Protein AF-0000000086132834 (afdb_homodimer)

Nearest PDB structures (foldseek):
  3b70-assembly1_A  TM=8.481E-01  e=1.405E-26  Aspergillus terreus
  3gqv-assembly1_A  TM=8.558E-01  e=3.536E-26  Aspergillus terreus
  3b6z-assembly1_A  TM=8.450E-01  e=5.786E-26  Aspergillus terreus
  5vm2-assembly1_A  TM=7.286E-01  e=1.416E-19  Escherichia coli
  3i4c-assembly1_A  TM=7.094E-01  e=1.346E-17  Saccharolobus solfataricus

Solvent-accessible surface area (backbone atoms only — not comparable to full-atom values): 36646 Å² total; per-residue (Å²): 135,86,75,82,28,41,27,29,26,33,60,42,69,58,42,70,60,43,71,43,79,38,82,58,57,59,72,91,70,50,47,43,56,24,32,30,28,40,41,37,11,33,27,66,53,71,68,50,50,52,56,37,60,32,56,83,86,61,61,77,58,52,74,54,72,65,29,44,48,40,34,13,26,8,26,32,31,65,44,68,16,84,69,45,77,92,62,53,68,67,41,44,32,29,25,37,26,70,13,77,56,64,66,39,58,45,20,11,30,39,29,42,47,29,36,32,55,49,55,44,29,29,61,52,47,90,90,51,53,45,61,41,48,11,42,32,29,49,21,44,38,37,27,45,23,28,42,44,36,76,85,47,50,46,47,79,69,58,54,77,80,64,86,76,62,60,70,79,70,65,61,72,73,89,76,68,79,49,40,24,38,42,31,43,35,25,47,36,50,36,16,35,32,37,37,36,43,41,31,45,43,66,34,44,30,37,28,22,30,57,73,94,41,43,66,61,36,42,74,45,42,29,72,44,66,41,44,67,84,44,93,54,38,47,60,46,51,34,18,39,48,60,61,67,66,34,47,73,69,32,32,38,31,45,75,42,43,59,67,57,47,47,48,54,31,45,27,36,27,73,69,75,25,44,45,33,23,23,63,22,77,72,63,83,78,88,50,46,66,70,41,46,73,36,63,48,52,40,67,40,25,60,76,72,39,44,67,55,24,41,49,42,27,62,47,44,47,35,55,29,45,64,71,58,77,44,72,60,36,30,48,55,43,73,75,38,80,33,64,81,39,49,53,61,48,39,52,49,53,73,73,58,70,77,55,49,29,47,26,35,35,81,134,86,76,82,28,42,26,29,26,33,60,43,70,58,41,70,61,44,73,42,80,39,82,57,57,57,72,91,68,50,46,43,54,23,32,31,29,40,39,35,12,32,27,66,53,69,68,50,50,51,56,37,61,34,58,84,86,62,60,76,58,52,74,53,72,65,28,43,47,39,33,13,25,8,27,32,31,64,43,69,16,85,69,44,76,92,64,51,70,68,41,46,33,29,25,36,26,71,14,77,55,63,69,40,57,45,20,11,31,41,31,42,48,30,36,32,55,50,56,44,28,28,62,50,47,89,90,50,54,45,60,41,48,12,41,32,29,50,22,44,39,38,27,45,22,27,41,44,35,78,86,47,51,45,48,79,69,58,54,76,82,64,86,74,64,59,72,79,68,65,62,70,72,89,75,68,77,51,40,25,38,41,31,44,33,26,47,37,49,35,16,35,33,39,36,36,45,42,32,46,44,66,33,46,29,37,28,23,30,57,73,94,40,42,66,60,36,41,73,44,41,29,73,42,66,41,43,67,82,43,92,54,38,49,64,46,50,36,18,40,48,61,62,66,66,34,46,71,68,30,35,38,32,46,74,41,45,61,66,57,49,46,46,53,32,44,26,37,27,73,66,73,26,41,46,33,24,25,63,22,78,71,66,83,75,88,50,44,67,69,41,45,73,34,64,48,51,39,66,39,24,61,76,74,39,44,66,53,26,40,48,43,29,63,47,43,48,35,53,28,45,63,71,59,78,45,72,60,36,31,48,54,42,74,77,38,80,34,64,82,39,48,52,61,47,39,51,48,54,72,74,57,69,77,54,48,29,45,26,35,35,83

Foldseek 3Di:
DDDWKKFFWLADALDFTDIDTDDAPDQVPAAQQKFKFFFFKFFDDLVVVVRSNDDPPDCVQNADGRAGAGFFTWGFTCGHHNNDDVDDGGFTKIFTQPCGSVNDRQSHHRMRMHMHGNLGMATFDPVADGLLQRLARLLLLQLLQQACDPVHLNHDWFDDDPPCPPPPPPDPPPDDAAEAEEEEPCLDSNNLNNQQGCQRNVHAYEYEDAPVCQVVSVVSRHPHYHHPPPPCRLVVLLVVVVVVRHHYSEYEYEPADQVSQLSRLSSQQSNPEDEYEYCYDHDDDDSHPNYHYDYGDSCCCVVPPSVSSCCVRVPPVRVCSVVVSDGSWDAEDEDEEDSVCVSVQSVVVVVPDTRYIYMYGD/DDDWKKFFWLADALDFTDIDTDDAPDQVPAAQQKFKFFFFKFFDDLVVVVRSNDDPPDCVQNADGRAGAGFFTWGFTCGHHNNDDVDDGGFTKIFTQPCGSVVDRQSHHRMRMHMHGNLGMATADPVDDGLLQRLARLLLLQLLQQCCDPVHLNHDWFDDDPPCPPPPPPDPPPDDAAEAEEEEPCLDSNNLNNQQGCQRNPHAYEYEDAPVCQVVSVVSRHPHYHHPPPPCRLVVLLVVVVVVRHHYSEYEYEPADQVSQLSRLSSQQSNPEDEYEYCYDHDDDDSHPNYHYDYGDSCCCVVPPSVSSCCVRVPPVRVCSVVVSDGSWDAEDEDEEDSVCVSVLSVVVVVPDTRYIYMYGD

Radius of gyration: 32.83 Å; Cα contacts (8 Å, |Δi|>4): 1799; chains: 2; bounding box: 55×104×73 Å

InterPro domains:
  IPR011032 GroES-like superfamily [SSF50129] (8-149)
  IPR013149 Alcohol dehydrogenase-like, C-terminal [PF00107] (190-293)
  IPR013154 Alcohol dehydrogenase-like, N-terminal [PF08240] (32-107)
  IPR020843 Enoylreductase domain [SM00829] (15-360)
  IPR036291 NAD(P)-binding domain superfamily [SSF51735] (128-304)
  IPR047122 Trans-enoyl reductase-like [PTHR45348] (30-361)
  IPR047122 Trans-enoyl reductase-like [cd08249] (5-362)

Organism: Cryphonectria parasitica (strain ATCC 38755 / EP155) (NCBI:txid660469)

Structure (mmCIF, N/CA/C/O backbone):
data_AF-0000000086132834-model_v1
#
loop_
_entity.id
_entity.type
_entity.pdbx_description
1 polymer 'GroES-like protein'
#
loop_
_atom_site.group_PDB
_atom_site.id
_atom_site.type_symbol
_atom_site.label_atom_id
_atom_site.label_alt_id
_atom_site.label_comp_id
_atom_site.label_asym_id
_atom_site.label_entity_id
_atom_site.label_seq_id
_atom_site.pdbx_PDB_ins_code
_atom_site.Cartn_x
_atom_site.Cartn_y
_atom_site.Cartn_z
_atom_site.occupancy
_atom_site.B_iso_or_equiv
_atom_site.auth_seq_id
_atom_site.auth_comp_id
_atom_site.auth_asym_id
_atom_site.auth_atom_id
_atom_site.pdbx_PDB_model_num
ATOM 1 N N . MET A 1 1 ? -23 48.125 21.875 1 50.84 1 MET A N 1
ATOM 2 C CA . MET A 1 1 ? -23.703 46.844 21.906 1 50.84 1 MET A CA 1
ATOM 3 C C . MET A 1 1 ? -22.875 45.781 22.656 1 50.84 1 MET A C 1
ATOM 5 O O . MET A 1 1 ? -21.656 45.719 22.5 1 50.84 1 MET A O 1
ATOM 9 N N . LYS A 1 2 ? -23.406 45.281 23.766 1 72.94 2 LYS A N 1
ATOM 10 C CA . LYS A 1 2 ? -22.641 44.375 24.656 1 72.94 2 LYS A CA 1
ATOM 11 C C . LYS A 1 2 ? -22.688 42.938 24.156 1 72.94 2 LYS A C 1
ATOM 13 O O . LYS A 1 2 ? -23.766 42.375 24 1 72.94 2 LYS A O 1
ATOM 18 N N . TYR A 1 3 ? -21.625 42.438 23.531 1 86.56 3 TYR A N 1
ATOM 19 C CA . TYR A 1 3 ? -21.562 41.062 23.062 1 86.56 3 TYR A CA 1
ATOM 20 C C . TYR A 1 3 ? -21.531 40.094 24.25 1 86.56 3 TYR A C 1
ATOM 22 O O . TYR A 1 3 ? -20.906 40.375 25.266 1 86.56 3 TYR A O 1
ATOM 30 N N . VAL A 1 4 ? -22.375 39.094 24.078 1 93.06 4 VAL A N 1
ATOM 31 C CA . VAL A 1 4 ? -22.312 38 25.031 1 93.06 4 VAL A CA 1
ATOM 32 C C . VAL A 1 4 ? -21.484 36.875 24.438 1 93.06 4 VAL A C 1
ATOM 34 O O . VAL A 1 4 ? -21.719 36.406 23.328 1 93.06 4 VAL A O 1
ATOM 37 N N . ASN A 1 5 ? -20.516 36.469 25.203 1 97.5 5 ASN A N 1
ATOM 38 C CA . ASN A 1 5 ? -19.641 35.375 24.75 1 97.5 5 ASN A CA 1
ATOM 39 C C . ASN A 1 5 ? -20.047 34.062 25.359 1 97.5 5 ASN A C 1
ATOM 41 O O . ASN A 1 5 ? -20.562 34 26.484 1 97.5 5 ASN A O 1
ATOM 45 N N . TYR A 1 6 ? -19.922 33 24.578 1 98.25 6 TYR A N 1
ATOM 46 C CA . TYR A 1 6 ? -20.016 31.609 25.047 1 98.25 6 TYR A CA 1
ATOM 47 C C . TYR A 1 6 ? -18.766 30.812 24.703 1 98.25 6 TYR A C 1
ATOM 49 O O . TYR A 1 6 ? -18.094 31.109 23.703 1 98.25 6 TYR A O 1
ATOM 57 N N . ALA A 1 7 ? -18.453 29.875 25.531 1 98.5 7 ALA A N 1
ATOM 58 C CA . ALA A 1 7 ? -17.312 29 25.312 1 98.5 7 ALA A CA 1
ATOM 59 C C . ALA A 1 7 ? -17.672 27.547 25.625 1 98.5 7 ALA A C 1
ATOM 61 O O . ALA A 1 7 ? -18.672 27.281 26.297 1 98.5 7 ALA A O 1
ATOM 62 N N . SER A 1 8 ? -17 26.656 25.016 1 98.62 8 SER A N 1
ATOM 63 C CA . SER A 1 8 ? -16.984 25.266 25.422 1 98.62 8 SER A CA 1
ATOM 64 C C . SER A 1 8 ? -15.867 25 26.438 1 98.62 8 SER A C 1
ATOM 66 O O . SER A 1 8 ? -14.695 24.922 26.078 1 98.62 8 SER A O 1
ATOM 68 N N . TYR A 1 9 ? -16.234 24.812 27.672 1 98 9 TYR A N 1
ATOM 69 C CA . TYR A 1 9 ? -15.281 24.672 28.766 1 98 9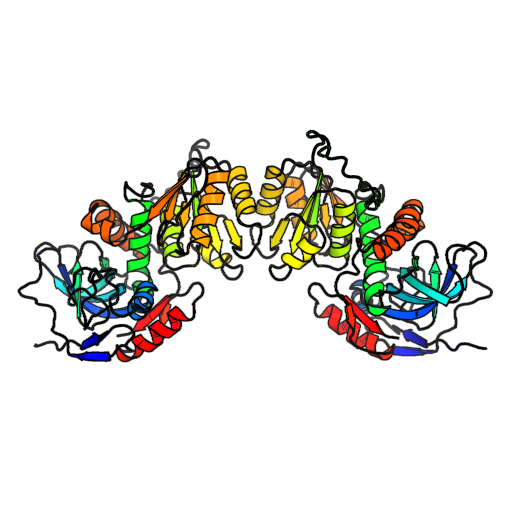 TYR A CA 1
ATOM 70 C C . TYR A 1 9 ? -14.93 23.203 29 1 98 9 TYR A C 1
ATOM 72 O O . TYR A 1 9 ? -15.797 22.344 28.906 1 98 9 TYR A O 1
ATOM 80 N N . LEU A 1 10 ? -13.664 22.922 29.25 1 97.56 10 LEU A N 1
ATOM 81 C CA . LEU A 1 10 ? -13.234 21.719 29.953 1 97.56 10 LEU A CA 1
ATOM 82 C C . LEU A 1 10 ? -13.219 21.969 31.469 1 97.56 10 LEU A C 1
ATOM 84 O O . LEU A 1 10 ? -12.281 22.578 31.984 1 97.56 10 LEU A O 1
ATOM 88 N N . PRO A 1 11 ? -14.203 21.5 32.156 1 97.5 11 PRO A N 1
ATOM 89 C CA . PRO A 1 11 ? -14.375 21.938 33.562 1 97.5 11 PRO A CA 1
ATOM 90 C C . PRO A 1 11 ? -13.398 21.266 34.5 1 97.5 11 PRO A C 1
ATOM 92 O O . PRO A 1 11 ? -13.086 21.828 35.562 1 97.5 11 PRO A O 1
ATOM 95 N N . ALA A 1 12 ? -12.984 20.094 34.188 1 96.5 12 ALA A N 1
ATOM 96 C CA . ALA A 1 12 ? -12.078 19.297 35 1 96.5 12 ALA A CA 1
ATOM 97 C C . ALA A 1 12 ? -11.367 18.234 34.188 1 96.5 12 ALA A C 1
ATOM 99 O O . ALA A 1 12 ? -11.734 18 33.031 1 96.5 12 ALA A O 1
ATOM 100 N N . PRO A 1 13 ? -10.258 17.719 34.812 1 96 13 PRO A N 1
ATOM 101 C CA . PRO A 1 13 ? -9.594 16.641 34.062 1 96 13 PRO A CA 1
ATOM 102 C C . PRO A 1 13 ? -10.562 15.516 33.688 1 96 13 PRO A C 1
ATOM 104 O O . PRO A 1 13 ? -11.383 15.094 34.5 1 96 13 PRO A O 1
ATOM 107 N N . GLN A 1 14 ? -10.539 15.141 32.375 1 97.25 14 GLN A N 1
ATOM 108 C CA . GLN A 1 14 ? -11.242 13.977 31.844 1 97.25 14 GLN A CA 1
ATOM 109 C C . GLN A 1 14 ? -12.75 14.219 31.797 1 97.25 14 GLN A C 1
ATOM 111 O O . GLN A 1 14 ? -13.523 13.305 31.5 1 97.25 14 GLN A O 1
ATOM 116 N N . ALA A 1 15 ? -13.141 15.461 32.031 1 97.81 15 ALA A N 1
ATOM 117 C CA . ALA A 1 15 ? -14.562 15.781 31.953 1 97.81 15 ALA A CA 1
ATOM 118 C C . ALA A 1 15 ? -14.977 16.047 30.5 1 97.81 15 ALA A C 1
ATOM 120 O O . ALA A 1 15 ? -14.133 16.344 29.656 1 97.81 15 ALA A O 1
ATOM 121 N N . ALA A 1 16 ? -16.266 15.828 30.297 1 98.06 16 ALA A N 1
ATOM 122 C CA . ALA A 1 16 ? -16.812 16.266 29.016 1 98.06 16 ALA A CA 1
ATOM 123 C C . ALA A 1 16 ? -16.844 17.797 28.922 1 98.06 16 ALA A C 1
ATOM 125 O O . ALA A 1 16 ? -16.906 18.484 29.953 1 98.06 16 ALA A O 1
ATOM 126 N N . LEU A 1 17 ? -16.797 18.312 27.734 1 98.69 17 LEU A N 1
ATOM 127 C CA . LEU A 1 17 ? -16.906 19.75 27.547 1 98.69 17 LEU A CA 1
ATOM 128 C C . LEU A 1 17 ? -18.312 20.25 27.906 1 98.69 17 LEU A C 1
ATOM 130 O O . LEU A 1 17 ? -19.297 19.531 27.688 1 98.69 17 LEU A O 1
ATOM 134 N N . GLU A 1 18 ? -18.359 21.453 28.391 1 98.44 18 GLU A N 1
ATOM 135 C CA . GLU A 1 18 ? -19.609 22.094 28.734 1 98.44 18 GLU A CA 1
ATOM 136 C C . GLU A 1 18 ? -19.672 23.531 28.203 1 98.44 18 GLU A C 1
ATOM 138 O O . GLU A 1 18 ? -18.703 24.281 28.344 1 98.44 18 GLU A O 1
ATOM 143 N N . VAL A 1 19 ? -20.781 23.875 27.609 1 98.62 19 VAL A N 1
ATOM 144 C CA . VAL A 1 19 ? -20.938 25.219 27.062 1 98.62 19 VAL A CA 1
ATOM 145 C C . VAL A 1 19 ? -21.516 26.141 28.141 1 98.62 19 VAL A C 1
ATOM 147 O O . VAL A 1 19 ? -22.469 25.781 28.828 1 98.62 19 VAL A O 1
ATOM 150 N N . ALA A 1 20 ? -20.906 27.266 28.266 1 98.19 20 ALA A N 1
ATOM 151 C CA . ALA A 1 20 ? -21.359 28.266 29.219 1 98.19 20 ALA A CA 1
ATOM 152 C C . ALA A 1 20 ? -20.969 29.672 28.766 1 98.19 20 ALA A C 1
ATOM 154 O O . ALA A 1 20 ? -20.234 29.828 27.797 1 98.19 20 ALA A O 1
ATOM 155 N N . THR A 1 21 ? -21.484 30.625 29.469 1 97.31 21 THR A N 1
ATOM 156 C CA . THR A 1 21 ? -21.078 32 29.203 1 97.31 21 THR A CA 1
ATOM 157 C C . THR A 1 21 ? -19.609 32.219 29.562 1 97.31 21 THR A C 1
ATOM 159 O O . THR A 1 21 ? -19.094 31.578 30.5 1 97.31 21 THR A O 1
ATOM 162 N N . ALA A 1 22 ? -18.984 32.969 28.812 1 96.56 22 ALA A N 1
ATOM 163 C CA . ALA A 1 22 ? -17.578 33.344 29.016 1 96.56 22 ALA A CA 1
ATOM 164 C C . ALA A 1 22 ? -17.406 34.875 28.938 1 96.56 22 ALA A C 1
ATOM 166 O O . ALA A 1 22 ? -18.234 35.562 28.344 1 96.56 22 ALA A O 1
ATOM 167 N N . PRO A 1 23 ? -16.375 35.344 29.578 1 93.38 23 PRO A N 1
ATOM 168 C CA . PRO A 1 23 ? -16.109 36.781 29.406 1 93.38 23 PRO A CA 1
ATOM 169 C C . PRO A 1 23 ? -15.797 37.156 27.969 1 93.38 23 PRO A C 1
ATOM 171 O O . PRO A 1 23 ? -15.094 36.406 27.266 1 93.38 23 PRO A O 1
ATOM 174 N N . PHE A 1 24 ? -16.406 38.188 27.531 1 95.69 24 PHE A N 1
ATOM 175 C CA . PHE A 1 24 ? -15.977 38.781 26.25 1 95.69 24 PHE A CA 1
ATOM 176 C C . PHE A 1 24 ? -14.539 39.281 26.344 1 95.69 24 PHE A C 1
ATOM 178 O O . PHE A 1 24 ? -14.148 39.875 27.359 1 95.69 24 PHE A O 1
ATOM 185 N N . PRO A 1 25 ? -13.742 39.031 25.344 1 94.56 25 PRO A N 1
ATOM 186 C CA . PRO A 1 25 ? -12.352 39.5 25.406 1 94.56 25 PRO A CA 1
ATOM 187 C C . PRO A 1 25 ? -12.25 41 25.672 1 94.56 25 PRO A C 1
ATOM 189 O O . PRO A 1 25 ? -13.047 41.781 25.141 1 94.56 25 PRO A O 1
ATOM 192 N N . SER A 1 26 ? -11.383 41.344 26.469 1 90.31 26 SER A N 1
ATOM 193 C CA . SER A 1 26 ? -11.234 42.719 26.875 1 90.31 26 SER A CA 1
ATOM 194 C C . SER A 1 26 ? -10.773 43.594 25.703 1 90.31 26 SER A C 1
ATOM 196 O O . SER A 1 26 ? -9.648 43.438 25.234 1 90.31 26 SER A O 1
ATOM 198 N N . VAL A 1 27 ? -11.602 44.562 25.328 1 92.12 27 VAL A N 1
ATOM 199 C CA . VAL A 1 27 ? -11.258 45.469 24.25 1 92.12 27 VAL A CA 1
ATOM 200 C C . VAL A 1 27 ? -10.25 46.5 24.75 1 92.12 27 VAL A C 1
ATOM 202 O O . VAL A 1 27 ? -9.281 46.812 24.047 1 92.12 27 VAL A O 1
ATOM 205 N N . ASP A 1 28 ? -10.492 46.938 26 1 90.5 28 ASP A N 1
ATOM 206 C CA . ASP A 1 28 ? -9.609 47.938 26.609 1 90.5 28 ASP A CA 1
ATOM 207 C C . ASP A 1 28 ? -8.219 47.344 26.844 1 90.5 28 ASP A C 1
ATOM 209 O O . ASP A 1 28 ? -7.227 48.094 26.828 1 90.5 28 ASP A O 1
ATOM 213 N N . GLY A 1 29 ? -8.188 46.094 27 1 90.81 29 GLY A N 1
ATOM 214 C CA . GLY A 1 29 ? -6.93 45.406 27.25 1 90.81 29 GLY A CA 1
ATOM 215 C C . GLY A 1 29 ? -6.328 44.781 26 1 90.81 29 GLY A C 1
ATOM 216 O O . GLY A 1 29 ? -5.422 43.938 26.094 1 90.81 29 GLY A O 1
ATOM 217 N N . LEU A 1 30 ? -6.883 45.188 24.922 1 95.81 30 LEU A N 1
ATOM 218 C CA . LEU A 1 30 ? -6.352 44.656 23.672 1 95.81 30 LEU A CA 1
ATOM 219 C C . LEU A 1 30 ? -4.949 45.188 23.406 1 95.81 30 LEU A C 1
ATOM 221 O O . LEU A 1 30 ? -4.746 46.406 23.344 1 95.81 30 LEU A O 1
ATOM 225 N N . ALA A 1 31 ? -3.992 44.25 23.297 1 96.5 31 ALA A N 1
ATOM 226 C CA . ALA A 1 31 ? -2.619 44.656 23.016 1 96.5 31 ALA A CA 1
ATOM 227 C C . ALA A 1 31 ? -2.5 45.25 21.609 1 96.5 31 ALA A C 1
ATOM 229 O O . ALA A 1 31 ? -3.355 45 20.766 1 96.5 31 ALA A O 1
ATOM 230 N N . ASP A 1 32 ? -1.438 46.031 21.328 1 97.88 32 ASP A N 1
ATOM 231 C CA . ASP A 1 32 ? -1.245 46.75 20.062 1 97.88 32 ASP A CA 1
ATOM 232 C C . ASP A 1 32 ? -1.123 45.781 18.891 1 97.88 32 ASP A C 1
ATOM 234 O O . ASP A 1 32 ? -1.397 46.125 17.75 1 97.88 32 ASP A O 1
ATOM 238 N N . ASP A 1 33 ? -0.711 44.531 19.156 1 97.88 33 ASP A N 1
ATOM 239 C CA . ASP A 1 33 ? -0.462 43.562 18.078 1 97.88 33 ASP A CA 1
ATOM 240 C C . ASP A 1 33 ? -1.516 42.469 18.078 1 97.88 33 ASP A C 1
ATOM 242 O O . ASP A 1 33 ? -1.291 41.406 17.516 1 97.88 33 ASP A O 1
ATOM 246 N N . GLU A 1 34 ? -2.668 42.688 18.688 1 98.38 34 GLU A N 1
ATOM 247 C CA . GLU A 1 34 ? -3.713 41.688 18.812 1 98.38 34 GLU A CA 1
ATOM 248 C C . GLU A 1 34 ? -4.973 42.094 18.047 1 98.38 34 GLU A C 1
ATOM 250 O O . GLU A 1 34 ? -5.133 43.25 17.688 1 98.38 34 GLU A O 1
ATOM 255 N N . ILE A 1 35 ? -5.82 41.125 17.781 1 98.69 35 ILE A N 1
ATOM 256 C CA . ILE A 1 35 ? -7.152 41.344 17.234 1 98.69 35 ILE A CA 1
ATOM 257 C C . ILE A 1 35 ? -8.172 40.5 17.984 1 98.69 35 ILE A C 1
ATOM 259 O O . ILE A 1 35 ? -7.801 39.5 18.641 1 98.69 35 ILE A O 1
ATOM 263 N N . ILE A 1 36 ? -9.359 40.875 17.969 1 98.56 36 ILE A N 1
ATOM 264 C CA . ILE A 1 36 ? -10.484 40.094 18.422 1 98.56 36 ILE A CA 1
ATOM 265 C C . ILE A 1 36 ? -11.375 39.719 17.25 1 98.56 36 ILE A C 1
ATOM 267 O O . ILE A 1 36 ? -11.727 40.562 16.438 1 98.56 36 ILE A O 1
ATOM 271 N N . ILE A 1 37 ? -11.664 38.469 17.141 1 98.81 37 ILE A N 1
ATOM 272 C CA . ILE A 1 37 ? -12.523 38.062 16.031 1 98.81 37 ILE A CA 1
ATOM 273 C C . ILE A 1 37 ? -13.766 37.375 16.578 1 98.81 37 ILE A C 1
ATOM 275 O O . ILE A 1 37 ? -13.773 36.906 17.734 1 98.81 37 ILE A O 1
ATOM 279 N N . LYS A 1 38 ? -14.805 37.375 15.773 1 98.75 38 LYS A N 1
ATOM 280 C CA . LYS A 1 38 ? -15.953 36.5 15.945 1 98.75 38 LYS A CA 1
ATOM 281 C C . LYS A 1 38 ? -15.766 35.188 15.172 1 98.75 38 LYS A C 1
ATOM 283 O O . LYS A 1 38 ? -15.789 35.188 13.938 1 98.75 38 LYS A O 1
ATOM 288 N N . ASN A 1 39 ? -15.625 34.125 15.914 1 98.88 39 ASN A N 1
ATOM 289 C CA . ASN A 1 39 ? -15.398 32.844 15.273 1 98.88 39 ASN A CA 1
ATOM 290 C C . ASN A 1 39 ? -16.609 32.375 14.453 1 98.88 39 ASN A C 1
ATOM 292 O O . ASN A 1 39 ? -17.75 32.562 14.891 1 98.88 39 ASN A O 1
ATOM 296 N N . LYS A 1 40 ? -16.328 31.906 13.297 1 98.94 40 LYS A N 1
ATOM 297 C CA . LYS A 1 40 ? -17.344 31.312 12.43 1 98.94 40 LYS A CA 1
ATOM 298 C C . LYS A 1 40 ? -17.125 29.812 12.266 1 98.94 40 LYS A C 1
ATOM 300 O O . LYS A 1 40 ? -18.062 29.078 11.969 1 98.94 40 LYS A O 1
ATOM 305 N N . ALA A 1 41 ? -15.93 29.344 12.453 1 98.94 41 ALA A N 1
ATOM 306 C CA . ALA A 1 41 ? -15.562 27.922 12.422 1 98.94 41 ALA A CA 1
ATOM 307 C C . ALA A 1 41 ? -14.344 27.656 13.297 1 98.94 41 ALA A C 1
ATOM 309 O O . ALA A 1 41 ? -13.477 28.516 13.461 1 98.94 41 ALA A O 1
ATOM 310 N N . VAL A 1 42 ? -14.281 26.5 13.914 1 98.94 42 VAL A N 1
ATOM 311 C CA . VAL A 1 42 ? -13.133 26 14.656 1 98.94 42 VAL A CA 1
ATOM 312 C C . VAL A 1 42 ? -12.805 24.578 14.203 1 98.94 42 VAL A C 1
ATOM 314 O O . VAL A 1 42 ? -13.68 23.859 13.734 1 98.94 42 VAL A O 1
ATOM 317 N N . ALA A 1 43 ? -11.562 24.188 14.25 1 98.94 43 ALA A N 1
ATOM 318 C CA . ALA A 1 43 ? -11.156 22.844 13.898 1 98.94 43 ALA A CA 1
ATOM 319 C C . ALA A 1 43 ? -10.594 22.109 15.117 1 98.94 43 ALA A C 1
ATOM 321 O O . ALA A 1 43 ? -10.172 22.734 16.094 1 98.94 43 ALA A O 1
ATOM 322 N N . ILE A 1 44 ? -10.688 20.812 15.086 1 98.81 44 ILE A N 1
ATOM 323 C CA . ILE A 1 44 ? -10.258 19.953 16.172 1 98.81 44 ILE A CA 1
ATOM 324 C C . ILE A 1 44 ? -8.844 19.438 15.898 1 98.81 44 ILE A C 1
ATOM 326 O O . ILE A 1 44 ? -8.523 19.078 14.766 1 98.81 44 ILE A O 1
ATOM 330 N N . ASN A 1 45 ? -8.016 19.469 16.875 1 97.88 45 ASN A N 1
ATOM 331 C CA . ASN A 1 45 ? -6.672 18.906 16.812 1 97.88 45 ASN A CA 1
ATOM 332 C C . ASN A 1 45 ? -6.477 17.812 17.859 1 97.88 45 ASN A C 1
ATOM 334 O O . ASN A 1 45 ? -7.125 17.812 18.906 1 97.88 45 ASN A O 1
ATOM 338 N N . PRO A 1 46 ? -5.586 16.859 17.594 1 96.31 46 PRO A N 1
ATOM 339 C CA . PRO A 1 46 ? -5.332 15.789 18.562 1 96.31 46 PRO A CA 1
ATOM 340 C C . PRO A 1 46 ? -4.965 16.312 19.953 1 96.31 46 PRO A C 1
ATOM 342 O O . PRO A 1 46 ? -5.32 15.711 20.953 1 96.31 46 PRO A O 1
ATOM 345 N N . VAL A 1 47 ? -4.289 17.422 20.016 1 95.12 47 VAL A N 1
ATOM 346 C CA . VAL A 1 47 ? -3.859 17.984 21.297 1 95.12 47 VAL A CA 1
ATOM 347 C C . VAL A 1 47 ? -5.078 18.281 22.172 1 95.12 47 VAL A C 1
ATOM 349 O O . VAL A 1 47 ? -5.012 18.203 23.391 1 95.12 47 VAL A O 1
ATOM 352 N N . ASP A 1 48 ? -6.223 18.578 21.562 1 97.06 48 ASP A N 1
ATOM 353 C CA . ASP A 1 48 ? -7.438 18.906 22.297 1 97.06 48 ASP A CA 1
ATOM 354 C C . ASP A 1 48 ? -7.934 17.703 23.109 1 97.06 48 ASP A C 1
ATOM 356 O O . ASP A 1 48 ? -8.086 17.797 24.328 1 97.06 48 ASP A O 1
ATOM 360 N N . TRP A 1 49 ? -8.164 16.562 22.422 1 97.38 49 TRP A N 1
ATOM 361 C CA . TRP A 1 49 ? -8.688 15.398 23.141 1 97.38 49 TRP A CA 1
ATOM 362 C C . TRP A 1 49 ? -7.594 14.75 23.984 1 97.38 49 TRP A C 1
ATOM 364 O O . TRP A 1 49 ? -7.891 14.07 24.984 1 97.38 49 TRP A O 1
ATOM 374 N N . LYS A 1 50 ? -6.273 14.938 23.609 1 94.56 50 LYS A N 1
ATOM 375 C CA . LYS A 1 50 ? -5.207 14.469 24.5 1 94.56 50 LYS A CA 1
ATOM 376 C C . LYS A 1 50 ? -5.242 15.188 25.844 1 94.56 50 LYS A C 1
ATOM 378 O O . LYS A 1 50 ? -5.145 14.547 26.891 1 94.56 50 LYS A O 1
ATOM 383 N N . ILE A 1 51 ? -5.359 16.469 25.812 1 95.38 51 ILE A N 1
ATOM 384 C CA . ILE A 1 51 ? -5.441 17.25 27.031 1 95.38 51 ILE A CA 1
ATOM 385 C C . ILE A 1 51 ? -6.672 16.844 27.828 1 95.38 51 ILE A C 1
ATOM 387 O O . ILE A 1 51 ? -6.602 16.672 29.047 1 95.38 51 ILE A O 1
ATOM 391 N N . GLN A 1 52 ? -7.781 16.688 27.141 1 96.56 52 GLN A N 1
ATOM 392 C CA . GLN A 1 52 ? -8.992 16.25 27.828 1 96.56 52 GLN A CA 1
ATOM 393 C C . GLN A 1 52 ? -8.773 14.938 28.562 1 96.56 52 GLN A C 1
ATOM 395 O O . GLN A 1 52 ? -9.344 14.711 29.641 1 96.56 52 GLN A O 1
ATOM 400 N N . SER A 1 53 ? -7.934 14.117 28.047 1 96.38 53 SER A N 1
ATOM 401 C CA . SER A 1 53 ? -7.73 12.773 28.578 1 96.38 53 SER A CA 1
ATOM 402 C C . SER A 1 53 ? -6.723 12.781 29.734 1 96.38 53 SER A C 1
ATOM 404 O O . SER A 1 53 ? -6.48 11.75 30.359 1 96.38 53 SER A O 1
ATOM 406 N N . PHE A 1 54 ? -6.066 13.93 29.984 1 94.25 54 PHE A N 1
ATOM 407 C CA . PHE A 1 54 ? -5.082 14 31.047 1 94.25 54 PHE A CA 1
ATOM 408 C C . PHE A 1 54 ? -5.707 13.609 32.375 1 94.25 54 PHE A C 1
ATOM 410 O O . PHE A 1 54 ? -6.816 14.047 32.719 1 94.25 54 PHE A O 1
ATOM 417 N N . PRO A 1 55 ? -4.945 12.758 33.094 1 94.5 55 PRO A N 1
ATOM 418 C CA . PRO A 1 55 ? -5.406 12.484 34.469 1 94.5 55 PRO A CA 1
ATOM 419 C C . PRO A 1 55 ? -5.199 13.664 35.406 1 94.5 55 PRO A C 1
ATOM 421 O O . PRO A 1 55 ? -4.414 14.57 35.125 1 94.5 55 PRO A O 1
ATOM 424 N N . PRO A 1 56 ? -5.965 13.609 36.531 1 92.75 56 PRO A N 1
ATOM 425 C CA . PRO A 1 56 ? -5.719 14.648 37.531 1 92.75 56 PRO A CA 1
ATOM 426 C C . PRO A 1 56 ? -4.25 14.727 37.969 1 92.75 56 PRO A C 1
ATOM 428 O O . PRO A 1 56 ? -3.59 13.695 38.125 1 92.75 56 PRO A O 1
ATOM 431 N N . GLY A 1 57 ? -3.707 15.906 38 1 89.56 57 GLY A N 1
ATOM 432 C CA . GLY A 1 57 ? -2.33 16.094 38.438 1 89.56 57 GLY A CA 1
ATOM 433 C C . GLY A 1 57 ? -1.354 16.219 37.281 1 89.56 57 GLY A C 1
ATOM 434 O O . GLY A 1 57 ? -0.194 16.578 37.5 1 89.56 57 GLY A O 1
ATOM 435 N N . ASN A 1 58 ? -1.872 15.922 36.094 1 86.75 58 ASN A N 1
ATOM 436 C CA . ASN A 1 58 ? -1.024 16.156 34.938 1 86.75 58 ASN A CA 1
ATOM 437 C C . ASN A 1 58 ? -0.784 17.656 34.688 1 86.75 58 ASN A C 1
ATOM 439 O O . ASN A 1 58 ? -1.733 18.438 34.625 1 86.75 58 ASN A O 1
ATOM 443 N N . ASN A 1 59 ? 0.446 18.094 34.594 1 81.62 59 ASN A N 1
ATOM 444 C CA . ASN A 1 59 ? 0.761 19.516 34.5 1 81.62 59 ASN A CA 1
ATOM 445 C C . ASN A 1 59 ? 1.294 19.875 33.094 1 81.62 59 ASN A C 1
ATOM 447 O O . ASN A 1 59 ? 1.754 20.984 32.875 1 81.62 59 ASN A O 1
ATOM 451 N N . ARG A 1 60 ? 1.168 18.875 32.281 1 81.69 60 ARG A N 1
ATOM 452 C CA . ARG A 1 60 ? 1.594 19.188 30.906 1 81.69 60 ARG A CA 1
ATOM 453 C C . ARG A 1 60 ? 0.783 20.344 30.328 1 81.69 60 ARG A C 1
ATOM 455 O O . ARG A 1 60 ? -0.437 20.391 30.5 1 81.69 60 ARG A O 1
ATOM 462 N N . PHE A 1 61 ? 1.359 21.391 29.781 1 83.75 61 PHE A N 1
ATOM 463 C CA . PHE A 1 61 ? 0.812 22.578 29.125 1 83.75 61 PHE A CA 1
ATOM 464 C C . PHE A 1 61 ? 0.268 23.562 30.172 1 83.75 61 PHE A C 1
ATOM 466 O O . PHE A 1 61 ? -0.417 24.516 29.812 1 83.75 61 PHE A O 1
ATOM 473 N N . ASN A 1 62 ? 0.411 23.281 31.453 1 85.56 62 ASN A N 1
ATOM 474 C CA . ASN A 1 62 ? -0.009 24.188 32.531 1 85.56 62 ASN A CA 1
ATOM 475 C C . ASN A 1 62 ? -1.487 24.547 32.406 1 85.56 62 ASN A C 1
ATOM 477 O O . ASN A 1 62 ? -1.85 25.719 32.438 1 85.56 62 ASN A O 1
ATOM 481 N N . ILE A 1 63 ? -2.279 23.578 32.281 1 89.75 63 ILE A N 1
ATOM 482 C CA . ILE A 1 63 ? -3.713 23.766 32.094 1 89.75 63 ILE A CA 1
ATOM 483 C C . ILE A 1 63 ? -4.355 24.156 33.438 1 89.75 63 ILE A C 1
ATOM 485 O O . ILE A 1 63 ? -4.152 23.484 34.438 1 89.75 63 ILE A O 1
ATOM 489 N N . LYS A 1 64 ? -5.074 25.203 33.375 1 90.19 64 LYS A N 1
ATOM 490 C CA . LYS A 1 64 ? -5.895 25.641 34.5 1 90.19 64 LYS A CA 1
ATOM 491 C C . LYS A 1 64 ? -7.379 25.438 34.219 1 90.19 64 LYS A C 1
ATOM 493 O O . LYS A 1 64 ? -7.891 25.922 33.219 1 90.19 64 LYS A O 1
ATOM 498 N N . TYR A 1 65 ? -8.031 24.781 35.156 1 93 65 TYR A N 1
ATOM 499 C CA . TYR A 1 65 ? -9.445 24.484 34.969 1 93 65 TYR A CA 1
ATOM 500 C C . TYR A 1 65 ? -10.32 25.516 35.656 1 93 65 TYR A C 1
ATOM 502 O O . TYR A 1 65 ? -9.953 26.047 36.688 1 93 65 TYR A O 1
ATOM 510 N N . PRO A 1 66 ? -11.609 25.828 35.125 1 95.06 66 PRO A N 1
ATOM 511 C CA . PRO A 1 66 ? -12.078 25.375 33.812 1 95.06 66 PRO A CA 1
ATOM 512 C C . PRO A 1 66 ? -11.273 25.969 32.656 1 95.06 66 PRO A C 1
ATOM 514 O O . PRO A 1 66 ? -10.938 27.156 32.688 1 95.06 66 PRO A O 1
ATOM 517 N N . ALA A 1 67 ? -10.945 25.141 31.766 1 95.38 67 ALA A N 1
ATOM 518 C CA . ALA A 1 67 ? -10.109 25.562 30.641 1 95.38 67 ALA A CA 1
ATOM 519 C C . ALA A 1 67 ? -10.938 25.703 29.359 1 95.38 67 ALA A C 1
ATOM 521 O O . ALA A 1 67 ? -12.031 25.141 29.266 1 95.38 67 ALA A O 1
ATOM 522 N N . ILE A 1 68 ? -10.523 26.531 28.422 1 97.38 68 ILE A N 1
ATOM 523 C CA . ILE A 1 68 ? -10.992 26.562 27.047 1 97.38 68 ILE A CA 1
ATOM 524 C C . ILE A 1 68 ? -9.867 26.125 26.109 1 97.38 68 ILE A C 1
ATOM 526 O O . ILE A 1 68 ? -8.734 26.594 26.219 1 97.38 68 ILE A O 1
ATOM 530 N N . LEU A 1 69 ? -10.156 25.156 25.25 1 97.25 69 LEU A N 1
ATOM 531 C CA . LEU A 1 69 ? -9.156 24.625 24.328 1 97.25 69 LEU A CA 1
ATOM 532 C C . LEU A 1 69 ? -9.344 25.203 22.922 1 97.25 69 LEU A C 1
ATOM 534 O O . LEU A 1 69 ? -9.883 26.297 22.781 1 97.25 69 LEU A O 1
ATOM 538 N N . GLY A 1 70 ? -8.75 24.578 22 1 98.19 70 GLY A N 1
ATOM 539 C CA . GLY A 1 70 ? -8.875 24.969 20.609 1 98.19 70 GLY A CA 1
ATOM 540 C C . GLY A 1 70 ? -7.77 25.906 20.141 1 98.19 70 GLY A C 1
ATOM 541 O O . GLY A 1 70 ? -7.504 26.922 20.797 1 98.19 70 GLY A O 1
ATOM 542 N N . GLU A 1 71 ? -7.188 25.562 18.938 1 98.38 71 GLU A N 1
ATOM 543 C CA . GLU A 1 71 ? -6.078 26.359 18.438 1 98.38 71 GLU A CA 1
ATOM 544 C C . GLU A 1 71 ? -6.297 26.766 16.984 1 98.38 71 GLU A C 1
ATOM 546 O O . GLU A 1 71 ? -5.512 27.531 16.422 1 98.38 71 GLU A O 1
ATOM 551 N N . ASP A 1 72 ? -7.348 26.281 16.375 1 98.88 72 ASP A N 1
ATOM 552 C CA . ASP A 1 72 ? -7.695 26.625 14.992 1 98.88 72 ASP A CA 1
ATOM 553 C C . ASP A 1 72 ? -9 27.422 14.938 1 98.88 72 ASP A C 1
ATOM 555 O O . ASP A 1 72 ? -10.062 26.906 15.289 1 98.88 72 ASP A O 1
ATOM 559 N N . VAL A 1 73 ? -8.883 28.672 14.398 1 98.94 73 VAL A N 1
ATOM 560 C CA . VAL A 1 73 ? -10.086 29.5 14.336 1 98.94 73 VAL A CA 1
ATOM 561 C C . VAL A 1 73 ? -10.148 30.203 12.984 1 98.94 73 VAL A C 1
ATOM 563 O O . VAL A 1 73 ? -9.117 30.438 12.352 1 98.94 73 VAL A O 1
ATOM 566 N N . ALA A 1 74 ? -11.305 30.484 12.5 1 98.94 74 ALA A N 1
ATOM 567 C CA . ALA A 1 74 ? -11.609 31.328 11.352 1 98.94 74 ALA A CA 1
ATOM 568 C C . ALA A 1 74 ? -12.875 32.156 11.586 1 98.94 74 ALA A C 1
ATOM 570 O O . ALA A 1 74 ? -13.859 31.625 12.133 1 98.94 74 ALA A O 1
ATOM 571 N N . GLY A 1 75 ? -12.805 33.375 11.258 1 98.94 75 GLY A N 1
ATOM 572 C CA . GLY A 1 75 ? -13.953 34.219 11.508 1 98.94 75 GLY A CA 1
ATOM 573 C C . GLY A 1 75 ? -13.758 35.656 11.016 1 98.94 75 GLY A C 1
ATOM 574 O O . GLY A 1 75 ? -13.008 35.906 10.062 1 98.94 75 GLY A O 1
ATOM 575 N N . GLU A 1 76 ? -14.523 36.5 11.656 1 98.81 76 GLU A N 1
ATOM 576 C CA . GLU A 1 76 ? -14.562 37.906 11.242 1 98.81 76 GLU A CA 1
ATOM 577 C C . GLU A 1 76 ? -13.906 38.812 12.281 1 98.81 76 GLU A C 1
ATOM 579 O O . GLU A 1 76 ? -14.195 38.719 13.477 1 98.81 76 GLU A O 1
ATOM 584 N N . VAL A 1 77 ? -13.078 39.75 11.797 1 98.88 77 VAL A N 1
ATOM 585 C CA . VAL A 1 77 ? -12.398 40.688 12.688 1 98.88 77 VAL A CA 1
ATOM 586 C C . VAL A 1 77 ? -13.406 41.688 13.258 1 98.88 77 VAL A C 1
ATOM 588 O O . VAL A 1 77 ? -14.195 42.281 12.516 1 98.88 77 VAL A O 1
ATOM 591 N N . LEU A 1 78 ? -13.375 41.906 14.562 1 98.31 78 LEU A N 1
ATOM 592 C CA . LEU A 1 78 ? -14.25 42.844 15.25 1 98.31 78 LEU A CA 1
ATOM 593 C C . LEU A 1 78 ? -13.461 44.031 15.758 1 98.31 78 LEU A C 1
ATOM 595 O O . LEU A 1 78 ? -13.914 45.188 15.648 1 98.31 78 LEU A O 1
ATOM 599 N N . TYR A 1 79 ? -12.312 43.75 16.375 1 98 79 TYR A N 1
ATOM 600 C CA . TYR A 1 79 ? -11.438 44.781 16.922 1 98 79 TYR A CA 1
ATOM 601 C C . TYR A 1 79 ? -9.984 44.562 16.516 1 98 79 TYR A C 1
ATOM 603 O O . TYR A 1 79 ? -9.578 43.406 16.312 1 98 79 TYR A O 1
ATOM 611 N N . VAL A 1 80 ? -9.242 45.656 16.375 1 98.25 80 VAL A N 1
ATOM 612 C CA . VAL A 1 80 ? -7.844 45.594 15.961 1 98.25 80 VAL A CA 1
ATOM 613 C C . VAL A 1 80 ? -6.992 46.469 16.875 1 98.25 80 VAL A C 1
ATOM 615 O O . VAL A 1 80 ? -7.395 47.594 17.234 1 98.25 80 VAL A O 1
ATOM 618 N N . GLY A 1 81 ? -5.895 45.906 17.266 1 98.12 81 GLY A N 1
ATOM 619 C CA . GLY A 1 81 ? -4.945 46.719 18.047 1 98.12 81 GLY A CA 1
ATOM 620 C C . GLY A 1 81 ? -4.312 47.844 17.25 1 98.12 81 GLY A C 1
ATOM 621 O O . GLY A 1 81 ? -4.332 47.812 16.016 1 98.12 81 GLY A O 1
AT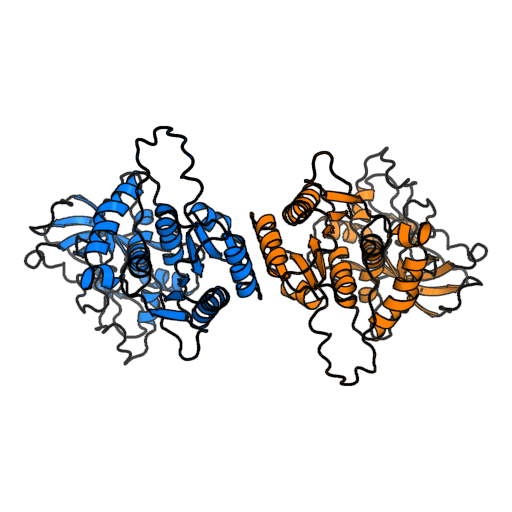OM 622 N N . SER A 1 82 ? -3.641 48.719 17.969 1 97.38 82 SER A N 1
ATOM 623 C CA . SER A 1 82 ? -3.207 49.969 17.375 1 97.38 82 SER A CA 1
ATOM 624 C C . SER A 1 82 ? -2.062 49.781 16.391 1 97.38 82 SER A C 1
ATOM 626 O O . SER A 1 82 ? -1.848 50.594 15.5 1 97.38 82 SER A O 1
ATOM 628 N N . SER A 1 83 ? -1.313 48.688 16.5 1 97.56 83 SER A N 1
ATOM 629 C CA . SER A 1 83 ? -0.16 48.469 15.633 1 97.56 83 SER A CA 1
ATOM 630 C C . SER A 1 83 ? -0.501 47.531 14.492 1 97.56 83 SER A C 1
ATOM 632 O O . SER A 1 83 ? 0.366 47.156 13.688 1 97.56 83 SER A O 1
ATOM 634 N N . VAL A 1 84 ? -1.726 47 14.508 1 97.88 84 VAL A N 1
ATOM 635 C CA . VAL A 1 84 ? -2.15 46.094 13.469 1 97.88 84 VAL A CA 1
ATOM 636 C C . VAL A 1 84 ? -2.627 46.844 12.242 1 97.88 84 VAL A C 1
ATOM 638 O O . VAL A 1 84 ? -3.605 47.594 12.312 1 97.88 84 VAL A O 1
ATOM 641 N N . SER A 1 85 ? -1.981 46.75 11.094 1 96.25 85 SER A N 1
ATOM 642 C CA . SER A 1 85 ? -2.355 47.469 9.883 1 96.25 85 SER A CA 1
ATOM 643 C C . SER A 1 85 ? -2.871 46.531 8.805 1 96.25 85 SER A C 1
ATOM 645 O O . SER A 1 85 ? -3.516 46.969 7.848 1 96.25 85 SER A O 1
ATOM 647 N N . GLN A 1 86 ? -2.617 45.312 8.938 1 95.44 86 GLN A N 1
ATOM 648 C CA . GLN A 1 86 ? -2.93 44.375 7.863 1 95.44 86 GLN A CA 1
ATOM 649 C C . GLN A 1 86 ? -4.383 43.906 7.938 1 95.44 86 GLN A C 1
ATOM 651 O O . GLN A 1 86 ? -4.883 43.281 7.012 1 95.44 86 GLN A O 1
ATOM 656 N N . PHE A 1 87 ? -5.082 44.219 9.062 1 98.31 87 PHE A N 1
ATOM 657 C CA . PHE A 1 87 ? -6.477 43.812 9.227 1 98.31 87 PHE A CA 1
ATOM 658 C C . PHE A 1 87 ? -7.336 45.031 9.617 1 98.31 87 PHE A C 1
ATOM 660 O O . PHE A 1 87 ? -6.836 46 10.195 1 98.31 87 PHE A O 1
ATOM 667 N N . LYS A 1 88 ? -8.594 44.969 9.297 1 98.31 88 LYS A N 1
ATOM 668 C CA . LYS A 1 88 ? -9.617 45.906 9.75 1 98.31 88 LYS A CA 1
ATOM 669 C C . LYS A 1 88 ? -10.906 45.156 10.102 1 98.31 88 LYS A C 1
ATOM 671 O O . LYS A 1 88 ? -11.086 44 9.742 1 98.31 88 LYS A O 1
ATOM 676 N N . LYS A 1 89 ? -11.711 45.906 10.828 1 98.06 89 LYS A N 1
ATOM 677 C CA . LYS A 1 89 ? -13.016 45.344 11.172 1 98.06 89 LYS A CA 1
ATOM 678 C C . LYS A 1 89 ? -13.742 44.844 9.93 1 98.06 89 LYS A C 1
ATOM 680 O O . LYS A 1 89 ? -13.766 45.5 8.898 1 98.06 89 LYS A O 1
ATOM 685 N N . GLY A 1 90 ? -14.227 43.594 10 1 98.44 90 GLY A N 1
ATOM 686 C CA . GLY A 1 90 ? -14.977 43.031 8.891 1 98.44 90 GLY A CA 1
ATOM 687 C C . GLY A 1 90 ? -14.172 42.062 8.047 1 98.44 90 GLY A C 1
ATOM 688 O O . GLY A 1 90 ? -14.727 41.281 7.285 1 98.44 90 GLY A O 1
ATOM 689 N N . ASP A 1 91 ? -12.867 42.125 8.141 1 98.69 91 ASP A N 1
ATOM 690 C CA . ASP A 1 91 ? -12.023 41.188 7.391 1 98.69 91 ASP A CA 1
ATOM 691 C C . ASP A 1 91 ? -12.281 39.75 7.812 1 98.69 91 ASP A C 1
ATOM 693 O O . ASP A 1 91 ? -12.469 39.469 9 1 98.69 91 ASP A O 1
ATOM 697 N N . ARG A 1 92 ? -12.305 38.781 6.832 1 98.88 92 ARG A N 1
ATOM 698 C CA . ARG A 1 92 ? -12.336 37.344 7.102 1 98.88 92 ARG A CA 1
ATOM 699 C C . ARG A 1 92 ? -10.93 36.812 7.316 1 98.88 92 ARG A C 1
ATOM 701 O O . ARG A 1 92 ? -10.055 36.969 6.457 1 98.88 92 ARG A O 1
ATOM 708 N N . VAL A 1 93 ? -10.68 36.156 8.477 1 98.94 93 VAL A N 1
ATOM 709 C CA . VAL A 1 93 ? -9.32 35.719 8.773 1 98.94 93 VAL A CA 1
ATOM 710 C C . VAL A 1 93 ? -9.344 34.281 9.32 1 98.94 93 VAL A C 1
ATOM 712 O O . VAL A 1 93 ? -10.367 33.844 9.82 1 98.94 93 VAL A O 1
ATOM 715 N N . LEU A 1 94 ? -8.359 33.531 9.094 1 98.94 94 LEU A N 1
ATOM 716 C CA . LEU A 1 94 ? -7.973 32.344 9.836 1 98.94 94 LEU A CA 1
ATOM 717 C C . LEU A 1 94 ? -6.762 32.625 10.719 1 98.94 94 LEU A C 1
ATOM 719 O O . LEU A 1 94 ? -5.93 33.469 10.391 1 98.94 94 LEU A O 1
ATOM 723 N N . ALA A 1 95 ? -6.672 31.891 11.859 1 98.88 95 ALA A N 1
ATOM 724 C CA . ALA A 1 95 ? -5.582 32.219 12.766 1 98.88 95 ALA A CA 1
ATOM 725 C C . ALA A 1 95 ? -5.293 31.094 13.734 1 98.88 95 ALA A C 1
ATOM 727 O O . ALA A 1 95 ? -6.168 30.266 14.008 1 98.88 95 ALA A O 1
ATOM 728 N N . TYR A 1 96 ? -4.059 31.062 14.188 1 98.69 96 TYR A N 1
ATOM 729 C CA . TYR A 1 96 ? -3.564 30.188 15.25 1 98.69 96 TYR A CA 1
ATOM 730 C C . TYR A 1 96 ? -3.822 30.812 16.625 1 98.69 96 TYR A C 1
ATOM 732 O O . TYR A 1 96 ? -3.244 31.844 16.969 1 98.69 96 TYR A O 1
ATOM 740 N N . ALA A 1 97 ? -4.742 30.203 17.422 1 98.25 97 ALA A N 1
ATOM 741 C CA . ALA A 1 97 ? -5.043 30.656 18.766 1 98.25 97 ALA A CA 1
ATOM 742 C C . ALA A 1 97 ? -3.996 30.172 19.766 1 98.25 97 ALA A C 1
ATOM 744 O O . ALA A 1 97 ? -3.861 28.969 20 1 98.25 97 ALA A O 1
ATOM 745 N N . LEU A 1 98 ? -3.338 31.062 20.406 1 96.44 98 LEU A N 1
ATOM 746 C CA . LEU A 1 98 ? -2.168 30.766 21.234 1 96.44 98 LEU A CA 1
ATOM 747 C C . LEU A 1 98 ? -2.553 30.641 22.703 1 96.44 98 LEU A C 1
ATOM 749 O O . LEU A 1 98 ? -1.767 31 23.578 1 96.44 98 LEU A O 1
ATOM 753 N N . GLY A 1 99 ? -3.684 30.25 22.984 1 92.75 99 GLY A N 1
ATOM 754 C CA . GLY A 1 99 ? -4.16 30.188 24.359 1 92.75 99 GLY A CA 1
ATOM 755 C C . GLY A 1 99 ? -3.574 29.016 25.141 1 92.75 99 GLY A C 1
ATOM 756 O O . GLY A 1 99 ? -3.484 29.078 26.359 1 92.75 99 GLY A O 1
ATOM 757 N N . LEU A 1 100 ? -3.209 27.969 24.406 1 88.88 100 LEU A N 1
ATOM 758 C CA . LEU A 1 100 ? -2.73 26.766 25.078 1 88.88 100 LEU A CA 1
ATOM 759 C C . LEU A 1 100 ? -1.446 27.062 25.859 1 88.88 100 LEU A C 1
ATOM 761 O O . LEU A 1 100 ? -0.486 27.594 25.297 1 88.88 100 LEU A O 1
ATOM 765 N N . GLY A 1 101 ? -1.396 26.781 27.062 1 76.88 101 GLY A N 1
ATOM 766 C CA . GLY A 1 101 ? -0.214 26.922 27.906 1 76.88 101 GLY A CA 1
ATOM 767 C C . GLY A 1 101 ? -0.052 28.312 28.469 1 76.88 101 GLY A C 1
ATOM 768 O O . GLY A 1 101 ? 0.835 28.562 29.297 1 76.88 101 GLY A O 1
ATOM 769 N N . SER A 1 102 ? -0.86 29.25 28 1 80.69 102 SER A N 1
ATOM 770 C CA . SER A 1 102 ? -0.71 30.641 28.438 1 80.69 102 SER A CA 1
ATOM 771 C C . SER A 1 102 ? -1.531 30.906 29.703 1 80.69 102 SER A C 1
ATOM 773 O O . SER A 1 102 ? -1.269 31.875 30.422 1 80.69 102 SER A O 1
ATOM 775 N N . GLY A 1 103 ? -2.504 30.062 29.953 1 79.12 103 GLY A N 1
ATOM 776 C CA . GLY A 1 103 ? -3.439 30.312 31.031 1 79.12 103 GLY A CA 1
ATOM 777 C C . GLY A 1 103 ? -4.449 31.406 30.703 1 79.12 103 GLY A C 1
ATOM 778 O O . GLY A 1 103 ? -5.305 31.734 31.531 1 79.12 103 GLY A O 1
ATOM 779 N N . ASP A 1 104 ? -4.371 31.938 29.578 1 88 104 ASP A N 1
ATOM 780 C CA . ASP A 1 104 ? -5.273 33 29.141 1 88 104 ASP A CA 1
ATOM 781 C C . ASP A 1 104 ? -6.41 32.469 28.297 1 88 104 ASP A C 1
ATOM 783 O O . ASP A 1 104 ? -6.258 32.312 27.078 1 88 104 ASP A O 1
ATOM 787 N N . THR A 1 105 ? -7.57 32.312 28.875 1 91.38 105 THR A N 1
ATOM 788 C CA . THR A 1 105 ? -8.711 31.688 28.219 1 91.38 105 THR A CA 1
ATOM 789 C C . THR A 1 105 ? -9.227 32.562 27.078 1 91.38 105 THR A C 1
ATOM 791 O O . THR A 1 105 ? -9.898 32.094 26.172 1 91.38 105 THR A O 1
ATOM 794 N N . GLU A 1 106 ? -8.914 33.844 27.078 1 95.06 106 GLU A N 1
ATOM 795 C CA . GLU A 1 106 ? -9.383 34.75 26.031 1 95.06 106 GLU A CA 1
ATOM 796 C C . GLU A 1 106 ? -8.734 34.438 24.688 1 95.06 106 GLU A C 1
ATOM 798 O O . GLU A 1 106 ? -9.211 34.844 23.641 1 95.06 106 GLU A O 1
ATOM 803 N N . LYS A 1 107 ? -7.648 33.656 24.766 1 96.44 107 LYS A N 1
ATOM 804 C CA . LYS A 1 107 ? -6.855 33.406 23.562 1 96.44 107 LYS A CA 1
ATOM 805 C C . LYS A 1 107 ? -7.059 31.969 23.062 1 96.44 107 LYS A C 1
ATOM 807 O O . LYS A 1 107 ? -6.32 31.484 22.203 1 96.44 107 LYS A O 1
ATOM 812 N N . SER A 1 108 ? -8.086 31.266 23.609 1 97.38 108 SER A N 1
ATOM 813 C CA . SER A 1 108 ? -8.391 29.891 23.203 1 97.38 108 SER A CA 1
ATOM 814 C C . SER A 1 108 ? -9.547 29.859 22.203 1 97.38 108 SER A C 1
ATOM 816 O O . SER A 1 108 ? -10.477 30.656 22.281 1 97.38 108 SER A O 1
ATOM 818 N N . GLY A 1 109 ? -9.547 28.922 21.359 1 98.62 109 GLY A N 1
ATOM 819 C CA . GLY A 1 109 ? -10.359 28.969 20.156 1 98.62 109 GLY A CA 1
ATOM 820 C C . GLY A 1 109 ? -11.781 28.484 20.375 1 98.62 109 GLY A C 1
ATOM 821 O O . GLY A 1 109 ? -12.703 28.906 19.672 1 98.62 109 GLY A O 1
ATOM 822 N N . PHE A 1 110 ? -12.023 27.594 21.344 1 98.69 110 PHE A N 1
ATOM 823 C CA . PHE A 1 110 ? -13.344 26.984 21.5 1 98.69 110 PHE A CA 1
ATOM 824 C C . PHE A 1 110 ? -14.289 27.953 22.219 1 98.69 110 PHE A C 1
ATOM 826 O O . PHE A 1 110 ? -14.852 27.609 23.266 1 98.69 110 PHE A O 1
ATOM 833 N N . GLN A 1 111 ? -14.477 29.125 21.656 1 98.69 111 GLN A N 1
ATOM 834 C CA . GLN A 1 111 ? -15.398 30.156 22.109 1 98.69 111 GLN A CA 1
ATOM 835 C C . GLN A 1 111 ? -15.859 31.047 20.953 1 98.69 111 GLN A C 1
ATOM 837 O O . GLN A 1 111 ? -15.289 30.984 19.859 1 98.69 111 GLN A O 1
ATOM 842 N N . LEU A 1 112 ? -16.875 31.844 21.125 1 98.75 112 LEU A N 1
ATOM 843 C CA . LEU A 1 112 ? -17.469 32.625 20.031 1 98.75 112 LEU A CA 1
ATOM 844 C C . LEU A 1 112 ? -16.578 33.812 19.672 1 98.75 112 LEU A C 1
ATOM 846 O O . LEU A 1 112 ? -16.531 34.219 18.5 1 98.75 112 LEU A O 1
ATOM 850 N N . TYR A 1 113 ? -15.953 34.438 20.656 1 98.5 113 TYR A N 1
ATOM 851 C CA . TYR A 1 113 ? -15.055 35.562 20.469 1 98.5 113 TYR A CA 1
ATOM 852 C C . TYR A 1 113 ? -13.68 35.281 21.047 1 98.5 113 TYR A C 1
ATOM 854 O O . TYR A 1 113 ? -13.57 34.844 22.203 1 98.5 113 TYR A O 1
ATOM 862 N N . VAL A 1 114 ? -12.633 35.5 20.297 1 98.38 114 VAL A N 1
ATOM 863 C CA . VAL A 1 114 ? -11.289 35.062 20.703 1 98.38 114 VAL A CA 1
ATOM 864 C C . VAL A 1 114 ? -10.297 36.188 20.422 1 98.38 114 VAL A C 1
ATOM 866 O O . VAL A 1 114 ? -10.422 36.906 19.422 1 98.38 114 VAL A O 1
ATOM 869 N N . LYS A 1 115 ? -9.438 36.375 21.312 1 97.94 115 LYS A N 1
ATOM 870 C CA . LYS A 1 115 ? -8.305 37.281 21.156 1 97.94 115 LYS A CA 1
ATOM 871 C C . LYS A 1 115 ? -7.113 36.562 20.531 1 97.94 115 LYS A C 1
ATOM 873 O O . LYS A 1 115 ? -6.734 35.469 20.953 1 97.94 115 LYS A O 1
ATOM 878 N N . LEU A 1 116 ? -6.527 37.219 19.5 1 98.06 116 LEU A N 1
ATOM 879 C CA . LEU A 1 116 ? -5.469 36.562 18.734 1 98.06 116 LEU A CA 1
ATOM 880 C C . LEU A 1 116 ? -4.285 37.5 18.531 1 98.06 116 LEU A C 1
ATOM 882 O O . LEU A 1 116 ? -4.461 38.719 18.5 1 98.06 116 LEU A O 1
ATOM 886 N N . LYS A 1 117 ? -3.035 36.906 18.469 1 97.75 117 LYS A N 1
ATOM 887 C CA . LYS A 1 117 ? -1.916 37.656 17.906 1 97.75 117 LYS A CA 1
ATOM 888 C C . LYS A 1 117 ? -2.055 37.844 16.391 1 97.75 117 LYS A C 1
ATOM 890 O O . LYS A 1 117 ? -2.236 36.844 15.68 1 97.75 117 LYS A O 1
ATOM 895 N N . ALA A 1 118 ? -1.91 39.062 15.914 1 98.56 118 ALA A N 1
ATOM 896 C CA . ALA A 1 118 ? -2.092 39.344 14.492 1 98.56 118 ALA A CA 1
ATOM 897 C C . ALA A 1 118 ? -1.024 38.656 13.648 1 98.56 118 ALA A C 1
ATOM 899 O O . ALA A 1 118 ? -1.27 38.281 12.5 1 98.56 118 ALA A O 1
ATOM 900 N N . ILE A 1 119 ? 0.126 38.344 14.172 1 98.25 119 ILE A N 1
ATOM 901 C CA . ILE A 1 119 ? 1.305 37.844 13.469 1 98.25 119 ILE A CA 1
ATOM 902 C C . ILE A 1 119 ? 1.063 36.406 12.992 1 98.25 119 ILE A C 1
ATOM 904 O O . ILE A 1 119 ? 1.776 35.906 12.117 1 98.25 119 ILE A O 1
ATOM 908 N N . VAL A 1 120 ? 0.055 35.688 13.531 1 98.44 120 VAL A N 1
ATOM 909 C CA . VAL A 1 120 ? -0.25 34.312 13.117 1 98.44 120 VAL A CA 1
ATOM 910 C C . VAL A 1 120 ? -1.676 34.25 12.57 1 98.44 120 VAL A C 1
ATOM 912 O O . VAL A 1 120 ? -2.367 33.25 12.75 1 98.44 120 VAL A O 1
ATOM 915 N N . ALA A 1 121 ? -2.131 35.312 11.992 1 98.75 121 ALA A N 1
ATOM 916 C CA . ALA A 1 121 ? -3.41 35.375 11.289 1 98.75 121 ALA A CA 1
ATOM 917 C C . ALA A 1 121 ? -3.207 35.719 9.812 1 98.75 121 ALA A C 1
ATOM 919 O O . ALA A 1 121 ? -2.174 36.25 9.43 1 98.75 121 ALA A O 1
ATOM 920 N N . SER A 1 122 ? -4.137 35.312 9.016 1 98.75 122 SER A N 1
ATOM 921 C CA . SER A 1 122 ? -4.129 35.594 7.586 1 98.75 122 SER A CA 1
ATOM 922 C C . SER A 1 122 ? -5.535 35.875 7.07 1 98.75 122 SER A C 1
ATOM 924 O O . SER A 1 122 ? -6.508 35.281 7.547 1 98.75 122 SER A O 1
ATOM 926 N N . LYS A 1 123 ? -5.605 36.75 6.117 1 98.44 123 LYS A N 1
ATOM 927 C CA . LYS A 1 123 ? -6.879 36.969 5.426 1 98.44 123 LYS A CA 1
ATOM 928 C C . LYS A 1 123 ? -7.289 35.719 4.664 1 98.44 123 LYS A C 1
ATOM 930 O O . LYS A 1 123 ? -6.438 34.969 4.168 1 98.44 123 LYS A O 1
ATOM 935 N N . ILE A 1 124 ? -8.516 35.469 4.566 1 98.25 124 ILE A N 1
ATOM 936 C CA . ILE A 1 124 ? -9.109 34.406 3.781 1 98.25 124 ILE A CA 1
ATOM 937 C C . ILE A 1 124 ? -9.617 34.969 2.449 1 98.25 124 ILE A C 1
ATOM 939 O O . ILE A 1 124 ? -10.398 35.906 2.422 1 98.25 124 ILE A O 1
ATOM 943 N N . PRO A 1 125 ? -9.188 34.406 1.369 1 97.94 125 PRO A N 1
ATOM 944 C CA . PRO A 1 125 ? -9.75 34.812 0.086 1 97.94 125 PRO A CA 1
ATOM 945 C C . PRO A 1 125 ? -11.258 34.625 0.01 1 97.94 125 PRO A C 1
ATOM 947 O O . PRO A 1 125 ? -11.805 33.75 0.697 1 97.94 125 PRO A O 1
ATOM 950 N N . ASP A 1 126 ? -11.891 35.312 -0.872 1 96.94 126 ASP A N 1
ATOM 951 C CA . ASP A 1 126 ? -13.352 35.312 -0.992 1 96.94 126 ASP A CA 1
ATOM 952 C C . ASP A 1 126 ? -13.875 33.938 -1.401 1 96.94 126 ASP A C 1
ATOM 954 O O . ASP A 1 126 ? -14.992 33.562 -1.039 1 96.94 126 ASP A O 1
ATOM 958 N N . ASN A 1 127 ? -13.062 33.25 -2.121 1 97.06 127 ASN A N 1
ATOM 959 C CA . ASN A 1 127 ? -13.531 31.984 -2.678 1 97.06 127 ASN A CA 1
ATOM 960 C C . ASN A 1 127 ? -13.336 30.828 -1.696 1 97.06 127 ASN A C 1
ATOM 962 O O . ASN A 1 127 ? -13.578 29.672 -2.037 1 97.06 127 ASN A O 1
ATOM 966 N N . ILE A 1 128 ? -12.844 31.078 -0.51 1 98.38 128 ILE A N 1
ATOM 967 C CA . ILE A 1 128 ? -12.641 30.047 0.508 1 98.38 128 ILE A CA 1
ATOM 968 C C . ILE A 1 128 ? -13.539 30.328 1.71 1 98.38 128 ILE A C 1
ATOM 970 O O . ILE A 1 128 ? -13.492 31.422 2.283 1 98.38 128 ILE A O 1
ATOM 974 N N . ASP A 1 129 ? -14.383 29.375 2.027 1 98.75 129 ASP A N 1
ATOM 975 C CA . ASP A 1 129 ? -15.266 29.562 3.17 1 98.75 129 ASP A CA 1
ATOM 976 C C . ASP A 1 129 ? -14.531 29.328 4.484 1 98.75 129 ASP A C 1
ATOM 978 O O . ASP A 1 129 ? -13.383 28.891 4.484 1 98.75 129 ASP A O 1
ATOM 982 N N . TYR A 1 130 ? -15.094 29.719 5.594 1 98.88 130 TYR A N 1
ATOM 983 C CA . TYR A 1 130 ? -14.469 29.625 6.91 1 98.88 130 TYR A CA 1
ATOM 984 C C . TYR A 1 130 ? -14.141 28.188 7.258 1 98.88 130 TYR A C 1
ATOM 986 O O . TYR A 1 130 ? -13.07 27.891 7.797 1 98.88 130 TYR A O 1
ATOM 994 N N . GLU A 1 131 ? -15.062 27.25 6.922 1 98.88 131 GLU A N 1
ATOM 995 C CA . GLU A 1 131 ? -14.898 25.828 7.262 1 98.88 131 GLU A CA 1
ATOM 996 C C . GLU A 1 131 ? -13.719 25.219 6.523 1 98.88 131 GLU A C 1
ATOM 998 O O . GLU A 1 131 ? -13.031 24.344 7.055 1 98.88 131 GLU A O 1
ATOM 1003 N N . SER A 1 132 ? -13.469 25.688 5.344 1 98.81 132 SER A N 1
ATOM 1004 C CA . SER A 1 132 ? -12.312 25.219 4.578 1 98.81 132 SER A CA 1
ATOM 1005 C C . SER A 1 132 ? -11.023 25.859 5.078 1 98.81 132 SER A C 1
ATOM 1007 O O . SER A 1 132 ? -10 25.188 5.191 1 98.81 132 SER A O 1
ATOM 1009 N N . ALA A 1 133 ? -11.047 27.109 5.438 1 98.88 133 ALA A N 1
ATOM 1010 C CA . ALA A 1 133 ? -9.852 27.859 5.824 1 98.88 133 ALA A CA 1
ATOM 1011 C C . ALA A 1 133 ? -9.336 27.406 7.188 1 98.88 133 ALA A C 1
ATOM 1013 O O . ALA A 1 133 ? -8.125 27.359 7.414 1 98.88 133 ALA A O 1
ATOM 1014 N N . VAL A 1 134 ? -10.211 26.984 8.07 1 98.94 134 VAL A N 1
ATOM 1015 C CA . VAL A 1 134 ? -9.898 26.797 9.477 1 98.94 134 VAL A CA 1
ATOM 1016 C C . VAL A 1 134 ? -9.055 25.531 9.664 1 98.94 134 VAL A C 1
ATOM 1018 O O . VAL A 1 134 ? -8.492 25.312 10.734 1 98.94 134 VAL A O 1
ATOM 1021 N N . VAL A 1 135 ? -8.844 24.734 8.617 1 98.88 135 VAL A N 1
ATOM 1022 C CA . VAL A 1 135 ? -8.102 23.484 8.742 1 98.88 135 VAL A CA 1
ATOM 1023 C C . VAL A 1 135 ? -6.605 23.781 8.805 1 98.88 135 VAL A C 1
ATOM 1025 O O . VAL A 1 135 ? -5.809 22.891 9.141 1 98.88 135 VAL A O 1
ATOM 1028 N N . LEU A 1 136 ? -6.117 25 8.68 1 98.88 136 LEU A N 1
ATOM 1029 C CA . LEU A 1 136 ? -4.727 25.312 8.352 1 98.88 136 LEU A CA 1
ATOM 1030 C C . LEU A 1 136 ? -3.969 25.797 9.578 1 98.88 136 LEU A C 1
ATOM 1032 O O . LEU A 1 136 ? -2.77 25.547 9.711 1 98.88 136 LEU A O 1
ATOM 1036 N N . PRO A 1 137 ? -4.516 26.547 10.539 1 98.81 137 PRO A N 1
ATOM 1037 C CA . PRO A 1 137 ? -3.729 27.391 11.453 1 98.81 137 PRO A CA 1
ATOM 1038 C C . PRO A 1 137 ? -2.695 26.578 12.242 1 98.81 137 PRO A C 1
ATOM 1040 O O . PRO A 1 137 ? -1.49 26.781 12.07 1 98.81 137 PRO A O 1
ATOM 1043 N N . LEU A 1 138 ? -3.143 25.609 13.008 1 98.62 138 LEU A N 1
ATOM 1044 C CA . LEU A 1 138 ? -2.158 24.891 13.812 1 98.62 138 LEU A CA 1
ATOM 1045 C C . LEU A 1 138 ? -1.234 24.062 12.93 1 98.62 138 LEU A C 1
ATOM 1047 O O . LEU A 1 138 ? -0.037 23.953 13.211 1 98.62 138 LEU A O 1
ATOM 1051 N N . SER A 1 139 ? -1.778 23.453 11.891 1 98.62 139 SER A N 1
ATOM 1052 C CA . SER A 1 139 ? -0.955 22.609 11.031 1 98.62 139 SER A CA 1
ATOM 1053 C C . SER A 1 139 ? 0.16 23.406 10.367 1 98.62 139 SER A C 1
ATOM 1055 O O . SER A 1 139 ? 1.315 22.969 10.352 1 98.62 139 SER A O 1
ATOM 1057 N N . ILE A 1 140 ? -0.124 24.625 9.883 1 98.88 140 ILE A N 1
ATOM 1058 C CA . ILE A 1 140 ? 0.883 25.453 9.242 1 98.88 140 ILE A CA 1
ATOM 1059 C C . ILE A 1 140 ? 1.9 25.922 10.281 1 98.88 140 ILE A C 1
ATOM 1061 O O . ILE A 1 140 ? 3.104 25.953 10.016 1 98.88 140 ILE A O 1
ATOM 1065 N N . SER A 1 141 ? 1.419 26.281 11.422 1 98.75 141 SER A N 1
ATOM 1066 C CA . SER A 1 141 ? 2.322 26.766 12.461 1 98.75 141 SER A CA 1
ATOM 1067 C C . SER A 1 141 ? 3.27 25.656 12.922 1 98.75 141 SER A C 1
ATOM 1069 O O . SER A 1 141 ? 4.465 25.906 13.102 1 98.75 141 SER A O 1
ATOM 1071 N N . THR A 1 142 ? 2.715 24.5 13.117 1 98.62 142 THR A N 1
ATOM 1072 C CA . THR A 1 142 ? 3.535 23.344 13.492 1 98.62 142 THR A CA 1
ATOM 1073 C C . THR A 1 142 ? 4.516 23 12.383 1 98.62 142 THR A C 1
ATOM 1075 O O . THR A 1 142 ? 5.695 22.75 12.641 1 98.62 142 THR A O 1
ATOM 1078 N N . ALA A 1 143 ? 4.027 22.969 11.141 1 98.88 143 ALA A N 1
ATOM 1079 C CA . ALA A 1 143 ? 4.887 22.703 9.992 1 98.88 143 ALA A CA 1
ATOM 1080 C C . ALA A 1 143 ? 6.035 23.719 9.922 1 98.88 143 ALA A C 1
ATOM 1082 O O . ALA A 1 143 ? 7.195 23.328 9.773 1 98.88 143 ALA A O 1
ATOM 1083 N N . ALA A 1 144 ? 5.723 24.969 10.102 1 98.88 144 ALA A N 1
ATOM 1084 C CA . ALA A 1 144 ? 6.719 26.031 10.016 1 98.88 144 ALA A CA 1
ATOM 1085 C C . ALA A 1 144 ? 7.762 25.906 11.125 1 98.88 144 ALA A C 1
ATOM 1087 O O . ALA A 1 144 ? 8.961 26.078 10.883 1 98.88 144 ALA A O 1
ATOM 1088 N N . ALA A 1 145 ? 7.285 25.625 12.312 1 98.69 145 ALA A N 1
ATOM 1089 C CA . ALA A 1 145 ? 8.211 25.469 13.43 1 98.69 145 ALA A CA 1
ATOM 1090 C C . ALA A 1 145 ? 9.234 24.359 13.148 1 98.69 145 ALA A C 1
ATOM 1092 O O . ALA A 1 145 ? 10.43 24.547 13.375 1 98.69 145 ALA A O 1
ATOM 1093 N N . GLY A 1 146 ? 8.797 23.25 12.633 1 98.81 146 GLY A N 1
ATOM 1094 C CA . GLY A 1 146 ? 9.688 22.141 12.336 1 98.81 146 GLY A CA 1
ATOM 1095 C C . GLY A 1 146 ? 10.594 22.391 11.148 1 98.81 146 GLY A C 1
ATOM 1096 O O . GLY A 1 146 ? 11.758 22 11.148 1 98.81 146 GLY A O 1
ATOM 1097 N N . LEU A 1 147 ? 10.102 23.094 10.133 1 98.88 147 LEU A N 1
ATOM 1098 C CA . LEU A 1 147 ? 10.828 23.297 8.883 1 98.88 147 LEU A CA 1
ATOM 1099 C C . LEU A 1 147 ? 11.828 24.438 9.008 1 98.88 147 LEU A C 1
ATOM 1101 O O . LEU A 1 147 ? 12.93 24.375 8.445 1 98.88 147 LEU A O 1
ATOM 1105 N N . TYR A 1 148 ? 11.523 25.484 9.852 1 98.69 148 TYR A N 1
ATOM 1106 C CA . TYR A 1 148 ? 12.242 26.719 9.594 1 98.69 148 TYR A CA 1
ATOM 1107 C C . TYR A 1 148 ? 12.992 27.188 10.836 1 98.69 148 TYR A C 1
ATOM 1109 O O . TYR A 1 148 ? 13.922 27.984 10.742 1 98.69 148 TYR A O 1
ATOM 1117 N N . LEU A 1 149 ? 12.492 26.859 12.047 1 98.5 149 LEU A N 1
ATOM 1118 C CA . LEU A 1 149 ? 13.219 27.312 13.227 1 98.5 149 LEU A CA 1
ATOM 1119 C C . LEU A 1 149 ? 14.656 26.812 13.211 1 98.5 149 LEU A C 1
ATOM 1121 O O . LEU A 1 149 ? 14.922 25.703 12.773 1 98.5 149 LEU A O 1
ATOM 1125 N N . GLN A 1 150 ? 15.539 27.578 13.758 1 97 150 GLN A N 1
ATOM 1126 C CA . GLN A 1 150 ? 16.953 27.25 13.734 1 97 150 GLN A CA 1
ATOM 1127 C C . GLN A 1 150 ? 17.266 26.016 14.562 1 97 150 GLN A C 1
ATOM 1129 O O . GLN A 1 150 ? 18.172 25.25 14.234 1 97 150 GLN A O 1
ATOM 1134 N N . ASN A 1 151 ? 16.5 25.797 15.555 1 96.12 151 ASN A N 1
ATOM 1135 C CA . ASN A 1 151 ? 16.766 24.672 16.438 1 96.12 151 ASN A CA 1
ATOM 1136 C C . ASN A 1 151 ? 16.125 23.391 15.914 1 96.12 151 ASN A C 1
ATOM 1138 O O . ASN A 1 151 ? 16.266 22.328 16.516 1 96.12 151 ASN A O 1
ATOM 1142 N N . THR A 1 152 ? 15.367 23.438 14.812 1 98 152 THR A N 1
ATOM 1143 C CA . THR A 1 152 ? 14.82 22.25 14.172 1 98 152 THR A CA 1
ATOM 1144 C C . THR A 1 152 ? 15.508 21.984 12.836 1 98 152 THR A C 1
ATOM 1146 O O . THR A 1 152 ? 16.672 21.609 12.797 1 98 152 THR A O 1
ATOM 1149 N N . LEU A 1 153 ? 14.789 22.172 11.656 1 98.69 153 LEU A N 1
ATOM 1150 C CA . LEU A 1 153 ? 15.445 21.797 10.406 1 98.69 153 LEU A CA 1
ATOM 1151 C C . LEU A 1 153 ? 16.109 23 9.758 1 98.69 153 LEU A C 1
ATOM 1153 O O . LEU A 1 153 ? 17.016 22.844 8.938 1 98.69 153 LEU A O 1
ATOM 1157 N N . GLY A 1 154 ? 15.656 24.25 10.047 1 98.44 154 GLY A N 1
ATOM 1158 C CA . GLY A 1 154 ? 16.281 25.469 9.523 1 98.44 154 GLY A CA 1
ATOM 1159 C C . GLY A 1 154 ? 16.312 25.516 8.008 1 98.44 154 GLY A C 1
ATOM 1160 O O . GLY A 1 154 ? 17.312 25.922 7.414 1 98.44 154 GLY A O 1
ATOM 1161 N N . LEU A 1 155 ? 15.273 25.094 7.34 1 98.5 155 LEU A N 1
ATOM 1162 C CA . LEU A 1 155 ? 15.242 24.969 5.887 1 98.5 155 LEU A CA 1
ATOM 1163 C C . LEU A 1 155 ? 14.812 26.297 5.242 1 98.5 155 LEU A C 1
ATOM 1165 O O . LEU A 1 155 ? 14.445 27.234 5.941 1 98.5 155 LEU A O 1
ATOM 1169 N N . ARG A 1 156 ? 14.914 26.312 3.957 1 96.62 156 ARG A N 1
ATOM 1170 C CA . ARG A 1 156 ? 14.508 27.484 3.199 1 96.62 156 ARG A CA 1
ATOM 1171 C C . ARG A 1 156 ? 12.984 27.609 3.17 1 96.62 156 ARG A C 1
ATOM 1173 O O . ARG A 1 156 ? 12.273 26.609 3.082 1 96.62 156 ARG A O 1
ATOM 1180 N N . ALA A 1 157 ? 12.508 28.812 3.164 1 95.44 157 ALA A N 1
ATOM 1181 C CA . ALA A 1 157 ? 11.086 29.125 3.154 1 95.44 157 ALA A CA 1
ATOM 1182 C C . ALA A 1 157 ? 10.5 28.969 1.753 1 95.44 157 ALA A C 1
ATOM 1184 O O . ALA A 1 157 ? 11.234 28.969 0.763 1 95.44 157 ALA A O 1
ATOM 1185 N N . PRO A 1 158 ? 9.203 28.797 1.697 1 96.38 158 PRO A N 1
ATOM 1186 C CA . PRO A 1 158 ? 8.578 28.672 0.381 1 96.38 158 PRO A CA 1
ATOM 1187 C C . PRO A 1 158 ? 8.578 29.969 -0.409 1 96.38 158 PRO A C 1
ATOM 1189 O O . PRO A 1 158 ? 8.719 31.047 0.175 1 96.38 158 PRO A O 1
ATOM 1192 N N . GLU A 1 159 ? 8.492 29.828 -1.725 1 90 159 GLU A N 1
ATOM 1193 C CA . GLU A 1 159 ? 8.391 30.969 -2.629 1 90 159 GLU A CA 1
ATOM 1194 C C . GLU A 1 159 ? 7.09 30.938 -3.42 1 90 159 GLU A C 1
ATOM 1196 O O . GLU A 1 159 ? 6.578 29.859 -3.736 1 90 159 GLU A O 1
ATOM 1201 N N . LEU A 1 160 ? 6.504 32.125 -3.592 1 88 160 LEU A N 1
ATOM 1202 C CA . LEU A 1 160 ? 5.344 32.219 -4.477 1 88 160 LEU A CA 1
ATOM 1203 C C . LEU A 1 160 ? 5.766 32.031 -5.934 1 88 160 LEU A C 1
ATOM 1205 O O . LEU A 1 160 ? 6.848 32.5 -6.328 1 88 160 LEU A O 1
ATOM 1209 N N . PRO A 1 161 ? 4.875 31.234 -6.633 1 73.56 161 PRO A N 1
ATOM 1210 C CA . PRO A 1 161 ? 5.223 31.156 -8.055 1 73.56 161 PRO A CA 1
ATOM 1211 C C . PRO A 1 161 ? 5.273 32.531 -8.727 1 73.56 161 PRO A C 1
ATOM 1213 O O . PRO A 1 161 ? 4.496 33.406 -8.375 1 73.56 161 PRO A O 1
ATOM 1216 N N . SER A 1 162 ? 6.355 33.188 -9.156 1 60.94 162 SER A N 1
ATOM 1217 C CA . SER A 1 162 ? 6.445 34.469 -9.875 1 60.94 162 SER A CA 1
ATOM 1218 C C . SER A 1 162 ? 5.422 34.531 -11 1 60.94 162 SER A C 1
ATOM 1220 O O . SER A 1 162 ? 5.145 33.531 -11.656 1 60.94 162 SER A O 1
ATOM 1222 N N . SER A 1 163 ? 4.281 35.406 -10.836 1 48.53 163 SER A N 1
ATOM 1223 C CA . SER A 1 163 ? 3.395 35.656 -11.977 1 48.53 163 SER A CA 1
ATOM 1224 C C . SER A 1 163 ? 4.152 35.562 -13.297 1 48.53 163 SER A C 1
ATOM 1226 O O . SER A 1 163 ? 3.549 35.406 -14.359 1 48.53 163 SER A O 1
ATOM 1228 N N . SER A 1 164 ? 5.207 36.469 -13.477 1 39.16 164 SER A N 1
ATOM 1229 C CA . SER A 1 164 ? 5.965 36.5 -14.727 1 39.16 164 SER A CA 1
ATOM 1230 C C . SER A 1 164 ? 6.547 35.125 -15.07 1 39.16 164 SER A C 1
ATOM 1232 O O . SER A 1 164 ? 7.707 34.844 -14.758 1 39.16 164 SER A O 1
ATOM 1234 N N . SER A 1 165 ? 5.902 34.219 -14.672 1 37.19 165 SER A N 1
ATOM 1235 C CA . SER A 1 165 ? 6.457 33.031 -15.289 1 37.19 165 SER A CA 1
ATOM 1236 C C . SER A 1 165 ? 6.707 33.219 -16.781 1 37.19 165 SER A C 1
ATOM 1238 O O . SER A 1 165 ? 5.805 33.031 -17.594 1 37.19 165 SER A O 1
ATOM 1240 N N . SER A 1 166 ? 7.172 34.438 -17.172 1 31.3 166 SER A N 1
ATOM 1241 C CA . SER A 1 166 ? 7.793 34.344 -18.484 1 31.3 166 SER A CA 1
ATOM 1242 C C . SER A 1 166 ? 8.5 33 -18.672 1 31.3 166 SER A C 1
ATOM 1244 O O . SER A 1 166 ? 8.867 32.375 -17.688 1 31.3 166 SER A O 1
ATOM 1246 N N . SER A 1 167 ? 8.406 32.5 -19.875 1 32.5 167 SER A N 1
ATOM 1247 C CA . SER A 1 167 ? 8.914 31.359 -20.609 1 32.5 167 SER A CA 1
ATOM 1248 C C . SER A 1 167 ? 10.367 31.078 -20.25 1 32.5 167 SER A C 1
ATOM 1250 O O . SER A 1 167 ? 11.047 30.312 -20.938 1 32.5 167 SER A O 1
ATOM 1252 N N . SER A 1 168 ? 11.039 32.094 -19.594 1 33.25 168 SER A N 1
ATOM 1253 C CA . SER A 1 168 ? 12.414 31.719 -19.875 1 33.25 168 SER A CA 1
ATOM 1254 C C . SER A 1 168 ? 12.688 30.266 -19.469 1 33.25 168 SER A C 1
ATOM 1256 O O . SER A 1 168 ? 12.352 29.859 -18.359 1 33.25 168 SER A O 1
ATOM 1258 N N . SER A 1 169 ? 12.672 29.406 -20.375 1 35.34 169 SER A N 1
ATOM 1259 C CA . SER A 1 169 ? 13.039 28.047 -20.766 1 35.34 169 SER A CA 1
ATOM 1260 C C . SER A 1 169 ? 14.242 27.562 -19.969 1 35.34 169 SER A C 1
ATOM 1262 O O . SER A 1 169 ? 14.789 26.5 -20.25 1 35.34 169 SER A O 1
ATOM 1264 N N . SER A 1 170 ? 14.922 28.531 -19.375 1 36.22 170 SER A N 1
ATOM 1265 C CA . SER A 1 170 ? 16.156 27.812 -19.078 1 36.22 170 SER A CA 1
ATOM 1266 C C . SER A 1 170 ? 15.922 26.734 -18.031 1 36.22 170 SER A C 1
ATOM 1268 O O . SER A 1 170 ? 15.258 26.969 -17.031 1 36.22 170 SER A O 1
ATOM 1270 N N . PRO A 1 171 ? 15.93 25.547 -18.453 1 36.09 171 PRO A N 1
ATOM 1271 C CA . PRO A 1 171 ? 15.922 24.469 -17.453 1 36.09 171 PRO A CA 1
ATOM 1272 C C . PRO A 1 171 ? 16.641 24.844 -16.172 1 36.09 171 PRO A C 1
ATOM 1274 O O . PRO A 1 171 ? 17.547 25.672 -16.188 1 36.09 171 PRO A O 1
ATOM 1277 N N . PRO A 1 172 ? 15.836 25.016 -15.039 1 41.03 172 PRO A N 1
ATOM 1278 C CA . PRO A 1 172 ? 16.734 25.234 -13.898 1 41.03 172 PRO A CA 1
ATOM 1279 C C . PRO A 1 172 ? 18.141 24.703 -14.148 1 41.03 172 PRO A C 1
ATOM 1281 O O . PRO A 1 172 ? 18.312 23.75 -14.906 1 41.03 172 PRO A O 1
ATOM 1284 N N . PRO A 1 173 ? 19.203 25.562 -14.148 1 40.12 173 PRO A N 1
ATOM 1285 C CA . PRO A 1 173 ? 20.5 24.938 -14.422 1 40.12 173 PRO A CA 1
ATOM 1286 C C . PRO A 1 173 ? 20.562 23.484 -13.953 1 40.12 173 PRO A C 1
ATOM 1288 O O . PRO A 1 173 ? 19.891 23.109 -12.992 1 40.12 173 PRO A O 1
ATOM 1291 N N . ALA A 1 174 ? 21.062 22.75 -14.891 1 44.16 174 ALA A N 1
ATOM 1292 C CA . ALA A 1 174 ? 21.328 21.312 -14.812 1 44.16 174 ALA A CA 1
ATOM 1293 C C . ALA A 1 174 ? 21.703 20.906 -13.398 1 44.16 174 ALA A C 1
ATOM 1295 O O . ALA A 1 174 ? 21.453 19.766 -12.984 1 44.16 174 ALA A O 1
ATOM 1296 N N . SER A 1 175 ? 22.688 21.516 -12.695 1 48.22 175 SER A N 1
ATOM 1297 C CA . SER A 1 175 ? 23.672 21 -11.75 1 48.22 175 SER A CA 1
ATOM 1298 C C . SER A 1 175 ? 23.203 21.172 -10.312 1 48.22 175 SER A C 1
ATOM 1300 O O . SER A 1 175 ? 24 21.016 -9.375 1 48.22 175 SER A O 1
ATOM 1302 N N . LYS A 1 176 ? 22.156 21.938 -9.969 1 59.62 176 LYS A N 1
ATOM 1303 C CA . LYS A 1 176 ? 21.969 22.109 -8.531 1 59.62 176 LYS A CA 1
ATOM 1304 C C . LYS A 1 176 ? 21.547 20.812 -7.855 1 59.62 176 LYS A C 1
ATOM 1306 O O . LYS A 1 176 ? 20.641 20.125 -8.344 1 59.62 176 LYS A O 1
ATOM 1311 N N . THR A 1 177 ? 22.328 20.359 -7 1 76.06 177 THR A N 1
ATOM 1312 C CA . THR A 1 177 ? 22.078 19.172 -6.211 1 76.06 177 THR A CA 1
ATOM 1313 C C . THR A 1 177 ? 20.641 19.172 -5.664 1 76.06 177 THR A C 1
ATOM 1315 O O . THR A 1 177 ? 20.234 20.141 -5.02 1 76.06 177 THR A O 1
ATOM 1318 N N . GLN A 1 178 ? 19.828 18.25 -6.16 1 92 178 GLN A N 1
ATOM 1319 C CA . GLN A 1 178 ? 18.469 18.109 -5.664 1 92 178 GLN A CA 1
ATOM 1320 C C . GLN A 1 178 ? 18.453 17.812 -4.168 1 92 178 GLN A C 1
ATOM 1322 O O . GLN A 1 178 ? 19.344 17.125 -3.656 1 92 178 GLN A O 1
ATOM 1327 N N . GLU A 1 179 ? 17.672 18.594 -3.451 1 98.06 179 GLU A N 1
ATOM 1328 C CA . GLU A 1 179 ? 17.484 18.406 -2.016 1 98.06 179 GLU A CA 1
ATOM 1329 C C . GLU A 1 179 ? 16.156 17.734 -1.716 1 98.06 179 GLU A C 1
ATOM 1331 O O . GLU A 1 179 ? 15.141 18.031 -2.352 1 98.06 179 GLU A O 1
ATOM 1336 N N . ALA A 1 180 ? 16.188 16.734 -0.819 1 98.5 180 ALA A N 1
ATOM 1337 C CA . ALA A 1 180 ? 14.977 15.977 -0.5 1 98.5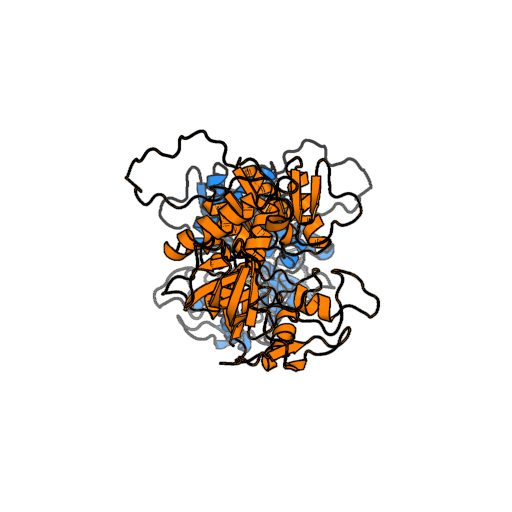 180 ALA A CA 1
ATOM 1338 C C . ALA A 1 180 ? 14.633 16.094 0.981 1 98.5 180 ALA A C 1
ATOM 1340 O O . ALA A 1 180 ? 15.523 16.219 1.825 1 98.5 180 ALA A O 1
ATOM 1341 N N . LEU A 1 181 ? 13.383 16.109 1.263 1 98.88 181 LEU A N 1
ATOM 1342 C CA . LEU A 1 181 ? 12.836 16.047 2.613 1 98.88 181 LEU A CA 1
ATOM 1343 C C . LEU A 1 181 ? 11.992 14.789 2.793 1 98.88 181 LEU A C 1
ATOM 1345 O O . LEU A 1 181 ? 11.148 14.477 1.946 1 98.88 181 LEU A O 1
ATOM 1349 N N . LEU A 1 182 ? 12.258 14.016 3.84 1 98.94 182 LEU A N 1
ATOM 1350 C CA . LEU A 1 182 ? 11.422 12.875 4.223 1 98.94 182 LEU A CA 1
ATOM 1351 C C . LEU A 1 182 ? 10.336 13.305 5.199 1 98.94 182 LEU A C 1
ATOM 1353 O O . LEU A 1 182 ? 10.617 14 6.184 1 98.94 182 LEU A O 1
ATOM 1357 N N . ILE A 1 183 ? 9.117 12.969 4.91 1 98.94 183 ILE A N 1
ATOM 1358 C CA . ILE A 1 183 ? 8.008 13.227 5.812 1 98.94 183 ILE A CA 1
ATOM 1359 C C . ILE A 1 183 ? 7.328 11.914 6.195 1 98.94 183 ILE A C 1
ATOM 1361 O O . ILE A 1 183 ? 6.918 11.148 5.324 1 98.94 183 ILE A O 1
ATOM 1365 N N . TRP A 1 184 ? 7.262 11.625 7.477 1 98.88 184 TRP A N 1
ATOM 1366 C CA . TRP A 1 184 ? 6.426 10.516 7.941 1 98.88 184 TRP A CA 1
ATOM 1367 C C . TRP A 1 184 ? 5.027 11.008 8.297 1 98.88 184 TRP A C 1
ATOM 1369 O O . TRP A 1 184 ? 4.863 11.867 9.164 1 98.88 184 TRP A O 1
ATOM 1379 N N . GLY A 1 185 ? 4.02 10.461 7.621 1 98.62 185 GLY A N 1
ATOM 1380 C CA . GLY A 1 185 ? 2.65 10.859 7.91 1 98.62 185 GLY A CA 1
ATOM 1381 C C . GLY A 1 185 ? 2.172 12.016 7.047 1 98.62 185 GLY A C 1
ATOM 1382 O O . GLY A 1 185 ? 1.633 13 7.562 1 98.62 185 GLY A O 1
ATOM 1383 N N . GLY A 1 186 ? 2.34 11.875 5.758 1 98.75 186 GLY A N 1
ATOM 1384 C CA . GLY A 1 186 ? 2.072 12.961 4.836 1 98.75 186 GLY A CA 1
ATOM 1385 C C . GLY A 1 186 ? 0.603 13.336 4.762 1 98.75 186 GLY A C 1
ATOM 1386 O O . GLY A 1 186 ? 0.26 14.477 4.434 1 98.75 186 GLY A O 1
ATOM 1387 N N . SER A 1 187 ? -0.31 12.391 5.102 1 98.62 187 SER A N 1
ATOM 1388 C CA . SER A 1 187 ? -1.734 12.656 4.926 1 98.62 187 SER A CA 1
ATOM 1389 C C . SER A 1 187 ? -2.34 13.266 6.184 1 98.62 187 SER A C 1
ATOM 1391 O O . SER A 1 187 ? -3.525 13.602 6.211 1 98.62 187 SER A O 1
ATOM 1393 N N . SER A 1 188 ? -1.544 13.422 7.254 1 98.19 188 SER A N 1
ATOM 1394 C CA . SER A 1 188 ? -2.016 14.117 8.445 1 98.19 188 SER A CA 1
ATOM 1395 C C . SER A 1 188 ? -2.178 15.609 8.18 1 98.19 188 SER A C 1
ATOM 1397 O O . SER A 1 188 ? -1.771 16.109 7.125 1 98.19 188 SER A O 1
ATOM 1399 N N . SER A 1 189 ? -2.83 16.297 9.125 1 98.38 189 SER A N 1
ATOM 1400 C CA . SER A 1 189 ? -2.969 17.734 8.992 1 98.38 189 SER A CA 1
ATOM 1401 C C . SER A 1 189 ? -1.606 18.422 8.891 1 98.38 189 SER A C 1
ATOM 1403 O O . SER A 1 189 ? -1.354 19.188 7.961 1 98.38 189 SER A O 1
ATOM 1405 N N . VAL A 1 190 ? -0.726 18.062 9.812 1 98.75 190 VAL A N 1
ATOM 1406 C CA . VAL A 1 190 ? 0.607 18.656 9.82 1 98.75 190 VAL A CA 1
ATOM 1407 C C . VAL A 1 190 ? 1.386 18.188 8.586 1 98.75 190 VAL A C 1
ATOM 1409 O O . VAL A 1 190 ? 2.012 19 7.902 1 98.75 190 VAL A O 1
ATOM 1412 N N . GLY A 1 191 ? 1.299 16.906 8.312 1 98.88 191 GLY A N 1
ATOM 1413 C CA . GLY A 1 191 ? 1.965 16.375 7.129 1 98.88 191 GLY A CA 1
ATOM 1414 C C . GLY A 1 191 ? 1.529 17.062 5.848 1 98.88 191 GLY A C 1
ATOM 1415 O O . GLY A 1 191 ? 2.352 17.344 4.969 1 98.88 191 GLY A O 1
ATOM 1416 N N . SER A 1 192 ? 0.265 17.359 5.707 1 98.94 192 SER A N 1
ATOM 1417 C CA . SER A 1 192 ? -0.272 18.047 4.535 1 98.94 192 SER A CA 1
ATOM 1418 C C . SER A 1 192 ? 0.358 19.438 4.367 1 98.94 192 SER A C 1
ATOM 1420 O O . SER A 1 192 ? 0.742 19.812 3.26 1 98.94 192 SER A O 1
ATOM 1422 N N . SER A 1 193 ? 0.489 20.125 5.457 1 98.88 193 SER A N 1
ATOM 1423 C CA . SER A 1 193 ? 1.112 21.453 5.418 1 98.88 193 SER A CA 1
ATOM 1424 C C . SER A 1 193 ? 2.6 21.344 5.098 1 98.88 193 SER A C 1
ATOM 1426 O O . SER A 1 193 ? 3.129 22.141 4.316 1 98.88 193 SER A O 1
ATOM 1428 N N . VAL A 1 194 ? 3.289 20.359 5.68 1 98.94 194 VAL A N 1
ATOM 1429 C CA . VAL A 1 194 ? 4.719 20.172 5.449 1 98.94 194 VAL A CA 1
ATOM 1430 C C . VAL A 1 194 ? 4.977 19.891 3.973 1 98.94 194 VAL A C 1
ATOM 1432 O O . VAL A 1 194 ? 5.879 20.469 3.367 1 98.94 194 VAL A O 1
ATOM 1435 N N . ILE A 1 195 ? 4.16 18.984 3.352 1 98.94 195 ILE A N 1
ATOM 1436 C CA . ILE A 1 195 ? 4.336 18.641 1.942 1 98.94 195 ILE A CA 1
ATOM 1437 C C . ILE A 1 195 ? 4.223 19.906 1.092 1 98.94 195 ILE A C 1
ATOM 1439 O O . ILE A 1 195 ? 5.094 20.188 0.26 1 98.94 195 ILE A O 1
ATOM 1443 N N . GLN A 1 196 ? 3.199 20.719 1.325 1 98.88 196 GLN A N 1
ATOM 1444 C CA . GLN A 1 196 ? 2.949 21.891 0.489 1 98.88 196 GLN A CA 1
ATOM 1445 C C . GLN A 1 196 ? 4.059 22.922 0.644 1 98.88 196 GLN A C 1
ATOM 1447 O O . GLN A 1 196 ? 4.555 23.469 -0.348 1 98.88 196 GLN A O 1
ATOM 1452 N N . LEU A 1 197 ? 4.473 23.188 1.906 1 98.81 197 LEU A N 1
ATOM 1453 C CA . LEU A 1 197 ? 5.496 24.188 2.164 1 98.81 197 LEU A CA 1
ATOM 1454 C C . LEU A 1 197 ? 6.844 23.75 1.604 1 98.81 197 LEU A C 1
ATOM 1456 O O . LEU A 1 197 ? 7.566 24.547 1.008 1 98.81 197 LEU A O 1
ATOM 1460 N N . ALA A 1 198 ? 7.203 22.484 1.808 1 98.69 198 ALA A N 1
ATOM 1461 C CA . ALA A 1 198 ? 8.469 21.953 1.312 1 98.69 198 ALA A CA 1
ATOM 1462 C C . ALA A 1 198 ? 8.508 21.953 -0.214 1 98.69 198 ALA A C 1
ATOM 1464 O O . ALA A 1 198 ? 9.5 22.344 -0.821 1 98.69 198 ALA A O 1
ATOM 1465 N N . ALA A 1 199 ? 7.402 21.469 -0.853 1 98.12 199 ALA A N 1
ATOM 1466 C CA . ALA A 1 199 ? 7.328 21.469 -2.311 1 98.12 199 ALA A CA 1
ATOM 1467 C C . ALA A 1 199 ? 7.438 22.875 -2.879 1 98.12 199 ALA A C 1
ATOM 1469 O O . ALA A 1 199 ? 8.141 23.109 -3.863 1 98.12 199 ALA A O 1
ATOM 1470 N N . ALA A 1 200 ? 6.789 23.828 -2.252 1 98 200 ALA A N 1
ATOM 1471 C CA . ALA A 1 200 ? 6.809 25.219 -2.697 1 98 200 ALA A CA 1
ATOM 1472 C C . ALA A 1 200 ? 8.203 25.812 -2.564 1 98 200 ALA A C 1
ATOM 1474 O O . ALA A 1 200 ? 8.531 26.797 -3.234 1 98 200 ALA A O 1
ATOM 1475 N N . ALA A 1 201 ? 8.992 25.266 -1.646 1 97.5 201 ALA A N 1
ATOM 1476 C CA . ALA A 1 201 ? 10.367 25.719 -1.458 1 97.5 201 ALA A CA 1
ATOM 1477 C C . ALA A 1 201 ? 11.312 25.016 -2.43 1 97.5 201 ALA A C 1
ATOM 1479 O O . ALA A 1 201 ? 12.516 25.297 -2.445 1 97.5 201 ALA A O 1
ATOM 1480 N N . GLY A 1 202 ? 10.789 24.016 -3.227 1 96.19 202 GLY A N 1
ATOM 1481 C CA . GLY A 1 202 ? 11.578 23.359 -4.266 1 96.19 202 GLY A CA 1
ATOM 1482 C C . GLY A 1 202 ? 12.18 22.047 -3.816 1 96.19 202 GLY A C 1
ATOM 1483 O O . GLY A 1 202 ? 12.961 21.438 -4.551 1 96.19 202 GLY A O 1
ATOM 1484 N N . TYR A 1 203 ? 11.883 21.594 -2.619 1 97.56 203 TYR A N 1
ATOM 1485 C CA . TYR A 1 203 ? 12.406 20.312 -2.148 1 97.56 203 TYR A CA 1
ATOM 1486 C C . TYR A 1 203 ? 11.672 19.141 -2.803 1 97.56 203 TYR A C 1
ATOM 1488 O O . TYR A 1 203 ? 10.469 19.219 -3.043 1 97.56 203 TYR A O 1
ATOM 1496 N N . THR A 1 204 ? 12.406 18.094 -3.141 1 97.75 204 THR A N 1
ATOM 1497 C CA . THR A 1 204 ? 11.773 16.797 -3.412 1 97.75 204 THR A CA 1
ATOM 1498 C C . THR A 1 204 ? 11.195 16.203 -2.133 1 97.75 204 THR A C 1
ATOM 1500 O O . THR A 1 204 ? 11.914 16.047 -1.139 1 97.75 204 THR A O 1
ATOM 1503 N N . VAL A 1 205 ? 9.922 15.898 -2.211 1 98.56 205 VAL A N 1
ATOM 1504 C CA . VAL A 1 205 ? 9.258 15.422 -1.004 1 98.56 205 VAL A CA 1
ATOM 1505 C C . VAL A 1 205 ? 8.969 13.93 -1.128 1 98.56 205 VAL A C 1
ATOM 1507 O O . VAL A 1 205 ? 8.32 13.492 -2.082 1 98.56 205 VAL A O 1
ATOM 1510 N N . VAL A 1 206 ? 9.477 13.133 -0.23 1 98.81 206 VAL A N 1
ATOM 1511 C CA . VAL A 1 206 ? 9.156 11.719 -0.061 1 98.81 206 VAL A CA 1
ATOM 1512 C C . VAL A 1 206 ? 8.414 11.508 1.253 1 98.81 206 VAL A C 1
ATOM 1514 O O . VAL A 1 206 ? 8.852 11.977 2.307 1 98.81 206 VAL A O 1
ATOM 1517 N N . THR A 1 207 ? 7.227 10.867 1.19 1 98.94 207 THR A N 1
ATOM 1518 C CA . THR A 1 207 ? 6.406 10.789 2.395 1 98.94 207 THR A CA 1
ATOM 1519 C C . THR A 1 207 ? 5.781 9.406 2.537 1 98.94 207 THR A C 1
ATOM 1521 O O . THR A 1 207 ? 5.941 8.555 1.662 1 98.94 207 THR A O 1
ATOM 1524 N N . THR A 1 208 ? 5.273 9.117 3.695 1 98.88 208 THR A N 1
ATOM 1525 C CA . THR A 1 208 ? 4.484 7.906 3.912 1 98.88 208 THR A CA 1
ATOM 1526 C C . THR A 1 208 ? 3.008 8.25 4.086 1 98.88 208 THR A C 1
ATOM 1528 O O . THR A 1 208 ? 2.668 9.328 4.578 1 98.88 208 THR A O 1
ATOM 1531 N N . ALA A 1 209 ? 2.16 7.383 3.674 1 98.69 209 ALA A N 1
ATOM 1532 C CA . ALA A 1 209 ? 0.714 7.414 3.883 1 98.69 209 ALA A CA 1
ATOM 1533 C C . ALA A 1 209 ? 0.093 6.047 3.613 1 98.69 209 ALA A C 1
ATOM 1535 O O . ALA A 1 209 ? 0.755 5.148 3.084 1 98.69 209 ALA A O 1
ATOM 1536 N N . SER A 1 210 ? -1.137 5.871 4.055 1 97.88 210 SER A N 1
ATOM 1537 C CA . SER A 1 210 ? -1.873 4.688 3.619 1 97.88 210 SER A CA 1
ATOM 1538 C C . SER A 1 210 ? -2.156 4.738 2.121 1 97.88 210 SER A C 1
ATOM 1540 O O . SER A 1 210 ? -2.275 5.816 1.541 1 97.88 210 SER A O 1
ATOM 1542 N N . PRO A 1 211 ? -2.277 3.607 1.472 1 97.5 211 PRO A N 1
ATOM 1543 C CA . PRO A 1 211 ? -2.473 3.557 0.021 1 97.5 211 PRO A CA 1
ATOM 1544 C C . PRO A 1 211 ? -3.66 4.395 -0.445 1 97.5 211 PRO A C 1
ATOM 1546 O O . PRO A 1 211 ? -3.619 4.984 -1.528 1 97.5 211 PRO A O 1
ATOM 1549 N N . ALA A 1 212 ? -4.695 4.473 0.337 1 97.56 212 ALA A N 1
ATOM 1550 C CA . ALA A 1 212 ? -5.879 5.258 -0.01 1 97.56 212 ALA A CA 1
ATOM 1551 C C . ALA A 1 212 ? -5.523 6.727 -0.214 1 97.56 212 ALA A C 1
ATOM 1553 O O . ALA A 1 212 ? -6.289 7.477 -0.823 1 97.56 212 ALA A O 1
ATOM 1554 N N . ASN A 1 213 ? -4.273 7.18 0.276 1 98.44 213 ASN A N 1
ATOM 1555 C CA . ASN A 1 213 ? -3.936 8.602 0.266 1 98.44 213 ASN A CA 1
ATOM 1556 C C . ASN A 1 213 ? -2.75 8.891 -0.652 1 98.44 213 ASN A C 1
ATOM 1558 O O . ASN A 1 213 ? -2.131 9.945 -0.56 1 98.44 213 ASN A O 1
ATOM 1562 N N . TYR A 1 214 ? -2.41 7.926 -1.569 1 98.44 214 TYR A N 1
ATOM 1563 C CA . TYR A 1 214 ? -1.327 8.164 -2.518 1 98.44 214 TYR A CA 1
ATOM 1564 C C . TYR A 1 214 ? -1.588 9.414 -3.342 1 98.44 214 TYR A C 1
ATOM 1566 O O . TYR A 1 214 ? -0.778 10.344 -3.34 1 98.44 214 TYR A O 1
ATOM 1574 N N . SER A 1 215 ? -2.773 9.5 -3.986 1 98.12 215 SER A N 1
ATOM 1575 C CA . SER A 1 215 ? -3.105 10.602 -4.883 1 98.12 215 SER A CA 1
ATOM 1576 C C . SER A 1 215 ? -3.242 11.914 -4.117 1 98.12 215 SER A C 1
ATOM 1578 O O . SER A 1 215 ? -2.867 12.969 -4.621 1 98.12 215 SER A O 1
ATOM 1580 N N . TYR A 1 216 ? -3.824 11.797 -2.857 1 98.62 216 TYR A N 1
ATOM 1581 C CA . TYR A 1 216 ? -3.975 12.984 -2.021 1 98.62 216 TYR A CA 1
ATOM 1582 C C . TYR A 1 216 ? -2.623 13.641 -1.758 1 98.62 216 TYR A C 1
ATOM 1584 O O . TYR A 1 216 ? -2.439 14.828 -2.033 1 98.62 216 TYR A O 1
ATOM 1592 N N . CYS A 1 217 ? -1.579 12.859 -1.323 1 98.88 217 CYS A N 1
ATOM 1593 C CA . CYS A 1 217 ? -0.26 13.391 -0.996 1 98.88 217 CYS A CA 1
ATOM 1594 C C . CYS A 1 217 ? 0.447 13.906 -2.244 1 98.88 217 CYS A C 1
ATOM 1596 O O . CYS A 1 217 ? 1.105 14.945 -2.207 1 98.88 217 CYS A O 1
ATOM 1598 N N . LYS A 1 218 ? 0.291 13.156 -3.338 1 98.75 218 LYS A N 1
ATOM 1599 C CA . LYS A 1 218 ? 0.877 13.602 -4.602 1 98.75 218 LYS A CA 1
ATOM 1600 C C . LYS A 1 218 ? 0.296 14.945 -5.035 1 98.75 218 LYS A C 1
ATOM 1602 O O . LYS A 1 218 ? 1.026 15.828 -5.496 1 98.75 218 LYS A O 1
ATOM 1607 N N . GLY A 1 219 ? -1.029 15.086 -4.832 1 98.56 219 GLY A N 1
ATOM 1608 C CA . GLY A 1 219 ? -1.706 16.328 -5.184 1 98.56 219 GLY A CA 1
ATOM 1609 C C . GLY A 1 219 ? -1.229 17.516 -4.375 1 98.56 219 GLY A C 1
ATOM 1610 O O . GLY A 1 219 ? -1.378 18.656 -4.801 1 98.56 219 GLY A O 1
ATOM 1611 N N . LEU A 1 220 ? -0.616 17.219 -3.225 1 98.75 220 LEU A N 1
ATOM 1612 C CA . LEU A 1 220 ? -0.098 18.297 -2.373 1 98.75 220 LEU A CA 1
ATOM 1613 C C . LEU A 1 220 ? 1.338 18.641 -2.75 1 98.75 220 LEU A C 1
ATOM 1615 O O . LEU A 1 220 ? 1.868 19.656 -2.312 1 98.75 220 LEU A O 1
ATOM 1619 N N . GLY A 1 221 ? 2.02 17.766 -3.504 1 98.56 221 GLY A N 1
ATOM 1620 C CA . GLY A 1 221 ? 3.359 18.078 -3.971 1 98.56 221 GLY A CA 1
ATOM 1621 C C . GLY A 1 221 ? 4.367 16.984 -3.68 1 98.56 221 GLY A C 1
ATOM 1622 O O . GLY A 1 221 ? 5.539 17.094 -4.039 1 98.56 221 GLY A O 1
ATOM 1623 N N . ALA A 1 222 ? 3.955 15.859 -3.053 1 98.75 222 ALA A N 1
ATOM 1624 C CA . ALA A 1 222 ? 4.875 14.758 -2.787 1 98.75 222 ALA A CA 1
ATOM 1625 C C . ALA A 1 222 ? 5.289 14.062 -4.082 1 98.75 222 ALA A C 1
ATOM 1627 O O . ALA A 1 222 ? 4.457 13.836 -4.965 1 98.75 222 ALA A O 1
ATOM 1628 N N . GLN A 1 223 ? 6.543 13.797 -4.203 1 98.19 223 GLN A N 1
ATOM 1629 C CA . GLN A 1 223 ? 7.027 13.07 -5.371 1 98.19 223 GLN A CA 1
ATOM 1630 C C . GLN A 1 223 ? 6.789 11.57 -5.223 1 98.19 223 GLN A C 1
ATOM 1632 O O . GLN A 1 223 ? 6.289 10.922 -6.148 1 98.19 223 GLN A O 1
ATOM 1637 N N . TYR A 1 224 ? 7.164 11.016 -4.074 1 98.38 224 TYR A N 1
ATOM 1638 C CA . TYR A 1 224 ? 6.941 9.609 -3.77 1 98.38 224 TYR A CA 1
ATOM 1639 C C . TYR A 1 224 ? 6.16 9.453 -2.471 1 98.38 224 TYR A C 1
ATOM 1641 O O . TYR A 1 224 ? 6.387 10.188 -1.508 1 98.38 224 TYR A O 1
ATOM 1649 N N . VAL A 1 225 ? 5.191 8.602 -2.475 1 98.81 225 VAL A N 1
ATOM 1650 C CA . VAL A 1 225 ? 4.383 8.266 -1.309 1 98.81 225 VAL A CA 1
ATOM 1651 C C . VAL A 1 225 ? 4.441 6.758 -1.054 1 98.81 225 VAL A C 1
ATOM 1653 O O . VAL A 1 225 ? 4.09 5.961 -1.927 1 98.81 225 VAL A O 1
ATOM 1656 N N . LEU A 1 226 ? 4.922 6.363 0.065 1 98.88 226 LEU A N 1
ATOM 1657 C CA . LEU A 1 226 ? 5.094 4.953 0.397 1 98.88 226 LEU A CA 1
ATOM 1658 C C . LEU A 1 226 ? 4.133 4.539 1.509 1 98.88 226 LEU A C 1
ATOM 1660 O O . LEU A 1 226 ? 3.865 5.316 2.426 1 98.88 226 LEU A O 1
ATOM 1664 N N . ASP A 1 227 ? 3.641 3.295 1.486 1 98.69 227 ASP A N 1
ATOM 1665 C CA . ASP A 1 227 ? 2.707 2.721 2.451 1 98.69 227 ASP A CA 1
ATOM 1666 C C . ASP A 1 227 ? 3.408 2.396 3.768 1 98.69 227 ASP A C 1
ATOM 1668 O O . ASP A 1 227 ? 4.203 1.458 3.84 1 98.69 227 ASP A O 1
ATOM 1672 N N . TYR A 1 228 ? 3.055 3.119 4.785 1 98.06 228 TYR A N 1
ATOM 1673 C CA . TYR A 1 228 ? 3.744 2.926 6.059 1 98.06 228 TYR A CA 1
ATOM 1674 C C . TYR A 1 228 ? 3.387 1.578 6.672 1 98.06 228 TYR A C 1
ATOM 1676 O O . TYR A 1 228 ? 4.027 1.137 7.629 1 98.06 228 TYR A O 1
ATOM 1684 N N . HIS A 1 229 ? 2.342 0.82 6.164 1 97.56 229 HIS A N 1
ATOM 1685 C CA . HIS A 1 229 ? 1.997 -0.501 6.676 1 97.56 229 HIS A CA 1
ATOM 1686 C C . HIS A 1 229 ? 2.984 -1.557 6.191 1 97.56 229 HIS A C 1
ATOM 1688 O O . HIS A 1 229 ? 3.016 -2.672 6.715 1 97.56 229 HIS A O 1
ATOM 1694 N N . ASN A 1 230 ? 3.676 -1.243 5.09 1 98.31 230 ASN A N 1
ATOM 1695 C CA . ASN A 1 230 ? 4.656 -2.186 4.562 1 98.31 230 ASN A CA 1
ATOM 1696 C C . ASN A 1 230 ? 5.73 -2.514 5.594 1 98.31 230 ASN A C 1
ATOM 1698 O O . ASN A 1 230 ? 6.375 -1.611 6.137 1 98.31 230 ASN A O 1
ATOM 1702 N N . PRO A 1 231 ? 6.004 -3.764 5.898 1 96.81 231 PRO A N 1
ATOM 1703 C CA . PRO A 1 231 ? 6.969 -4.105 6.945 1 96.81 231 PRO A CA 1
ATOM 1704 C C . PRO A 1 231 ? 8.391 -3.676 6.598 1 96.81 231 PRO A C 1
ATOM 1706 O O . PRO A 1 231 ? 9.25 -3.6 7.484 1 96.81 231 PRO A O 1
ATOM 1709 N N . ASP A 1 232 ? 8.672 -3.354 5.344 1 97.75 232 ASP A N 1
ATOM 1710 C CA . ASP A 1 232 ? 10.016 -2.998 4.914 1 97.75 232 ASP A CA 1
ATOM 1711 C C . ASP A 1 232 ? 10.094 -1.53 4.5 1 97.75 232 ASP A C 1
ATOM 1713 O O . ASP A 1 232 ? 10.984 -1.138 3.748 1 97.75 232 ASP A O 1
ATOM 1717 N N . VAL A 1 233 ? 9.141 -0.756 4.969 1 98.62 233 VAL A N 1
ATOM 1718 C CA . VAL A 1 233 ? 8.984 0.614 4.488 1 98.62 233 VAL A CA 1
ATOM 1719 C C . VAL A 1 233 ? 10.258 1.408 4.773 1 98.62 233 VAL A C 1
ATOM 1721 O O . VAL A 1 233 ? 10.648 2.271 3.984 1 98.62 233 VAL A O 1
ATOM 1724 N N . VAL A 1 234 ? 10.984 1.158 5.867 1 98.75 234 VAL A N 1
ATOM 1725 C CA . VAL A 1 234 ? 12.195 1.893 6.223 1 98.75 234 VAL A CA 1
ATOM 1726 C C . VAL A 1 234 ? 13.273 1.648 5.172 1 98.75 234 VAL A C 1
ATOM 1728 O O . VAL A 1 234 ? 13.867 2.596 4.648 1 98.75 234 VAL A O 1
ATOM 1731 N N . ALA A 1 235 ? 13.516 0.383 4.82 1 98.12 235 ALA A N 1
ATOM 1732 C CA . ALA A 1 235 ? 14.516 0.027 3.818 1 98.12 235 ALA A CA 1
ATOM 1733 C C . ALA A 1 235 ? 14.125 0.556 2.441 1 98.12 235 ALA A C 1
ATOM 1735 O O . ALA A 1 235 ? 14.977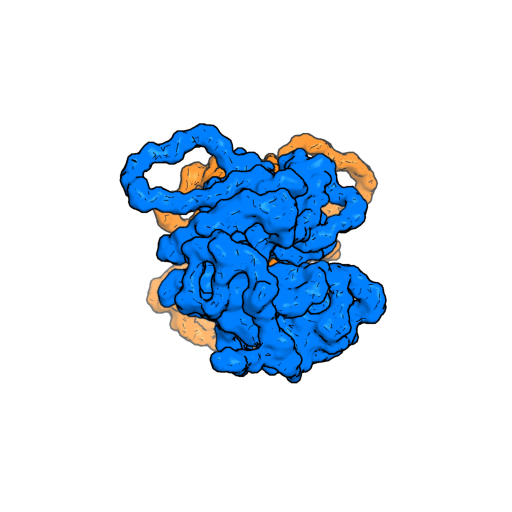 1.009 1.677 1 98.12 235 ALA A O 1
ATOM 1736 N N . ILE A 1 236 ? 12.836 0.503 2.09 1 98.44 236 ILE A N 1
ATOM 1737 C CA . ILE A 1 236 ? 12.352 0.948 0.79 1 98.44 236 ILE A CA 1
ATOM 1738 C C . ILE A 1 236 ? 12.508 2.463 0.672 1 98.44 236 ILE A C 1
ATOM 1740 O O . ILE A 1 236 ? 12.961 2.969 -0.356 1 98.44 236 ILE A O 1
ATOM 1744 N N . LEU A 1 237 ? 12.156 3.193 1.769 1 98.81 237 LEU A N 1
ATOM 1745 C CA . LEU A 1 237 ? 12.344 4.641 1.785 1 98.81 237 LEU A CA 1
ATOM 1746 C C . LEU A 1 237 ? 13.812 5.008 1.586 1 98.81 237 LEU A C 1
ATOM 1748 O O . LEU A 1 237 ? 14.133 5.898 0.798 1 98.81 237 LEU A O 1
ATOM 1752 N N . ALA A 1 238 ? 14.688 4.332 2.316 1 98.5 238 ALA A N 1
ATOM 1753 C CA . ALA A 1 238 ? 16.125 4.59 2.178 1 98.5 238 ALA A CA 1
ATOM 1754 C C . ALA A 1 238 ? 16.578 4.348 0.745 1 98.5 238 ALA A C 1
ATOM 1756 O O . ALA A 1 238 ? 17.375 5.125 0.204 1 98.5 238 ALA A O 1
ATOM 1757 N N . ALA A 1 239 ? 16.078 3.299 0.09 1 98 239 ALA A N 1
ATOM 1758 C CA . ALA A 1 239 ? 16.438 2.969 -1.286 1 98 239 ALA A CA 1
ATOM 1759 C C . ALA A 1 239 ? 15.977 4.055 -2.252 1 98 239 ALA A C 1
ATOM 1761 O O . ALA A 1 239 ? 16.734 4.484 -3.123 1 98 239 ALA A O 1
ATOM 1762 N N . VAL A 1 240 ? 14.734 4.52 -2.102 1 97.94 240 VAL A N 1
ATOM 1763 C CA . VAL A 1 240 ? 14.156 5.535 -2.973 1 97.94 240 VAL A CA 1
ATOM 1764 C C . VAL A 1 240 ? 14.945 6.832 -2.854 1 97.94 240 VAL A C 1
ATOM 1766 O O . VAL A 1 240 ? 15.312 7.441 -3.863 1 97.94 240 VAL A O 1
ATOM 1769 N N . LEU A 1 241 ? 15.234 7.191 -1.633 1 98.06 241 LEU A N 1
ATOM 1770 C CA . LEU A 1 241 ? 15.945 8.438 -1.387 1 98.06 241 LEU A CA 1
ATOM 1771 C C . LEU A 1 241 ? 17.391 8.344 -1.874 1 98.06 241 LEU A C 1
ATOM 1773 O O . LEU A 1 241 ? 17.922 9.297 -2.451 1 98.06 241 LEU A O 1
ATOM 1777 N N . ALA A 1 242 ? 18.016 7.203 -1.663 1 96.5 242 ALA A N 1
ATOM 1778 C CA . ALA A 1 242 ? 19.375 7.008 -2.146 1 96.5 242 ALA A CA 1
ATOM 1779 C C . ALA A 1 242 ? 19.438 7.055 -3.67 1 96.5 242 ALA A C 1
ATOM 1781 O O . ALA A 1 242 ? 20.328 7.676 -4.246 1 96.5 242 ALA A O 1
ATOM 1782 N N . ARG A 1 243 ? 18.469 6.426 -4.305 1 93.81 243 ARG A N 1
ATOM 1783 C CA . ARG A 1 243 ? 18.422 6.332 -5.762 1 93.81 243 ARG A CA 1
ATOM 1784 C C . ARG A 1 243 ? 18.188 7.699 -6.391 1 93.81 243 ARG A C 1
ATOM 1786 O O . ARG A 1 243 ? 18.688 7.988 -7.477 1 93.81 243 ARG A O 1
ATOM 1793 N N . SER A 1 244 ? 17.438 8.516 -5.703 1 91.06 244 SER A N 1
ATOM 1794 C CA . SER A 1 244 ? 17.125 9.836 -6.238 1 91.06 244 SER A CA 1
ATOM 1795 C C . SER A 1 244 ? 18.391 10.68 -6.41 1 91.06 244 SER A C 1
ATOM 1797 O O . SER A 1 244 ? 18.406 11.625 -7.199 1 91.06 244 SER A O 1
ATOM 1799 N N . GLY A 1 245 ? 19.406 10.391 -5.66 1 90.31 245 GLY A N 1
ATOM 1800 C CA . GLY A 1 245 ? 20.625 11.188 -5.699 1 90.31 245 GLY A CA 1
ATOM 1801 C C . GLY A 1 245 ? 20.5 12.516 -4.98 1 90.31 245 GLY A C 1
ATOM 1802 O O . GLY A 1 245 ? 21.469 13.273 -4.883 1 90.31 245 GLY A O 1
ATOM 1803 N N . ALA A 1 246 ? 19.391 12.805 -4.426 1 93.81 246 ALA A N 1
ATOM 1804 C CA . ALA A 1 246 ? 19.172 14.055 -3.717 1 93.81 246 ALA A CA 1
ATOM 1805 C C . ALA A 1 246 ? 19.828 14.039 -2.34 1 93.81 246 ALA A C 1
ATOM 1807 O O . ALA A 1 246 ? 19.953 12.977 -1.723 1 93.81 246 ALA A O 1
ATOM 1808 N N . VAL A 1 247 ? 20.266 15.164 -1.92 1 96.94 247 VAL A N 1
ATOM 1809 C CA . VAL A 1 247 ? 20.75 15.32 -0.554 1 96.94 247 VAL A CA 1
ATOM 1810 C C . VAL A 1 247 ? 19.562 15.414 0.41 1 96.94 247 VAL A C 1
ATOM 1812 O O . VAL A 1 2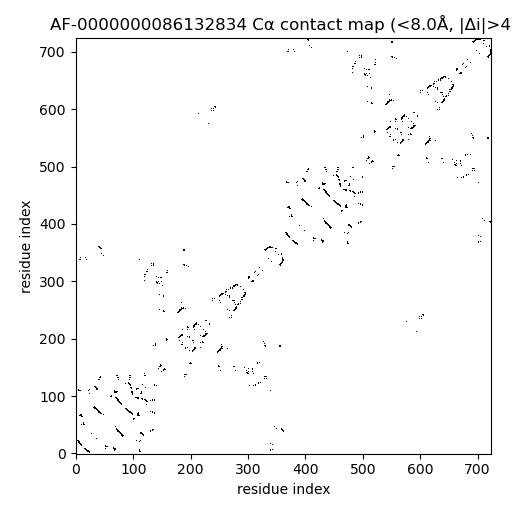47 ? 18.688 16.266 0.242 1 96.94 247 VAL A O 1
ATOM 1815 N N . LEU A 1 248 ? 19.516 14.516 1.339 1 98.38 248 LEU A N 1
ATOM 1816 C CA . LEU A 1 248 ? 18.484 14.586 2.367 1 98.38 248 LEU A CA 1
ATOM 1817 C C . LEU A 1 248 ? 18.734 15.758 3.311 1 98.38 248 LEU A C 1
ATOM 1819 O O . LEU A 1 248 ? 19.75 15.781 4.023 1 98.38 248 LEU A O 1
ATOM 1823 N N . VAL A 1 249 ? 17.828 16.703 3.391 1 98.62 249 VAL A N 1
ATOM 1824 C CA . VAL A 1 249 ? 18.031 17.922 4.168 1 98.62 249 VAL A CA 1
ATOM 1825 C C . VAL A 1 249 ? 17.469 17.75 5.574 1 98.62 249 VAL A C 1
ATOM 1827 O O . VAL A 1 249 ? 17.609 18.625 6.422 1 98.62 249 VAL A O 1
ATOM 1830 N N . GLY A 1 250 ? 16.844 16.594 5.828 1 98.75 250 GLY A N 1
ATOM 1831 C CA . GLY A 1 250 ? 16.234 16.25 7.105 1 98.75 250 GLY A CA 1
ATOM 1832 C C . GLY A 1 250 ? 14.961 15.453 6.965 1 98.75 250 GLY A C 1
ATOM 1833 O O . GLY A 1 250 ? 14.578 15.07 5.855 1 98.75 250 GLY A O 1
ATOM 1834 N N . ALA A 1 251 ? 14.406 15.125 8.086 1 98.94 251 ALA A N 1
ATOM 1835 C CA . ALA A 1 251 ? 13.125 14.414 8.117 1 98.94 251 ALA A CA 1
ATOM 1836 C C . ALA A 1 251 ? 12.148 15.102 9.062 1 98.94 251 ALA A C 1
ATOM 1838 O O . ALA A 1 251 ? 12.555 15.719 10.047 1 98.94 251 ALA A O 1
ATOM 1839 N N . TYR A 1 252 ? 10.93 15.055 8.68 1 98.94 252 TYR A N 1
ATOM 1840 C CA . TYR A 1 252 ? 9.82 15.57 9.469 1 98.94 252 TYR A CA 1
ATOM 1841 C C . TYR A 1 252 ? 8.883 14.445 9.898 1 98.94 252 TYR A C 1
ATOM 1843 O O . TYR A 1 252 ? 8.305 13.75 9.055 1 98.94 252 TYR A O 1
ATOM 1851 N N . GLU A 1 253 ? 8.727 14.195 11.18 1 98.88 253 GLU A N 1
ATOM 1852 C CA . GLU A 1 253 ? 7.828 13.18 11.719 1 98.88 253 GLU A CA 1
ATOM 1853 C C . GLU A 1 253 ? 6.535 13.812 12.234 1 98.88 253 GLU A C 1
ATOM 1855 O O . GLU A 1 253 ? 6.543 14.516 13.25 1 98.88 253 GLU A O 1
ATOM 1860 N N . ALA A 1 254 ? 5.387 13.547 11.547 1 98.38 254 ALA A N 1
ATOM 1861 C CA . ALA A 1 254 ? 4.16 14.312 11.75 1 98.38 254 ALA A CA 1
ATOM 1862 C C . ALA A 1 254 ? 3.133 13.5 12.531 1 98.38 254 ALA A C 1
ATOM 1864 O O . ALA A 1 254 ? 1.974 13.898 12.656 1 98.38 254 ALA A O 1
ATOM 1865 N N . ILE A 1 255 ? 3.453 12.375 13.102 1 96.94 255 ILE A N 1
ATOM 1866 C CA . ILE A 1 255 ? 2.516 11.508 13.805 1 96.94 255 ILE A CA 1
ATOM 1867 C C . ILE A 1 255 ? 2.738 11.617 15.305 1 96.94 255 ILE A C 1
ATOM 1869 O O . ILE A 1 255 ? 1.786 11.789 16.078 1 96.94 255 ILE A O 1
ATOM 1873 N N . GLY A 1 256 ? 3.965 11.508 15.758 1 95.81 256 GLY A N 1
ATOM 1874 C CA . GLY A 1 256 ? 4.277 11.836 17.141 1 95.81 256 GLY A CA 1
ATOM 1875 C C . GLY A 1 256 ? 4.309 10.625 18.047 1 95.81 256 GLY A C 1
ATOM 1876 O O . GLY A 1 256 ? 4.23 10.758 19.266 1 95.81 256 GLY A O 1
ATOM 1877 N N . THR A 1 257 ? 4.363 9.344 17.547 1 96.06 257 THR A N 1
ATOM 1878 C CA . THR A 1 257 ? 4.547 8.172 18.406 1 96.06 257 THR A CA 1
ATOM 1879 C C . THR A 1 257 ? 6.02 7.777 18.469 1 96.06 257 THR A C 1
ATOM 1881 O O . THR A 1 257 ? 6.793 8.086 17.562 1 96.06 257 THR A O 1
ATOM 1884 N N . ALA A 1 258 ? 6.387 7.078 19.531 1 97.19 258 ALA A N 1
ATOM 1885 C CA . ALA A 1 258 ? 7.758 6.586 19.641 1 97.19 258 ALA A CA 1
ATOM 1886 C C . ALA A 1 258 ? 8.125 5.707 18.453 1 97.19 258 ALA A C 1
ATOM 1888 O O . ALA A 1 258 ? 9.242 5.785 17.938 1 97.19 258 ALA A O 1
ATOM 1889 N N . THR A 1 259 ? 7.207 4.898 18 1 97.56 259 THR A N 1
ATOM 1890 C CA . THR A 1 259 ? 7.43 3.977 16.891 1 97.56 259 THR A CA 1
ATOM 1891 C C . THR A 1 259 ? 7.742 4.738 15.609 1 97.56 259 THR A C 1
ATOM 1893 O O . THR A 1 259 ? 8.742 4.453 14.938 1 97.56 259 THR A O 1
ATOM 1896 N N . THR A 1 260 ? 6.941 5.711 15.266 1 98.38 260 THR A N 1
ATOM 1897 C CA . THR A 1 260 ? 7.129 6.426 14.008 1 98.38 260 THR A CA 1
ATOM 1898 C C . THR A 1 260 ? 8.383 7.297 14.062 1 98.38 260 THR A C 1
ATOM 1900 O O . THR A 1 260 ? 9.07 7.469 13.055 1 98.38 260 THR A O 1
ATOM 1903 N N . VAL A 1 261 ? 8.703 7.848 15.227 1 98.56 261 VAL A N 1
ATOM 1904 C CA . VAL A 1 261 ? 9.938 8.602 15.375 1 98.56 261 VAL A CA 1
ATOM 1905 C C . VAL A 1 261 ? 11.141 7.688 15.117 1 98.56 261 VAL A C 1
ATOM 1907 O O . VAL A 1 261 ? 12.055 8.047 14.383 1 98.56 261 VAL A O 1
ATOM 1910 N N . ARG A 1 262 ? 11.125 6.523 15.68 1 98.44 262 ARG A N 1
ATOM 1911 C CA . ARG A 1 262 ? 12.227 5.578 15.508 1 98.44 262 ARG A CA 1
ATOM 1912 C C . ARG A 1 262 ? 12.344 5.133 14.055 1 98.44 262 ARG A C 1
ATOM 1914 O O . ARG A 1 262 ? 13.453 4.988 13.539 1 98.44 262 ARG A O 1
ATOM 1921 N N . GLN A 1 263 ? 11.219 4.855 13.414 1 98.56 263 GLN A N 1
ATOM 1922 C CA . GLN A 1 263 ? 11.234 4.469 12.008 1 98.56 263 GLN A CA 1
ATOM 1923 C C . GLN A 1 263 ? 11.781 5.59 11.133 1 98.56 263 GLN A C 1
ATOM 1925 O O . GLN A 1 263 ? 12.586 5.34 10.234 1 98.56 263 GLN A O 1
ATOM 1930 N N . THR A 1 264 ? 11.328 6.828 11.422 1 98.81 264 THR A N 1
ATOM 1931 C CA . THR A 1 264 ? 11.836 7.977 10.68 1 98.81 264 THR A CA 1
ATOM 1932 C C . THR A 1 264 ? 13.336 8.133 10.875 1 98.81 264 THR A C 1
ATOM 1934 O O . THR A 1 264 ? 14.078 8.32 9.906 1 98.81 264 THR A O 1
ATOM 1937 N N . ALA A 1 265 ? 13.766 8.016 12.109 1 98.75 265 ALA A N 1
ATOM 1938 C CA . ALA A 1 265 ? 15.188 8.109 12.445 1 98.75 265 ALA A CA 1
ATOM 1939 C C . ALA A 1 265 ? 15.992 7.012 11.758 1 98.75 265 ALA A C 1
ATOM 1941 O O . ALA A 1 265 ? 17.109 7.246 11.305 1 98.75 265 ALA A O 1
ATOM 1942 N N . ALA A 1 266 ? 15.461 5.828 11.656 1 98.69 266 ALA A N 1
ATOM 1943 C CA . ALA A 1 266 ? 16.141 4.703 11.031 1 98.69 266 ALA A CA 1
ATOM 1944 C C . ALA A 1 266 ? 16.391 4.969 9.547 1 98.69 266 ALA A C 1
ATOM 1946 O O . ALA A 1 266 ? 17.438 4.605 9.016 1 98.69 266 ALA A O 1
ATOM 1947 N N . VAL A 1 267 ? 15.414 5.547 8.875 1 98.81 267 VAL A N 1
ATOM 1948 C CA . VAL A 1 267 ? 15.617 5.91 7.477 1 98.81 267 VAL A CA 1
ATOM 1949 C C . VAL A 1 267 ? 16.766 6.902 7.359 1 98.81 267 VAL A C 1
ATOM 1951 O O . VAL A 1 267 ? 17.656 6.742 6.512 1 98.81 267 VAL A O 1
ATOM 1954 N N . VAL A 1 268 ? 16.75 7.941 8.242 1 98.81 268 VAL A N 1
ATOM 1955 C CA . VAL A 1 268 ? 17.766 8.984 8.234 1 98.81 268 VAL A CA 1
ATOM 1956 C C . VAL A 1 268 ? 19.141 8.367 8.516 1 98.81 268 VAL A C 1
ATOM 1958 O O . VAL A 1 268 ? 20.125 8.703 7.848 1 98.81 268 VAL A O 1
ATOM 1961 N N . ALA A 1 269 ? 19.203 7.488 9.469 1 98.62 269 ALA A N 1
ATOM 1962 C CA . ALA A 1 269 ? 20.453 6.816 9.805 1 98.62 269 ALA A CA 1
ATOM 1963 C C . ALA A 1 269 ? 20.984 6.023 8.617 1 98.62 269 ALA A C 1
ATOM 1965 O O . ALA A 1 269 ? 22.188 6.047 8.336 1 98.62 269 ALA A O 1
ATOM 1966 N N . ALA A 1 270 ? 20.109 5.367 7.895 1 97.81 270 ALA A N 1
ATOM 1967 C CA . ALA A 1 270 ? 20.484 4.543 6.746 1 97.81 270 ALA A CA 1
ATOM 1968 C C . ALA A 1 270 ? 21.062 5.398 5.617 1 97.81 270 ALA A C 1
ATOM 1970 O O . ALA A 1 270 ? 21.672 4.879 4.688 1 97.81 270 ALA A O 1
ATOM 1971 N N . LEU A 1 271 ? 20.781 6.684 5.711 1 97.94 271 LEU A N 1
ATOM 1972 C CA . LEU A 1 271 ? 21.234 7.598 4.66 1 97.94 271 LEU A CA 1
ATOM 1973 C C . LEU A 1 271 ? 22.391 8.461 5.145 1 97.94 271 LEU A C 1
ATOM 1975 O O . LEU A 1 271 ? 22.703 9.484 4.531 1 97.94 271 LEU A O 1
ATOM 1979 N N . GLY A 1 272 ? 23.016 8.141 6.293 1 97.19 272 GLY A N 1
ATOM 1980 C CA . GLY A 1 272 ? 24.234 8.797 6.742 1 97.19 272 GLY A CA 1
ATOM 1981 C C . GLY A 1 272 ? 24 9.75 7.906 1 97.19 272 GLY A C 1
ATOM 1982 O O . GLY A 1 272 ? 24.922 10.469 8.312 1 97.19 272 GLY A O 1
ATOM 1983 N N . GLY A 1 273 ? 22.812 9.812 8.383 1 98.06 273 GLY A N 1
ATOM 1984 C CA . GLY A 1 273 ? 22.516 10.641 9.539 1 98.06 273 GLY A CA 1
ATOM 1985 C C . GLY A 1 273 ? 21.859 11.961 9.18 1 98.06 273 GLY A C 1
ATOM 1986 O O . GLY A 1 273 ? 21.641 12.242 8 1 98.06 273 GLY A O 1
ATOM 1987 N N . GLY A 1 274 ? 21.438 12.695 10.18 1 98.44 274 GLY A N 1
ATOM 1988 C CA . GLY A 1 274 ? 20.766 13.977 10.008 1 98.44 274 GLY A CA 1
ATOM 1989 C C . GLY A 1 274 ? 19.797 14.289 11.125 1 98.44 274 GLY A C 1
ATOM 1990 O O . GLY A 1 274 ? 19.797 13.625 12.164 1 98.44 274 GLY A O 1
ATOM 1991 N N . ARG A 1 275 ? 19.031 15.273 10.93 1 98.62 275 ARG A N 1
ATOM 1992 C CA . ARG A 1 275 ? 18.094 15.727 11.953 1 98.62 275 ARG A CA 1
ATOM 1993 C C . ARG A 1 275 ? 16.672 15.32 11.609 1 98.62 275 ARG A C 1
ATOM 1995 O O . ARG A 1 275 ? 16.266 15.352 10.445 1 98.62 275 ARG A O 1
ATOM 2002 N N . VAL A 1 276 ? 15.945 14.945 12.609 1 98.88 276 VAL A N 1
ATOM 2003 C CA . VAL A 1 276 ? 14.523 14.648 12.539 1 98.88 276 VAL A CA 1
ATOM 2004 C C . VAL A 1 276 ? 13.742 15.617 13.422 1 98.88 276 VAL A C 1
ATOM 2006 O O . VAL A 1 276 ? 13.969 15.68 14.633 1 98.88 276 VAL A O 1
ATOM 2009 N N . ALA A 1 277 ? 12.906 16.438 12.82 1 98.88 277 ALA A N 1
ATOM 2010 C CA . ALA A 1 277 ? 11.945 17.234 13.594 1 98.88 277 ALA A CA 1
ATOM 2011 C C . ALA A 1 277 ? 10.664 16.453 13.844 1 98.88 277 ALA A C 1
ATOM 2013 O O . ALA A 1 277 ? 9.984 16.047 12.898 1 98.88 277 ALA A O 1
ATOM 2014 N N . ALA A 1 278 ? 10.281 16.266 15.109 1 98.62 278 ALA A N 1
ATOM 2015 C CA . ALA A 1 278 ? 9.156 15.398 15.445 1 98.62 278 ALA A CA 1
ATOM 2016 C C . ALA A 1 278 ? 8.086 16.156 16.219 1 98.62 278 ALA A C 1
ATOM 2018 O O . ALA A 1 278 ? 8.398 16.953 17.109 1 98.62 278 ALA A O 1
ATOM 2019 N N . VAL A 1 279 ? 6.754 15.938 15.898 1 96.81 279 VAL A N 1
ATOM 2020 C CA . VAL A 1 279 ? 5.656 16.625 16.578 1 96.81 279 VAL A CA 1
ATOM 2021 C C . VAL A 1 279 ? 5.48 16.062 17.984 1 96.81 279 VAL A C 1
ATOM 2023 O O . VAL A 1 279 ? 4.891 16.719 18.844 1 96.81 279 VAL A O 1
ATOM 2026 N N . GLY A 1 280 ? 5.938 14.852 18.203 1 88.94 280 GLY A N 1
ATOM 2027 C CA . GLY A 1 280 ? 5.848 14.242 19.531 1 88.94 280 GLY A CA 1
ATOM 2028 C C . GLY A 1 280 ? 7.137 14.344 20.312 1 88.94 280 GLY A C 1
ATOM 2029 O O . GLY A 1 280 ? 8.008 15.148 19.984 1 88.94 280 GLY A O 1
ATOM 2030 N N . GLY A 1 281 ? 7.211 13.688 21.453 1 89.12 281 GLY A N 1
ATOM 2031 C CA . GLY A 1 281 ? 8.398 13.641 22.281 1 89.12 281 GLY A CA 1
ATOM 2032 C C . GLY A 1 281 ? 9.523 12.828 21.672 1 89.12 281 GLY A C 1
ATOM 2033 O O . GLY A 1 281 ? 9.305 12.086 20.703 1 89.12 281 GLY A O 1
ATOM 2034 N N . VAL A 1 282 ? 10.703 13.047 22.141 1 94.56 282 VAL A N 1
ATOM 2035 C CA . VAL A 1 282 ? 11.883 12.281 21.719 1 94.56 282 VAL A CA 1
ATOM 2036 C C . VAL A 1 282 ? 11.977 11 22.547 1 94.56 282 VAL A C 1
ATOM 2038 O O . VAL A 1 282 ? 12.133 11.047 23.766 1 94.56 282 VAL A O 1
ATOM 2041 N N . PRO A 1 283 ? 11.867 9.914 21.828 1 96.19 283 PRO A N 1
ATOM 2042 C CA . PRO A 1 283 ? 12 8.664 22.594 1 96.19 283 PRO A CA 1
ATOM 2043 C C . PRO A 1 283 ? 13.383 8.492 23.203 1 96.19 283 PRO A C 1
ATOM 2045 O O . PRO A 1 283 ? 14.367 9.016 22.688 1 96.19 283 PRO A O 1
ATOM 2048 N N . GLU A 1 284 ? 13.406 7.75 24.266 1 94.94 284 GLU A N 1
ATOM 2049 C CA . GLU A 1 284 ? 14.672 7.41 24.906 1 94.94 284 GLU A CA 1
ATOM 2050 C C . GLU A 1 284 ? 15.43 6.352 24.109 1 94.94 284 GLU A C 1
ATOM 2052 O O . GLU A 1 284 ? 14.828 5.629 23.312 1 94.94 284 GLU A O 1
ATOM 2057 N N . GLY A 1 285 ? 16.734 6.367 24.312 1 94 285 GLY A N 1
ATOM 2058 C CA . GLY A 1 285 ? 17.531 5.309 23.719 1 94 285 GLY A CA 1
ATOM 2059 C C . GLY A 1 285 ? 18.25 5.73 22.453 1 94 285 GLY A C 1
ATOM 2060 O O . GLY A 1 285 ? 18.281 6.914 22.125 1 94 285 GLY A O 1
ATOM 2061 N N . ASP A 1 286 ? 18.844 4.793 21.766 1 94.06 286 ASP A N 1
ATOM 2062 C CA . ASP A 1 286 ? 19.625 5 20.547 1 94.06 286 ASP A CA 1
ATOM 2063 C C . ASP A 1 286 ? 18.703 5.16 19.328 1 94.06 286 ASP A C 1
ATOM 2065 O O . ASP A 1 286 ? 17.922 4.266 19.016 1 94.06 286 ASP A O 1
ATOM 2069 N N . LEU A 1 287 ? 18.812 6.266 18.703 1 95.69 287 LEU A N 1
ATOM 2070 C CA . LEU A 1 287 ? 17.953 6.559 17.562 1 95.69 287 LEU A CA 1
ATOM 2071 C C . LEU A 1 287 ? 18.719 6.441 16.25 1 95.69 287 LEU A C 1
ATOM 2073 O O . LEU A 1 287 ? 18.188 6.785 15.188 1 95.69 287 LEU A O 1
ATOM 2077 N N . GLY A 1 288 ? 19.922 5.887 16.344 1 95.25 288 GLY A N 1
ATOM 2078 C CA . GLY A 1 288 ? 20.719 5.684 15.141 1 95.25 288 GLY A CA 1
ATOM 2079 C C . GLY A 1 288 ? 21.938 6.574 15.078 1 95.25 288 GLY A C 1
ATOM 2080 O O . GLY A 1 288 ? 21.938 7.691 15.594 1 95.25 288 GLY A O 1
ATOM 2081 N N . LYS A 1 289 ? 22.984 6.113 14.406 1 94.31 289 LYS A N 1
ATOM 2082 C CA . LYS A 1 289 ? 24.25 6.828 14.297 1 94.31 289 LYS A CA 1
ATOM 2083 C C . LYS A 1 289 ? 24.078 8.164 13.586 1 94.31 289 LYS A C 1
ATOM 2085 O O . LYS A 1 289 ? 23.453 8.227 12.523 1 94.31 289 LYS A O 1
ATOM 2090 N N . ASP A 1 290 ? 24.516 9.266 14.227 1 97.56 290 ASP A N 1
ATOM 2091 C CA . ASP A 1 290 ? 24.578 10.609 13.656 1 97.56 290 ASP A CA 1
ATOM 2092 C C . ASP A 1 290 ? 23.172 11.148 13.398 1 97.56 290 ASP A C 1
ATOM 2094 O O . ASP A 1 290 ? 22.969 11.906 12.445 1 97.56 290 ASP A O 1
ATOM 2098 N N . VAL A 1 291 ? 22.172 10.625 14.164 1 98.56 291 VAL A N 1
ATOM 2099 C CA . VAL A 1 291 ? 20.797 11.117 14.047 1 98.56 291 VAL A CA 1
ATOM 2100 C C . VAL A 1 291 ? 20.453 11.961 15.273 1 98.56 291 VAL A C 1
ATOM 2102 O O . VAL A 1 291 ? 20.688 11.539 16.406 1 98.56 291 VAL A O 1
ATOM 2105 N N . GLU A 1 292 ? 19.938 13.07 15.094 1 98.38 292 GLU A N 1
ATOM 2106 C CA . GLU A 1 292 ? 19.422 13.93 16.156 1 98.38 292 GLU A CA 1
ATOM 2107 C C . GLU A 1 292 ? 17.922 14.164 15.984 1 98.38 292 GLU A C 1
ATOM 2109 O O . GLU A 1 292 ? 17.484 14.648 14.945 1 98.38 292 GLU A O 1
ATOM 2114 N N . VAL A 1 293 ? 17.172 13.812 16.969 1 98.5 293 VAL A N 1
ATOM 2115 C CA . VAL A 1 293 ? 15.734 14.078 16.969 1 98.5 293 VAL A CA 1
ATOM 2116 C C . VAL A 1 293 ? 15.43 15.273 17.859 1 98.5 293 VAL A C 1
ATOM 2118 O O . VAL A 1 293 ? 15.914 15.359 19 1 98.5 293 VAL A O 1
ATOM 2121 N N . VAL A 1 294 ? 14.648 16.203 17.359 1 98.19 294 VAL A N 1
ATOM 2122 C CA . VAL A 1 294 ? 14.258 17.391 18.109 1 98.19 294 VAL A CA 1
ATOM 2123 C C . VAL A 1 294 ? 12.734 17.484 18.141 1 98.19 294 VAL A C 1
ATOM 2125 O O . VAL A 1 294 ? 12.055 17.188 17.156 1 98.19 294 VAL A O 1
ATOM 2128 N N . SER A 1 295 ? 12.234 17.891 19.25 1 97.5 295 SER A N 1
ATOM 2129 C CA . SER A 1 295 ? 10.789 18.094 19.406 1 97.5 295 SER A CA 1
ATOM 2130 C C . SER A 1 295 ? 10.367 19.453 18.891 1 97.5 295 SER A C 1
ATOM 2132 O O . SER A 1 295 ? 11.07 20.453 19.109 1 97.5 295 SER A O 1
ATOM 2134 N N . ILE A 1 296 ? 9.188 19.484 18.297 1 96.88 296 ILE A N 1
ATOM 2135 C CA . ILE A 1 296 ? 8.641 20.703 17.719 1 96.88 296 ILE A CA 1
ATOM 2136 C C . ILE A 1 296 ? 7.691 21.375 18.703 1 96.88 296 ILE A C 1
ATOM 2138 O O . ILE A 1 296 ? 6.906 20.703 19.375 1 96.88 296 ILE A O 1
ATOM 2142 N N . SER A 1 297 ? 7.75 22.656 18.781 1 93.81 297 SER A N 1
ATOM 2143 C CA . SER A 1 297 ? 6.789 23.5 19.484 1 93.81 297 SER A CA 1
ATOM 2144 C C . SER A 1 297 ? 6.293 24.641 18.594 1 93.81 297 SER A C 1
ATOM 2146 O O . SER A 1 297 ? 7.031 25.578 18.312 1 93.81 297 SER A O 1
ATOM 2148 N N . SER A 1 298 ? 5.047 24.516 18.219 1 95.38 298 SER A N 1
ATOM 2149 C CA . SER A 1 298 ? 4.504 25.422 17.219 1 95.38 298 SER A CA 1
ATOM 2150 C C . SER A 1 298 ? 4.547 26.859 17.703 1 95.38 298 SER A C 1
ATOM 2152 O O . SER A 1 298 ? 4.801 27.781 16.922 1 95.38 298 SER A O 1
ATOM 2154 N N . ALA A 1 299 ? 4.406 27.078 18.984 1 94.44 299 ALA A N 1
ATOM 2155 C CA . ALA A 1 299 ? 4.32 28.422 19.531 1 94.44 299 ALA A CA 1
ATOM 2156 C C . ALA A 1 299 ? 5.656 29.156 19.422 1 94.44 299 ALA A C 1
ATOM 2158 O O . ALA A 1 299 ? 5.715 30.375 19.547 1 94.44 299 ALA A O 1
ATOM 2159 N N . GLN A 1 300 ? 6.695 28.422 19.156 1 95.19 300 GLN A N 1
ATOM 2160 C CA . GLN A 1 300 ? 8.039 29 19.109 1 95.19 300 GLN A CA 1
ATOM 2161 C C . GLN A 1 300 ? 8.227 29.859 17.859 1 95.19 300 GLN A C 1
ATOM 2163 O O . GLN A 1 300 ? 9.164 30.656 17.797 1 95.19 300 GLN A O 1
ATOM 2168 N N . ILE A 1 301 ? 7.32 29.703 16.859 1 96.75 301 ILE A N 1
ATOM 2169 C CA . ILE A 1 301 ? 7.449 30.562 15.688 1 96.75 301 ILE A CA 1
ATOM 2170 C C . ILE A 1 301 ? 7.125 32 16.062 1 96.75 301 ILE A C 1
ATOM 2172 O O . ILE A 1 301 ? 7.5 32.938 15.352 1 96.75 301 ILE A O 1
ATOM 2176 N N . VAL A 1 302 ? 6.383 32.219 17.141 1 95.56 302 VAL A N 1
ATOM 2177 C CA . VAL A 1 302 ? 6.051 33.531 17.641 1 95.56 302 VAL A CA 1
ATOM 2178 C C . VAL A 1 302 ? 6.984 33.906 18.797 1 95.56 302 VAL A C 1
ATOM 2180 O O . VAL A 1 302 ? 7.598 34.969 18.781 1 95.56 302 VAL A O 1
ATOM 2183 N N . ALA A 1 303 ? 7.234 32.969 19.734 1 94.44 303 ALA A N 1
ATOM 2184 C CA . ALA A 1 303 ? 7.926 33.25 21 1 94.44 303 ALA A CA 1
ATOM 2185 C C . ALA A 1 303 ? 9.43 33.406 20.781 1 94.44 303 ALA A C 1
ATOM 2187 O O . ALA A 1 303 ? 10.078 34.25 21.391 1 94.44 303 ALA A O 1
ATOM 2188 N N . SER A 1 304 ? 9.961 32.625 19.875 1 95.25 304 SER A N 1
ATOM 2189 C CA . SER A 1 304 ? 11.414 32.594 19.734 1 95.25 304 SER A CA 1
ATOM 2190 C C . SER A 1 304 ? 11.867 33.25 18.438 1 95.25 304 SER A C 1
ATOM 2192 O O . SER A 1 304 ? 12.859 33.969 18.422 1 95.25 304 SER A O 1
ATOM 2194 N N . GLU A 1 305 ? 11.18 32.938 17.328 1 97.19 305 GLU A N 1
ATOM 2195 C CA . GLU A 1 305 ? 11.586 33.469 16.031 1 97.19 305 GLU A CA 1
ATOM 2196 C C . GLU A 1 305 ? 10.398 34.062 15.273 1 97.19 305 GLU A C 1
ATOM 2198 O O . GLU A 1 305 ? 9.984 33.5 14.242 1 97.19 305 GLU A O 1
ATOM 2203 N N . PRO A 1 306 ? 9.992 35.281 15.688 1 97.06 306 PRO A N 1
ATOM 2204 C CA . PRO A 1 306 ? 8.805 35.875 15.086 1 97.06 306 PRO A CA 1
ATOM 2205 C C . PRO A 1 306 ? 8.977 36.156 13.594 1 97.06 306 PRO A C 1
ATOM 2207 O O . PRO A 1 306 ? 7.988 36.375 12.883 1 97.06 306 PRO A O 1
ATOM 2210 N N . GLY A 1 307 ? 10.227 36.219 13.148 1 97.19 307 GLY A N 1
ATOM 2211 C CA . GLY A 1 307 ? 10.469 36.344 11.719 1 97.19 307 GLY A CA 1
ATOM 2212 C C . GLY A 1 307 ? 9.852 35.219 10.906 1 97.19 307 GLY A C 1
ATOM 2213 O O . GLY A 1 307 ? 9.406 35.438 9.773 1 97.19 307 GLY A O 1
ATOM 2214 N N . VAL A 1 308 ? 9.836 34.031 11.453 1 98 308 VAL A N 1
ATOM 2215 C CA . VAL A 1 308 ? 9.234 32.875 10.789 1 98 308 VAL A CA 1
ATOM 2216 C C . VAL A 1 308 ? 7.727 33.094 10.648 1 98 308 VAL A C 1
ATOM 2218 O O . VAL A 1 308 ? 7.164 32.906 9.57 1 98 308 VAL A O 1
ATOM 2221 N N . ALA A 1 309 ? 7.094 33.562 11.703 1 98 309 ALA A N 1
ATOM 2222 C CA . ALA A 1 309 ? 5.66 33.844 11.664 1 98 309 ALA A CA 1
ATOM 2223 C C . ALA A 1 309 ? 5.34 34.906 10.641 1 98 309 ALA A C 1
ATOM 2225 O O . ALA A 1 309 ? 4.379 34.781 9.883 1 98 309 ALA A O 1
ATOM 2226 N N . ARG A 1 310 ? 6.156 35.969 10.609 1 96.94 310 ARG A N 1
ATOM 2227 C CA . ARG A 1 310 ? 5.93 37.062 9.672 1 96.94 310 ARG A CA 1
ATOM 2228 C C . ARG A 1 310 ? 6.02 36.562 8.234 1 96.94 310 ARG A C 1
ATOM 2230 O O . ARG A 1 310 ? 5.172 36.906 7.402 1 96.94 310 ARG A O 1
ATOM 2237 N N . ARG A 1 311 ? 6.988 35.781 8.008 1 97.06 311 ARG A N 1
ATOM 2238 C CA . ARG A 1 311 ? 7.227 35.312 6.648 1 97.06 311 ARG A CA 1
ATOM 2239 C C . ARG A 1 311 ? 6.133 34.312 6.211 1 97.06 311 ARG A C 1
ATOM 2241 O O . ARG A 1 311 ? 5.656 34.375 5.078 1 97.06 311 ARG A O 1
ATOM 2248 N N . ILE A 1 312 ? 5.758 33.469 7.062 1 98.25 312 ILE A N 1
ATOM 2249 C CA . ILE A 1 312 ? 4.84 32.375 6.684 1 98.25 312 ILE A CA 1
ATOM 2250 C C . ILE A 1 312 ? 3.402 32.906 6.75 1 98.25 312 ILE A C 1
ATOM 2252 O O . ILE A 1 312 ? 2.678 32.844 5.75 1 98.25 312 ILE A O 1
ATOM 2256 N N . TRP A 1 313 ? 2.988 33.469 7.812 1 98.06 313 TRP A N 1
ATOM 2257 C CA . TRP A 1 313 ? 1.604 33.875 8.016 1 98.06 313 TRP A CA 1
ATOM 2258 C C . TRP A 1 313 ? 1.36 35.281 7.43 1 98.06 313 TRP A C 1
ATOM 2260 O O . TRP A 1 313 ? 0.266 35.562 6.941 1 98.06 313 TRP A O 1
ATOM 2270 N N . GLY A 1 314 ? 2.326 36.156 7.488 1 95.56 314 GLY A N 1
ATOM 2271 C CA . GLY A 1 314 ? 2.174 37.5 7.016 1 95.56 314 GLY A CA 1
ATOM 2272 C C . GLY A 1 314 ? 2.316 37.656 5.508 1 95.56 314 GLY A C 1
ATOM 2273 O O . GLY A 1 314 ? 1.626 38.438 4.883 1 95.56 314 GLY A O 1
ATOM 2274 N N . GLU A 1 315 ? 3.184 36.781 4.988 1 95.75 315 GLU A N 1
ATOM 2275 C CA . GLU A 1 315 ? 3.521 36.969 3.578 1 95.75 315 GLU A CA 1
ATOM 2276 C C . GLU A 1 315 ? 3.061 35.781 2.752 1 95.75 315 GLU A C 1
ATOM 2278 O O . GLU A 1 315 ? 2.197 35.906 1.882 1 95.75 315 GLU A O 1
ATOM 2283 N N . TYR A 1 316 ? 3.451 34.625 3.061 1 98.06 316 TYR A N 1
ATOM 2284 C CA . TYR A 1 316 ? 3.266 33.5 2.178 1 98.06 316 TYR A CA 1
ATOM 2285 C C . TYR A 1 316 ? 1.812 33.031 2.178 1 98.06 316 TYR A C 1
ATOM 2287 O O . TYR A 1 316 ? 1.196 32.906 1.117 1 98.06 316 TYR A O 1
ATOM 2295 N N . VAL A 1 317 ? 1.225 32.781 3.338 1 98.56 317 VAL A N 1
ATOM 2296 C CA . VAL A 1 317 ? -0.075 32.156 3.461 1 98.56 317 VAL A CA 1
ATOM 2297 C C . VAL A 1 317 ? -1.136 32.969 2.732 1 98.56 317 VAL A C 1
ATOM 2299 O O . VAL A 1 317 ? -1.845 32.438 1.866 1 98.56 317 VAL A O 1
ATOM 2302 N N . PRO A 1 318 ? -1.234 34.281 3.018 1 97.44 318 PRO A N 1
ATOM 2303 C CA . PRO A 1 318 ? -2.291 35.031 2.328 1 97.44 318 PRO A CA 1
ATOM 2304 C C . PRO A 1 318 ? -2.105 35.062 0.813 1 97.44 318 PRO A C 1
ATOM 2306 O O . PRO A 1 318 ? -3.066 34.875 0.066 1 97.44 318 PRO A O 1
ATOM 2309 N N . ALA A 1 319 ? -0.908 35.25 0.349 1 97.31 319 ALA A N 1
ATOM 2310 C CA . ALA A 1 319 ? -0.642 35.312 -1.085 1 97.31 319 ALA A CA 1
ATOM 2311 C C . ALA A 1 319 ? -0.843 33.938 -1.746 1 97.31 319 ALA A C 1
ATOM 2313 O O . ALA A 1 319 ? -1.399 33.844 -2.844 1 97.31 319 ALA A O 1
ATOM 2314 N N . ALA A 1 320 ? -0.386 32.938 -1.103 1 98.25 320 ALA A N 1
ATOM 2315 C CA . ALA A 1 320 ? -0.466 31.594 -1.651 1 98.25 320 ALA A CA 1
ATOM 2316 C C . ALA A 1 320 ? -1.912 31.109 -1.711 1 98.25 320 ALA A C 1
ATOM 2318 O O . ALA A 1 320 ? -2.303 30.406 -2.652 1 98.25 320 ALA A O 1
ATOM 2319 N N . LEU A 1 321 ? -2.719 31.406 -0.676 1 98.25 321 LEU A N 1
ATOM 2320 C CA . LEU A 1 321 ? -4.141 31.078 -0.71 1 98.25 321 LEU A CA 1
ATOM 2321 C C . LEU A 1 321 ? -4.84 31.812 -1.854 1 98.25 321 LEU A C 1
ATOM 2323 O O . LEU A 1 321 ? -5.645 31.203 -2.572 1 98.25 321 LEU A O 1
ATOM 2327 N N . GLU A 1 322 ? -4.523 33.031 -1.95 1 96.69 322 GLU A N 1
ATOM 2328 C CA . GLU A 1 322 ? -5.133 33.812 -3.012 1 96.69 322 GLU A CA 1
ATOM 2329 C C . GLU A 1 322 ? -4.781 33.25 -4.391 1 96.69 322 GLU A C 1
ATOM 2331 O O . GLU A 1 322 ? -5.637 33.188 -5.27 1 96.69 322 GLU A O 1
ATOM 2336 N N . ALA A 1 323 ? -3.527 32.875 -4.578 1 96.25 323 ALA A N 1
ATOM 2337 C CA . ALA A 1 323 ? -3.039 32.344 -5.855 1 96.25 323 ALA A CA 1
ATOM 2338 C C . ALA A 1 323 ? -3.506 30.906 -6.082 1 96.25 323 ALA A C 1
ATOM 2340 O O . ALA A 1 323 ? -3.375 30.375 -7.188 1 96.25 323 ALA A O 1
ATOM 2341 N N . GLY A 1 324 ? -3.922 30.266 -5.059 1 96.19 324 GLY A N 1
ATOM 2342 C CA . GLY A 1 324 ? -4.414 28.906 -5.172 1 96.19 324 GLY A CA 1
ATOM 2343 C C . GLY A 1 324 ? -3.314 27.859 -5.09 1 96.19 324 GLY A C 1
ATOM 2344 O O . GLY A 1 324 ? -3.551 26.672 -5.348 1 96.19 324 GLY A O 1
ATOM 2345 N N . VAL A 1 325 ? -2.1 28.219 -4.727 1 97.06 325 VAL A N 1
ATOM 2346 C CA . VAL A 1 325 ? -0.98 27.297 -4.715 1 97.06 325 VAL A CA 1
ATOM 2347 C C . VAL A 1 325 ? -0.84 26.672 -3.326 1 97.06 325 VAL A C 1
ATOM 2349 O O . VAL A 1 325 ? -0.155 25.656 -3.158 1 97.06 325 VAL A O 1
ATOM 2352 N N . LEU A 1 326 ? -1.396 27.312 -2.346 1 98.38 326 LEU A N 1
ATOM 2353 C CA . LEU A 1 326 ? -1.607 26.672 -1.048 1 98.38 326 LEU A CA 1
ATOM 2354 C C . LEU A 1 326 ? -3.057 26.219 -0.893 1 98.38 326 LEU A C 1
ATOM 2356 O O . LEU A 1 326 ? -3.977 27.047 -0.962 1 98.38 326 LEU A O 1
ATOM 2360 N N . LYS A 1 327 ? -3.229 24.938 -0.774 1 98.56 327 LYS A N 1
ATOM 2361 C CA . LYS A 1 327 ? -4.566 24.375 -0.602 1 98.56 327 LYS A CA 1
ATOM 2362 C C . LYS A 1 327 ? -4.949 24.312 0.874 1 98.56 327 LYS A C 1
ATOM 2364 O O . LYS A 1 327 ? -4.105 24.031 1.729 1 98.56 327 LYS A O 1
ATOM 2369 N N . ALA A 1 328 ? -6.215 24.578 1.127 1 98.69 328 ALA A N 1
ATOM 2370 C CA . ALA A 1 328 ? -6.77 24.297 2.449 1 98.69 328 ALA A CA 1
ATOM 2371 C C . ALA A 1 328 ? -6.961 22.797 2.66 1 98.69 328 ALA A C 1
ATOM 2373 O O . ALA A 1 328 ? -8.047 22.266 2.42 1 98.69 328 ALA A O 1
ATOM 2374 N N . ALA A 1 329 ? -5.922 22.188 3.121 1 98.69 329 ALA A N 1
ATOM 2375 C CA . ALA A 1 329 ? -5.867 20.734 3.246 1 98.69 329 ALA A CA 1
ATOM 2376 C C . ALA A 1 329 ? -5.406 20.328 4.641 1 98.69 329 ALA A C 1
ATOM 2378 O O . ALA A 1 329 ? -4.57 21 5.25 1 98.69 329 ALA A O 1
ATOM 2379 N N . PRO A 1 330 ? -5.965 19.188 5.098 1 98.5 330 PRO A N 1
ATOM 2380 C CA . PRO A 1 330 ? -6.91 18.266 4.445 1 98.5 330 PRO A CA 1
ATOM 2381 C C . PRO A 1 330 ? -8.32 18.844 4.355 1 98.5 330 PRO A C 1
ATOM 2383 O O . PRO A 1 330 ? -8.609 19.891 4.957 1 98.5 330 PRO A O 1
ATOM 2386 N N . GLN A 1 331 ? -9.18 18.188 3.654 1 98.5 331 GLN A N 1
ATOM 2387 C CA . GLN A 1 331 ? -10.555 18.641 3.502 1 98.5 331 GLN A CA 1
ATOM 2388 C C . GLN A 1 331 ? -11.281 18.672 4.848 1 98.5 331 GLN A C 1
ATOM 2390 O O . GLN A 1 331 ? -11.125 17.766 5.664 1 98.5 331 GLN A O 1
ATOM 2395 N N . SER A 1 332 ? -12.047 19.703 5 1 98.56 332 SER A N 1
ATOM 2396 C CA . SER A 1 332 ? -12.828 19.828 6.223 1 98.56 332 SER A CA 1
ATOM 2397 C C . SER A 1 332 ? -13.969 18.812 6.266 1 98.56 332 SER A C 1
ATOM 2399 O O . SER A 1 332 ? -14.594 18.547 5.242 1 98.56 332 SER A O 1
ATOM 2401 N N . THR A 1 333 ? -14.148 18.188 7.371 1 98.5 333 THR A N 1
ATOM 2402 C CA . THR A 1 333 ? -15.344 17.422 7.719 1 98.5 333 THR A CA 1
ATOM 2403 C C . THR A 1 333 ? -16.156 18.156 8.781 1 98.5 333 THR A C 1
ATOM 2405 O O . THR A 1 333 ? -15.859 18.062 9.977 1 98.5 333 THR A O 1
ATOM 2408 N N . VAL A 1 334 ? -17.203 18.859 8.312 1 98.69 334 VAL A N 1
ATOM 2409 C CA . VAL A 1 334 ? -18.047 19.641 9.227 1 98.69 334 VAL A CA 1
ATOM 2410 C C . VAL A 1 334 ? -19.016 18.719 9.953 1 98.69 334 VAL A C 1
ATOM 2412 O O . VAL A 1 334 ? -19.812 18.031 9.32 1 98.69 334 VAL A O 1
ATOM 2415 N N . VAL A 1 335 ? -18.984 18.734 11.297 1 98.44 335 VAL A N 1
ATOM 2416 C CA . VAL A 1 335 ? -19.734 17.703 12 1 98.44 335 VAL A CA 1
ATOM 2417 C C . VAL A 1 335 ? -20.812 18.359 12.875 1 98.44 335 VAL A C 1
ATOM 2419 O O . VAL A 1 335 ? -21.5 17.672 13.641 1 98.44 335 VAL A O 1
ATOM 2422 N N . GLY A 1 336 ? -21 19.688 12.828 1 98 336 GLY A N 1
ATOM 2423 C CA . GLY A 1 336 ? -22.016 20.375 13.609 1 98 336 GLY A CA 1
ATOM 2424 C C . GLY A 1 336 ? -21.938 21.875 13.508 1 98 336 GLY A C 1
ATOM 2425 O O . GLY A 1 336 ? -20.969 22.422 13 1 98 336 GLY A O 1
ATOM 2426 N N . ARG A 1 337 ? -23.094 22.484 14.047 1 97.88 337 ARG A N 1
ATOM 2427 C CA . ARG A 1 337 ? -23.219 23.938 14.094 1 97.88 337 ARG A CA 1
ATOM 2428 C C . ARG A 1 337 ? -23.484 24.406 15.523 1 97.88 337 ARG A C 1
ATOM 2430 O O . ARG A 1 337 ? -24.609 24.359 16 1 97.88 337 ARG A O 1
ATOM 2437 N N . GLY A 1 338 ? -22.344 24.906 16.109 1 98.69 338 GLY A N 1
ATOM 2438 C CA . GLY A 1 338 ? -22.438 25.406 17.469 1 98.69 338 GLY A CA 1
ATOM 2439 C C . GLY A 1 338 ? -21.453 24.75 18.422 1 98.69 338 GLY A C 1
ATOM 2440 O O . GLY A 1 338 ? -21.047 23.609 18.203 1 98.69 338 GLY A O 1
ATOM 2441 N N . LEU A 1 339 ? -21.219 25.422 19.5 1 98.69 339 LEU A N 1
ATOM 2442 C CA . LEU A 1 339 ? -20.203 25.031 20.469 1 98.69 339 LEU A CA 1
ATOM 2443 C C . LEU A 1 339 ? -20.547 23.688 21.109 1 98.69 339 LEU A C 1
ATOM 2445 O O . LEU A 1 339 ? -19.656 22.953 21.531 1 98.69 339 LEU A O 1
ATOM 2449 N N . TYR A 1 340 ? -21.844 23.359 21.172 1 98.19 340 TYR A N 1
ATOM 2450 C CA . TYR A 1 340 ? -22.281 22.141 21.828 1 98.19 340 TYR A CA 1
ATOM 2451 C C . TYR A 1 340 ? -21.828 20.906 21.062 1 98.19 340 TYR A C 1
ATOM 2453 O O . TYR A 1 340 ? -21.891 19.797 21.578 1 98.19 340 TYR A O 1
ATOM 2461 N N . TYR A 1 341 ? -21.375 21.031 19.844 1 98.62 341 TYR A N 1
ATOM 2462 C CA . TYR A 1 341 ? -20.969 19.906 19.016 1 98.62 341 TYR A CA 1
ATOM 2463 C C . TYR A 1 341 ? -19.5 19.578 19.219 1 98.62 341 TYR A C 1
ATOM 2465 O O . TYR A 1 341 ? -19 18.578 18.703 1 98.62 341 TYR A O 1
ATOM 2473 N N . LEU A 1 342 ? -18.797 20.344 20.047 1 98.81 342 LEU A N 1
ATOM 2474 C CA . LEU A 1 342 ? -17.344 20.203 20.156 1 98.81 342 LEU A CA 1
ATOM 2475 C C . LEU A 1 342 ? -16.969 18.906 20.844 1 98.81 342 LEU A C 1
ATOM 2477 O O . LEU A 1 342 ? -15.977 18.266 20.484 1 98.81 342 LEU A O 1
ATOM 2481 N N . GLN A 1 343 ? -17.781 18.484 21.828 1 98.56 343 GLN A N 1
ATOM 2482 C CA . GLN A 1 343 ? -17.453 17.219 22.469 1 98.56 343 GLN A CA 1
ATOM 2483 C C . GLN A 1 343 ? -17.5 16.062 21.469 1 98.56 343 GLN A C 1
ATOM 2485 O O . GLN A 1 343 ? -16.578 15.25 21.406 1 98.56 343 GLN A O 1
ATOM 2490 N N . GLY A 1 344 ? -18.594 16.031 20.734 1 98.44 344 GLY A N 1
ATOM 2491 C CA . GLY A 1 344 ? -18.703 15 19.703 1 98.44 344 GLY A CA 1
ATOM 2492 C C . GLY A 1 344 ? -17.594 15.078 18.656 1 98.44 344 GLY A C 1
ATOM 2493 O O . GLY A 1 344 ? -17.125 14.055 18.172 1 98.44 344 GLY A O 1
ATOM 2494 N N . ALA A 1 345 ? -17.188 16.266 18.328 1 98.81 345 ALA A N 1
ATOM 2495 C CA . ALA A 1 345 ? -16.109 16.484 17.359 1 98.81 345 ALA A CA 1
ATOM 2496 C C . ALA A 1 345 ? -14.781 15.945 17.891 1 98.81 345 ALA A C 1
ATOM 2498 O O . ALA A 1 345 ? -14.016 15.328 17.156 1 98.81 345 ALA A O 1
ATOM 2499 N N . LEU A 1 346 ? -14.523 16.203 19.188 1 98.62 346 LEU A N 1
ATOM 2500 C CA . LEU A 1 346 ? -13.336 15.648 19.812 1 98.62 346 LEU A CA 1
ATOM 2501 C C . LEU A 1 346 ? -13.344 14.125 19.75 1 98.62 346 LEU A C 1
ATOM 2503 O O . LEU A 1 346 ? -12.336 13.5 19.406 1 98.62 346 LEU A O 1
ATOM 2507 N N . ASP A 1 347 ? -14.516 13.508 19.984 1 98.38 347 ASP A N 1
ATOM 2508 C CA . ASP A 1 347 ? -14.648 12.055 19.984 1 98.38 347 ASP A CA 1
ATOM 2509 C C . ASP A 1 347 ? -14.383 11.484 18.609 1 98.38 347 ASP A C 1
ATOM 2511 O O . ASP A 1 347 ? -13.703 10.453 18.469 1 98.38 347 ASP A O 1
ATOM 2515 N N . LEU A 1 348 ? -14.906 12.203 17.656 1 98.06 348 LEU A N 1
ATOM 2516 C CA . LEU A 1 348 ? -14.711 11.742 16.281 1 98.06 348 LEU A CA 1
ATOM 2517 C C . LEU A 1 348 ? -13.234 11.797 15.891 1 98.06 348 LEU A C 1
ATOM 2519 O O . LEU A 1 348 ? -12.703 10.836 15.32 1 98.06 348 LEU A O 1
ATOM 2523 N N . ASN A 1 349 ? -12.594 12.891 16.172 1 98.25 349 ASN A N 1
ATOM 2524 C CA . ASN A 1 349 ? -11.172 13.016 15.867 1 98.25 349 ASN A CA 1
ATOM 2525 C C . ASN A 1 349 ? -10.352 11.953 16.594 1 98.25 349 ASN A C 1
ATOM 2527 O O . ASN A 1 349 ? -9.461 11.344 16 1 98.25 349 ASN A O 1
ATOM 2531 N N . LYS A 1 350 ? -10.68 11.727 17.828 1 97.19 350 LYS A N 1
ATOM 2532 C CA . LYS A 1 350 ? -9.984 10.742 18.656 1 97.19 350 LYS A CA 1
ATOM 2533 C C . LYS A 1 350 ? -10.133 9.336 18.062 1 97.19 350 LYS A C 1
ATOM 2535 O O . LYS A 1 350 ? -9.203 8.531 18.125 1 97.19 350 LYS A O 1
ATOM 2540 N N . SER A 1 351 ? -11.312 9.031 17.484 1 96.19 351 SER A N 1
ATOM 2541 C CA . SER A 1 351 ? -11.562 7.723 16.891 1 96.19 351 SER A CA 1
ATOM 2542 C C . SER A 1 351 ? -10.719 7.508 15.633 1 96.19 351 SER A C 1
ATOM 2544 O O . SER A 1 351 ? -10.523 6.375 15.203 1 96.19 351 SER A O 1
ATOM 2546 N N . GLY A 1 352 ? -10.227 8.617 15.086 1 93.5 352 GLY A N 1
ATOM 2547 C CA . GLY A 1 352 ? -9.352 8.539 13.922 1 93.5 352 GLY A CA 1
ATOM 2548 C C . GLY A 1 352 ? -10.008 9.039 12.648 1 93.5 352 GLY A C 1
ATOM 2549 O O . GLY A 1 352 ? -11.164 8.711 12.367 1 93.5 352 GLY A O 1
ATOM 2550 N N . VAL A 1 353 ? -9.359 9.875 11.914 1 92 353 VAL A N 1
ATOM 2551 C CA . VAL A 1 353 ? -9.75 10.359 10.594 1 92 353 VAL A CA 1
ATOM 2552 C C . VAL A 1 353 ? -8.586 10.219 9.625 1 92 353 VAL A C 1
ATOM 2554 O O . VAL A 1 353 ? -7.422 10.188 10.039 1 92 353 VAL A O 1
ATOM 2557 N N . SER A 1 354 ? -8.906 9.992 8.367 1 91.5 354 SER A N 1
ATOM 2558 C CA . SER A 1 354 ? -7.887 9.836 7.328 1 91.5 354 SER A CA 1
ATOM 2559 C C . SER A 1 354 ? -7.961 10.961 6.305 1 91.5 354 SER A C 1
ATOM 2561 O O . SER A 1 354 ? -8.961 11.109 5.602 1 91.5 354 SER A O 1
ATOM 2563 N N . ALA A 1 355 ? -6.914 11.695 6.262 1 96.56 355 ALA A N 1
ATOM 2564 C CA . ALA A 1 355 ? -6.82 12.805 5.316 1 96.56 355 ALA A CA 1
ATOM 2565 C C . ALA A 1 355 ? -8.055 13.703 5.395 1 96.56 355 ALA A C 1
ATOM 2567 O O . ALA A 1 355 ? -8.664 14.016 4.371 1 96.56 355 ALA A O 1
ATOM 2568 N N . ALA A 1 356 ? -8.438 14.055 6.574 1 98.06 356 ALA A N 1
ATOM 2569 C CA . ALA A 1 356 ? -9.578 14.922 6.855 1 98.06 356 ALA A CA 1
ATOM 2570 C C . ALA A 1 356 ? -9.352 15.727 8.133 1 98.06 356 ALA A C 1
ATOM 2572 O O . ALA A 1 356 ? -8.625 15.289 9.031 1 98.06 356 ALA A O 1
ATOM 2573 N N . LYS A 1 357 ? -9.914 16.844 8.164 1 98.69 357 LYS A N 1
ATOM 2574 C CA . LYS A 1 357 ? -9.859 17.688 9.344 1 98.69 357 LYS A CA 1
ATOM 2575 C C . LYS A 1 357 ? -11.258 17.938 9.906 1 98.69 357 LYS A C 1
ATOM 2577 O O . LYS A 1 357 ? -12.141 18.422 9.203 1 98.69 357 LYS A O 1
ATOM 2582 N N . VAL A 1 358 ? -11.5 17.578 11.172 1 98.88 358 VAL A N 1
ATOM 2583 C CA . VAL A 1 358 ? -12.797 17.734 11.82 1 98.88 358 VAL A CA 1
ATOM 2584 C C . VAL A 1 358 ? -13.031 19.203 12.18 1 98.88 358 VAL A C 1
ATOM 2586 O O . VAL A 1 358 ? -12.172 19.844 12.797 1 98.88 358 VAL A O 1
ATOM 2589 N N . VAL A 1 359 ? -14.188 19.703 11.742 1 98.94 359 VAL A N 1
ATOM 2590 C CA . VAL A 1 359 ? -14.492 21.125 11.875 1 98.94 359 VAL A CA 1
ATOM 2591 C C . VAL A 1 359 ? -15.898 21.297 12.453 1 98.94 359 VAL A C 1
ATOM 2593 O O . VAL A 1 359 ? -16.797 20.5 12.172 1 98.94 359 VAL A O 1
ATOM 2596 N N . VAL A 1 360 ? -16.094 22.297 13.305 1 98.94 360 VAL A N 1
ATOM 2597 C CA . VAL A 1 360 ? -17.391 22.719 13.797 1 98.94 360 VAL A CA 1
ATOM 2598 C C . VAL A 1 360 ? -17.672 24.156 13.359 1 98.94 360 VAL A C 1
ATOM 2600 O O . VAL A 1 360 ? -16.844 25.047 13.555 1 98.94 360 VAL A O 1
ATOM 2603 N N . SER A 1 361 ? -18.797 24.328 12.727 1 98.75 361 SER A N 1
ATOM 2604 C CA . SER A 1 361 ? -19.234 25.672 12.367 1 98.75 361 SER A CA 1
ATOM 2605 C C . SER A 1 361 ? -19.875 26.391 13.555 1 98.75 361 SER A C 1
ATOM 2607 O O . SER A 1 361 ? -20.516 25.75 14.398 1 98.75 361 SER A O 1
ATOM 2609 N N . LEU A 1 362 ? -19.609 27.75 13.586 1 98.56 362 LEU A N 1
ATOM 2610 C CA . LEU A 1 362 ? -20.156 28.531 14.695 1 98.56 362 LEU A CA 1
ATOM 2611 C C . LEU A 1 362 ? -21.047 29.656 14.18 1 98.56 362 LEU A C 1
ATOM 2613 O O . LEU A 1 362 ? -20.797 30.203 13.102 1 98.56 362 LEU A O 1
ATOM 2617 N N . MET B 1 1 ? -14.711 -54.5 -12.641 1 50.34 1 MET B N 1
ATOM 2618 C CA . MET B 1 1 ? -15.703 -53.5 -12.242 1 50.34 1 MET B CA 1
ATOM 2619 C C . MET B 1 1 ? -15.68 -52.312 -13.203 1 50.34 1 MET B C 1
ATOM 2621 O O . MET B 1 1 ? -14.617 -51.875 -13.633 1 50.34 1 MET B O 1
ATOM 2625 N N . LYS B 1 2 ? -16.797 -52.062 -13.93 1 72.19 2 LYS B N 1
ATOM 2626 C CA . LYS B 1 2 ? -16.844 -51.062 -14.992 1 72.19 2 LYS B CA 1
ATOM 2627 C C . LYS B 1 2 ? -17.078 -49.656 -14.422 1 72.19 2 LYS B C 1
ATOM 2629 O O . LYS B 1 2 ? -18.094 -49.406 -13.766 1 72.19 2 LYS B O 1
ATOM 2634 N N . TYR B 1 3 ? -16.047 -48.812 -14.297 1 86.44 3 TYR B N 1
ATOM 2635 C CA . TYR B 1 3 ? -16.188 -47.438 -13.82 1 86.44 3 TYR B CA 1
ATOM 2636 C C . TYR B 1 3 ? -17 -46.594 -14.805 1 86.44 3 TYR B C 1
ATOM 2638 O O . TYR B 1 3 ? -16.859 -46.75 -16.016 1 86.44 3 TYR B O 1
ATOM 2646 N N . VAL B 1 4 ? -17.938 -45.906 -14.195 1 93 4 VAL B N 1
ATOM 2647 C CA . VAL B 1 4 ? -18.656 -44.906 -14.984 1 93 4 VAL B CA 1
ATOM 2648 C C . VAL B 1 4 ? -18.031 -43.531 -14.758 1 93 4 VAL B C 1
ATOM 2650 O O . VAL B 1 4 ? -17.859 -43.094 -13.617 1 93 4 VAL B O 1
ATOM 2653 N N . ASN B 1 5 ? -17.672 -42.938 -15.844 1 97.44 5 ASN B N 1
ATOM 2654 C CA . ASN B 1 5 ? -17.062 -41.625 -15.75 1 97.44 5 ASN B CA 1
ATOM 2655 C C . ASN B 1 5 ? -18.094 -40.5 -16 1 97.44 5 ASN B C 1
ATOM 2657 O O . ASN B 1 5 ? -19.047 -40.719 -16.766 1 97.44 5 ASN B O 1
ATOM 2661 N N . TYR B 1 6 ? -17.953 -39.406 -15.305 1 98.25 6 TYR B N 1
ATOM 2662 C CA . TYR B 1 6 ? -18.672 -38.156 -15.562 1 98.25 6 TYR B CA 1
ATOM 2663 C C . TYR B 1 6 ? -17.703 -37 -15.773 1 98.25 6 TYR B C 1
ATOM 2665 O O . TYR B 1 6 ? -16.594 -37 -15.227 1 98.25 6 TYR B O 1
ATOM 2673 N N . ALA B 1 7 ? -18.094 -36.094 -16.594 1 98.5 7 ALA B N 1
ATOM 2674 C CA . ALA B 1 7 ? -17.297 -34.875 -16.844 1 98.5 7 ALA B CA 1
ATOM 2675 C C . ALA B 1 7 ? -18.188 -33.625 -16.844 1 98.5 7 ALA B C 1
ATOM 2677 O O . ALA B 1 7 ? -19.406 -33.75 -16.969 1 98.5 7 ALA B O 1
ATOM 2678 N N . SER B 1 8 ? -17.609 -32.531 -16.547 1 98.62 8 SER B N 1
ATOM 2679 C CA . SER B 1 8 ? -18.219 -31.234 -16.812 1 98.62 8 SER B CA 1
ATOM 2680 C C . SER B 1 8 ? -17.828 -30.719 -18.203 1 98.62 8 SER B C 1
ATOM 2682 O O . SER B 1 8 ? -16.688 -30.297 -18.406 1 98.62 8 SER B O 1
ATOM 2684 N N . TYR B 1 9 ? -18.75 -30.75 -19.109 1 98 9 TYR B N 1
ATOM 2685 C CA . TYR B 1 9 ? -18.5 -30.406 -20.5 1 98 9 TYR B CA 1
ATOM 2686 C C . TYR B 1 9 ? -18.75 -28.922 -20.766 1 98 9 TYR B C 1
ATOM 2688 O O . TYR B 1 9 ? -19.703 -28.344 -20.219 1 98 9 TYR B O 1
ATOM 2696 N N . LEU B 1 10 ? -17.891 -28.297 -21.531 1 97.56 10 LEU B N 1
ATOM 2697 C CA . LEU B 1 10 ? -18.219 -27.078 -22.266 1 97.56 10 LEU B CA 1
ATOM 2698 C C . LEU B 1 10 ? -18.812 -27.422 -23.625 1 97.56 10 LEU B C 1
ATOM 2700 O O . LEU B 1 10 ? -18.094 -27.75 -24.562 1 97.56 10 LEU B O 1
ATOM 2704 N N . PRO B 1 11 ? -20.109 -27.328 -23.766 1 97.5 11 PRO B N 1
ATOM 2705 C CA . PRO B 1 11 ? -20.766 -27.906 -24.938 1 97.5 11 PRO B CA 1
ATOM 2706 C C . PRO B 1 11 ? -20.594 -27.047 -26.188 1 97.5 11 PRO B C 1
ATOM 2708 O O . PRO B 1 11 ? -20.641 -27.562 -27.312 1 97.5 11 PRO B O 1
ATOM 2711 N N . ALA B 1 12 ? -20.453 -25.766 -26.016 1 96.56 12 ALA B N 1
ATOM 2712 C CA . ALA B 1 12 ? -20.312 -24.797 -27.094 1 96.56 12 ALA B CA 1
ATOM 2713 C C . ALA B 1 12 ? -19.641 -23.516 -26.594 1 96.56 12 ALA B C 1
ATOM 2715 O O . ALA B 1 12 ? -19.5 -23.312 -25.391 1 96.56 12 ALA B O 1
ATOM 2716 N N . PRO B 1 13 ? -19.156 -22.734 -27.625 1 96.06 13 PRO B N 1
ATOM 2717 C CA . PRO B 1 13 ? -18.609 -21.453 -27.203 1 96.06 13 PRO B CA 1
ATOM 2718 C C . PRO B 1 13 ? -19.562 -20.656 -26.328 1 96.06 13 PRO B C 1
ATOM 2720 O O . PRO B 1 13 ? -20.75 -20.562 -26.625 1 96.06 13 PRO B O 1
ATOM 2723 N N . GLN B 1 14 ? -19.062 -20.188 -25.156 1 97.38 14 GLN B N 1
ATOM 2724 C CA . GLN B 1 14 ? -19.75 -19.266 -24.266 1 97.38 14 GLN B CA 1
ATOM 2725 C C . GLN B 1 14 ? -20.922 -19.938 -23.547 1 97.38 14 GLN B C 1
ATOM 2727 O O . GLN B 1 14 ? -21.719 -19.281 -22.875 1 97.38 14 GLN B O 1
ATOM 2732 N N . ALA B 1 15 ? -20.984 -21.25 -23.672 1 97.81 15 ALA B N 1
ATOM 2733 C CA . ALA B 1 15 ? -22.031 -21.984 -22.969 1 97.81 15 ALA B CA 1
ATOM 2734 C C . ALA B 1 15 ? -21.641 -22.266 -21.516 1 97.81 15 ALA B C 1
ATOM 2736 O O . ALA B 1 15 ? -20.453 -22.219 -21.172 1 97.81 15 ALA B O 1
ATOM 2737 N N . ALA B 1 16 ? -22.672 -22.422 -20.719 1 98 16 ALA B N 1
ATOM 2738 C CA . ALA B 1 16 ? -22.422 -22.906 -19.375 1 98 16 ALA B CA 1
ATOM 2739 C C . ALA B 1 16 ? -21.953 -24.359 -19.391 1 98 16 ALA B C 1
ATOM 2741 O O . ALA B 1 16 ? -22.25 -25.109 -20.328 1 98 16 ALA B O 1
ATOM 2742 N N . LEU B 1 17 ? -21.219 -24.75 -18.406 1 98.69 17 LEU B N 1
ATOM 2743 C CA . LEU B 1 17 ? -20.781 -26.125 -18.281 1 98.69 17 LEU B CA 1
ATOM 2744 C C . LEU B 1 17 ? -21.969 -27.047 -18 1 98.69 17 LEU B C 1
ATOM 2746 O O . LEU B 1 17 ? -22.906 -26.656 -17.297 1 98.69 17 LEU B O 1
ATOM 2750 N N . GLU B 1 18 ? -21.859 -28.25 -18.516 1 98.44 18 GLU B N 1
ATOM 2751 C CA . GLU B 1 18 ? -22.875 -29.266 -18.297 1 98.44 18 GLU B CA 1
ATOM 2752 C C . GLU B 1 18 ? -22.25 -30.609 -17.906 1 98.44 18 GLU B C 1
ATOM 2754 O O . GLU B 1 18 ? -21.281 -31.047 -18.516 1 98.44 18 GLU B O 1
ATOM 2759 N N . VAL B 1 19 ? -22.797 -31.234 -16.891 1 98.62 19 VAL B N 1
ATOM 2760 C CA . VAL B 1 19 ? -22.281 -32.531 -16.438 1 98.62 19 VAL B CA 1
ATOM 2761 C C . VAL B 1 19 ? -22.969 -33.656 -17.188 1 98.62 19 VAL B C 1
ATOM 2763 O O . VAL B 1 19 ? -24.203 -33.656 -17.328 1 98.62 19 VAL B O 1
ATOM 2766 N N . ALA B 1 20 ? -22.188 -34.531 -17.672 1 98.19 20 ALA B N 1
ATOM 2767 C CA . ALA B 1 20 ? -22.703 -35.719 -18.375 1 98.19 20 ALA B CA 1
ATOM 2768 C C . ALA B 1 20 ? -21.734 -36.875 -18.281 1 98.19 20 ALA B C 1
ATOM 2770 O O . ALA B 1 20 ? -20.625 -36.75 -17.766 1 98.19 20 ALA B O 1
ATOM 2771 N N . THR B 1 21 ? -22.203 -38 -18.719 1 97.25 21 THR B N 1
ATOM 2772 C CA . THR B 1 21 ? -21.328 -39.156 -18.781 1 97.25 21 THR B CA 1
ATOM 2773 C C . THR B 1 21 ? -20.203 -38.938 -19.781 1 97.25 21 THR B C 1
ATOM 2775 O O . THR B 1 21 ? -20.391 -38.281 -20.797 1 97.25 21 THR B O 1
ATOM 2778 N N . ALA B 1 22 ? -19.094 -39.438 -19.469 1 96.5 22 ALA B N 1
ATOM 2779 C CA . ALA B 1 22 ? -17.906 -39.375 -20.312 1 96.5 22 ALA B CA 1
ATOM 2780 C C . ALA B 1 22 ? -17.281 -40.75 -20.438 1 96.5 22 ALA B C 1
ATOM 2782 O O . ALA B 1 22 ? -17.469 -41.625 -19.594 1 96.5 22 ALA B O 1
ATOM 2783 N N . PRO B 1 23 ? -16.562 -40.938 -21.516 1 93.31 23 PRO B N 1
ATOM 2784 C CA . PRO B 1 23 ? -15.836 -42.219 -21.594 1 93.31 23 PRO B CA 1
ATOM 2785 C C . PRO B 1 23 ? -14.789 -42.375 -20.5 1 93.31 23 PRO B C 1
ATOM 2787 O O . PRO B 1 23 ? -14.117 -41.406 -20.141 1 93.31 23 PRO B O 1
ATOM 2790 N N . PHE B 1 24 ? -14.781 -43.531 -19.906 1 95.69 24 PHE B N 1
ATOM 2791 C CA . PHE B 1 24 ? -13.664 -43.844 -19.016 1 95.69 24 PHE B CA 1
ATOM 2792 C C . PHE B 1 24 ? -12.352 -43.875 -19.797 1 95.69 24 PHE B C 1
ATOM 2794 O O . PHE B 1 24 ? -12.305 -44.406 -20.922 1 95.69 24 PHE B O 1
ATOM 2801 N N . PRO B 1 25 ? -11.297 -43.312 -19.266 1 94.56 25 PRO B N 1
ATOM 2802 C CA . PRO B 1 25 ? -10.031 -43.344 -20 1 94.56 25 PRO B CA 1
ATOM 2803 C C . PRO B 1 25 ? -9.609 -44.781 -20.375 1 94.56 25 PRO B C 1
ATOM 2805 O O . PRO B 1 25 ? -9.797 -45.719 -19.594 1 94.56 25 PRO B O 1
ATOM 2808 N N . SER B 1 26 ? -9.148 -44.906 -21.516 1 90.38 26 SER B N 1
ATOM 2809 C CA . SER B 1 26 ? -8.789 -46.219 -22.031 1 90.38 26 SER B CA 1
ATOM 2810 C C . SER B 1 26 ? -7.609 -46.812 -21.281 1 90.38 26 SER B C 1
ATOM 2812 O O . SER B 1 26 ? -6.492 -46.281 -21.359 1 90.38 26 SER B O 1
ATOM 2814 N N . VAL B 1 27 ? -7.836 -47.938 -20.625 1 92.12 27 VAL B N 1
ATOM 2815 C CA . VAL B 1 27 ? -6.777 -48.625 -19.891 1 92.12 27 VAL B CA 1
ATOM 2816 C C . VAL B 1 27 ? -5.852 -49.344 -20.875 1 92.12 27 VAL B C 1
ATOM 2818 O O . VAL B 1 27 ? -4.625 -49.281 -20.734 1 92.12 27 VAL B O 1
ATOM 2821 N N . ASP B 1 28 ? -6.496 -49.938 -21.922 1 90.5 28 ASP B N 1
ATOM 2822 C CA . ASP B 1 28 ? -5.738 -50.656 -22.938 1 90.5 28 ASP B CA 1
ATOM 2823 C C . ASP B 1 28 ? -4.855 -49.719 -23.734 1 90.5 28 ASP B C 1
ATOM 2825 O O . ASP B 1 28 ? -3.797 -50.094 -24.234 1 90.5 28 ASP B O 1
ATOM 2829 N N . GLY B 1 29 ? -5.285 -48.5 -23.797 1 90.81 29 GLY B N 1
ATOM 2830 C CA . GLY B 1 29 ? -4.547 -47.5 -24.547 1 90.81 29 GLY B CA 1
ATOM 2831 C C . GLY B 1 29 ? -3.658 -46.625 -23.672 1 90.81 29 GLY B C 1
ATOM 2832 O O . GLY B 1 29 ? -3.195 -45.562 -24.109 1 90.81 29 GLY B O 1
ATOM 2833 N N . LEU B 1 30 ? -3.514 -47.094 -22.484 1 95.81 30 LEU B N 1
ATOM 2834 C CA . LEU B 1 30 ? -2.662 -46.312 -21.578 1 95.81 30 LEU B CA 1
ATOM 2835 C C . LEU B 1 30 ? -1.205 -46.375 -22.016 1 95.81 30 LEU B C 1
ATOM 2837 O O . LEU B 1 30 ? -0.636 -47.469 -22.141 1 95.81 30 LEU B O 1
ATOM 2841 N N . ALA B 1 31 ? -0.633 -45.219 -22.297 1 96.5 31 ALA B N 1
ATOM 2842 C CA . ALA B 1 31 ? 0.769 -45.156 -22.703 1 96.5 31 ALA B CA 1
ATOM 2843 C C . ALA B 1 31 ? 1.687 -45.562 -21.547 1 96.5 31 ALA B C 1
ATOM 2845 O O . ALA B 1 31 ? 1.287 -45.5 -20.375 1 96.5 31 ALA B O 1
ATOM 2846 N N . ASP B 1 32 ? 2.941 -45.938 -21.828 1 97.94 32 ASP B N 1
ATOM 2847 C CA . ASP B 1 32 ? 3.895 -46.469 -20.859 1 97.94 32 ASP B CA 1
ATOM 2848 C C . ASP B 1 32 ? 4.234 -45.438 -19.797 1 97.94 32 ASP B C 1
ATOM 2850 O O . ASP B 1 32 ? 4.637 -45.781 -18.688 1 97.94 32 ASP B O 1
ATOM 2854 N N . ASP B 1 33 ? 4.094 -44.156 -20.141 1 97.81 33 ASP B N 1
ATOM 2855 C CA . ASP B 1 33 ? 4.508 -43.094 -19.219 1 97.81 33 ASP B CA 1
ATOM 2856 C C . ASP B 1 33 ? 3.293 -42.344 -18.656 1 97.81 33 ASP B C 1
ATOM 2858 O O . ASP B 1 33 ? 3.414 -41.219 -18.172 1 97.81 33 ASP B O 1
ATOM 2862 N N . GLU B 1 34 ? 2.113 -42.969 -18.688 1 98.38 34 GLU B N 1
ATOM 2863 C CA . GLU B 1 34 ? 0.876 -42.344 -18.25 1 98.38 34 GLU B CA 1
ATOM 2864 C C . GLU B 1 34 ? 0.297 -43.031 -17.031 1 98.38 34 GLU B C 1
ATOM 2866 O O . GLU B 1 34 ? 0.675 -44.188 -16.734 1 98.38 34 GLU B O 1
ATOM 2871 N N . ILE B 1 35 ? -0.584 -42.375 -16.328 1 98.69 35 ILE B N 1
ATOM 2872 C CA . ILE B 1 35 ? -1.381 -42.938 -15.242 1 98.69 35 ILE B CA 1
ATOM 2873 C C . ILE B 1 35 ? -2.834 -42.469 -15.391 1 98.69 35 ILE B C 1
ATOM 2875 O O . ILE B 1 35 ? -3.125 -41.5 -16.062 1 98.69 35 ILE B O 1
ATOM 2879 N N . ILE B 1 36 ? -3.697 -43.219 -14.867 1 98.5 36 ILE B N 1
ATOM 2880 C CA . ILE B 1 36 ? -5.094 -42.844 -14.695 1 98.5 36 ILE B CA 1
ATOM 2881 C C . ILE B 1 36 ? -5.406 -42.656 -13.211 1 98.5 36 ILE B C 1
ATOM 2883 O O . ILE B 1 36 ? -5.082 -43.531 -12.398 1 98.5 36 ILE B O 1
ATOM 2887 N N . ILE B 1 37 ? -5.969 -41.562 -12.891 1 98.81 37 ILE B N 1
ATOM 2888 C CA . ILE B 1 37 ? -6.309 -41.344 -11.484 1 98.81 37 ILE B CA 1
ATOM 2889 C C . ILE B 1 37 ? -7.809 -41.094 -11.344 1 98.81 37 ILE B C 1
ATOM 2891 O O . ILE B 1 37 ? -8.477 -40.75 -12.32 1 98.81 37 ILE B O 1
ATOM 2895 N N . LYS B 1 38 ? -8.305 -41.375 -10.172 1 98.75 38 LYS B N 1
ATOM 2896 C CA . LYS B 1 38 ? -9.609 -40.906 -9.727 1 98.75 38 LYS B CA 1
ATOM 2897 C C . LYS B 1 38 ? -9.5 -39.562 -9.031 1 98.75 38 LYS B C 1
ATOM 2899 O O . LYS B 1 38 ? -8.953 -39.469 -7.926 1 98.75 38 LYS B O 1
ATOM 2904 N N . ASN B 1 39 ? -10.047 -38.531 -9.672 1 98.88 39 ASN B N 1
ATOM 2905 C CA . ASN B 1 39 ? -9.945 -37.188 -9.109 1 98.88 39 ASN B CA 1
ATOM 2906 C C . ASN B 1 39 ? -10.711 -37.094 -7.797 1 98.88 39 ASN B C 1
ATOM 2908 O O . ASN B 1 39 ? -11.82 -37.625 -7.672 1 98.88 39 ASN B O 1
ATOM 2912 N N . LYS B 1 40 ? -10.102 -36.438 -6.859 1 98.94 40 LYS B N 1
ATOM 2913 C CA . LYS B 1 40 ? -10.727 -36.125 -5.582 1 98.94 40 LYS B CA 1
ATOM 2914 C C . LYS B 1 40 ? -10.93 -34.625 -5.43 1 98.94 40 LYS B C 1
ATOM 2916 O O . LYS B 1 40 ? -11.805 -34.188 -4.684 1 98.94 40 LYS B O 1
ATOM 2921 N N . ALA B 1 41 ? -10.156 -33.812 -6.113 1 98.94 41 ALA B N 1
ATOM 2922 C CA . ALA B 1 41 ? -10.258 -32.375 -6.141 1 98.94 41 ALA B CA 1
ATOM 2923 C C . ALA B 1 41 ? -9.727 -31.797 -7.453 1 98.94 41 ALA B C 1
ATOM 2925 O O . ALA B 1 41 ? -8.812 -32.375 -8.055 1 98.94 41 ALA B O 1
ATOM 2926 N N . VAL B 1 42 ? -10.305 -30.734 -7.945 1 98.94 42 VAL B N 1
ATOM 2927 C CA . VAL B 1 42 ? -9.828 -29.969 -9.094 1 98.94 42 VAL B CA 1
ATOM 2928 C C . VAL B 1 42 ? -9.773 -28.484 -8.742 1 98.94 42 VAL B C 1
ATOM 2930 O O . VAL B 1 42 ? -10.508 -28.016 -7.863 1 98.94 42 VAL B O 1
ATOM 2933 N N . ALA B 1 43 ? -8.875 -27.75 -9.312 1 98.94 43 ALA B N 1
ATOM 2934 C CA . ALA B 1 43 ? -8.781 -26.297 -9.086 1 98.94 43 ALA B CA 1
ATOM 2935 C C . ALA B 1 43 ? -9.078 -25.531 -10.367 1 98.94 43 ALA B C 1
ATOM 2937 O O . ALA B 1 43 ? -8.977 -26.078 -11.469 1 98.94 43 ALA B O 1
ATOM 2938 N N . ILE B 1 44 ? -9.547 -24.328 -10.203 1 98.81 44 ILE B N 1
ATOM 2939 C CA . ILE B 1 44 ? -9.945 -23.453 -11.297 1 98.81 44 ILE B CA 1
ATOM 2940 C C . ILE B 1 44 ? -8.789 -22.516 -11.664 1 98.81 44 ILE B C 1
ATOM 2942 O O . ILE B 1 44 ? -8.117 -21.984 -10.781 1 98.81 44 ILE B O 1
ATOM 2946 N N . ASN B 1 45 ? -8.531 -22.391 -12.914 1 97.88 45 ASN B N 1
ATOM 2947 C CA . ASN B 1 45 ? -7.551 -21.438 -13.438 1 97.88 45 ASN B CA 1
ATOM 2948 C C . ASN B 1 45 ? -8.203 -20.406 -14.359 1 97.88 45 ASN B C 1
ATOM 2950 O O . ASN B 1 45 ? -9.219 -20.688 -14.992 1 97.88 45 ASN B O 1
ATOM 2954 N N . PRO B 1 46 ? -7.625 -19.219 -14.461 1 96.38 46 PRO B N 1
ATOM 2955 C CA . PRO B 1 46 ? -8.18 -18.203 -15.352 1 96.38 46 PRO B CA 1
ATOM 2956 C C . PRO B 1 46 ? -8.344 -18.688 -16.781 1 96.38 46 PRO B C 1
ATOM 2958 O O . PRO B 1 46 ? -9.289 -18.297 -17.469 1 96.38 46 PRO B O 1
ATOM 2961 N N . VAL B 1 47 ? -7.48 -19.547 -17.25 1 95.25 47 VAL B N 1
ATOM 2962 C CA . VAL B 1 47 ? -7.539 -20.031 -18.625 1 95.25 47 VAL B CA 1
ATOM 2963 C C . VAL B 1 47 ? -8.867 -20.766 -18.844 1 95.25 47 VAL B C 1
ATOM 2965 O O . VAL B 1 47 ? -9.391 -20.75 -19.969 1 95.25 47 VAL B O 1
ATOM 2968 N N . ASP B 1 48 ? -9.453 -21.328 -17.812 1 97.06 48 ASP B N 1
ATOM 2969 C CA . ASP B 1 48 ? -10.711 -22.062 -17.938 1 97.06 48 ASP B CA 1
ATOM 2970 C C . ASP B 1 48 ? -11.859 -21.141 -18.328 1 97.06 48 ASP B C 1
ATOM 2972 O O . ASP B 1 48 ? -12.516 -21.359 -19.344 1 97.06 48 ASP B O 1
ATOM 2976 N N . TRP B 1 49 ? -12.078 -20.062 -17.531 1 97.38 49 TRP B N 1
ATOM 2977 C CA . TRP B 1 49 ? -13.195 -19.188 -17.844 1 97.38 49 TRP B CA 1
ATOM 2978 C C . TRP B 1 49 ? -12.867 -18.297 -19.047 1 97.38 49 TRP B C 1
ATOM 2980 O O . TRP B 1 49 ? -13.766 -17.812 -19.734 1 97.38 49 TRP B O 1
ATOM 2990 N N . LYS B 1 50 ? -11.531 -18.047 -19.328 1 94.69 50 LYS B N 1
ATOM 2991 C CA . LYS B 1 50 ? -11.18 -17.344 -20.562 1 94.69 50 LYS B CA 1
ATOM 2992 C C . LYS B 1 50 ? -11.609 -18.141 -21.797 1 94.69 50 LYS B C 1
ATOM 2994 O O . LYS B 1 50 ? -12.203 -17.578 -22.719 1 94.69 50 LYS B O 1
ATOM 2999 N N . ILE B 1 51 ? -11.32 -19.391 -21.797 1 95.44 51 ILE B N 1
ATOM 3000 C CA . ILE B 1 51 ? -11.711 -20.25 -22.906 1 95.44 51 ILE B CA 1
ATOM 3001 C C . ILE B 1 51 ? -13.234 -20.297 -23.031 1 95.44 51 ILE B C 1
ATOM 3003 O O . ILE B 1 51 ? -13.789 -20.203 -24.125 1 95.44 51 ILE B O 1
ATOM 3007 N N . GLN B 1 52 ? -13.891 -20.438 -21.906 1 96.69 52 GLN B N 1
ATOM 3008 C CA . GLN B 1 52 ? -15.344 -20.453 -21.922 1 96.69 52 GLN B CA 1
ATOM 3009 C C . GLN B 1 52 ? -15.898 -19.188 -22.578 1 96.69 52 GLN B C 1
ATOM 3011 O O . GLN B 1 52 ? -16.938 -19.219 -23.234 1 96.69 52 GLN B O 1
ATOM 3016 N N . SER B 1 53 ? -15.203 -18.094 -22.438 1 96.5 53 SER B N 1
ATOM 3017 C CA . SER B 1 53 ? -15.688 -16.812 -22.906 1 96.5 53 SER B CA 1
ATOM 3018 C C . SER B 1 53 ? -15.375 -16.594 -24.375 1 96.5 53 SER B C 1
ATOM 3020 O O . SER B 1 53 ? -15.773 -15.594 -24.969 1 96.5 53 SER B O 1
ATOM 3022 N N . PHE B 1 54 ? -14.594 -17.516 -24.984 1 94.38 54 PHE B N 1
ATOM 3023 C CA . PHE B 1 54 ? -14.242 -17.375 -26.391 1 94.38 54 PHE B CA 1
ATOM 3024 C C . PHE B 1 54 ? -15.492 -17.281 -27.266 1 94.38 54 PHE B C 1
ATOM 3026 O O . PHE B 1 54 ? -16.438 -18.062 -27.078 1 94.38 54 PHE B O 1
ATOM 3033 N N . PRO B 1 55 ? -15.453 -16.297 -28.188 1 94.62 55 PRO B N 1
ATOM 3034 C CA . PRO B 1 55 ? -16.547 -16.281 -29.156 1 94.62 55 PRO B CA 1
ATOM 3035 C C . PRO B 1 55 ? -16.438 -17.422 -30.188 1 94.62 55 PRO B C 1
ATOM 3037 O O . PRO B 1 55 ? -15.375 -18.016 -30.344 1 94.62 55 PRO B O 1
ATOM 3040 N N . PRO B 1 56 ? -17.625 -17.688 -30.828 1 92.94 56 PRO B N 1
ATOM 30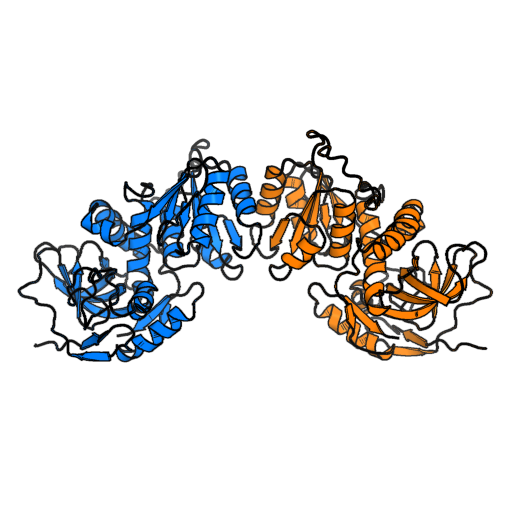41 C CA . PRO B 1 56 ? -17.562 -18.672 -31.922 1 92.94 56 PRO B CA 1
ATOM 3042 C C . PRO B 1 56 ? -16.5 -18.328 -32.969 1 92.94 56 PRO B C 1
ATOM 3044 O O . PRO B 1 56 ? -16.328 -17.156 -33.312 1 92.94 56 PRO B O 1
ATOM 3047 N N . GLY B 1 57 ? -15.703 -19.281 -33.344 1 89.88 57 GLY B N 1
ATOM 3048 C CA . GLY B 1 57 ? -14.695 -19.062 -34.375 1 89.88 57 GLY B CA 1
ATOM 3049 C C . GLY B 1 57 ? -13.312 -18.812 -33.812 1 89.88 57 GLY B C 1
ATOM 3050 O O . GLY B 1 57 ? -12.328 -18.812 -34.562 1 89.88 57 GLY B O 1
ATOM 3051 N N . ASN B 1 58 ? -13.281 -18.594 -32.469 1 87.12 58 ASN B N 1
ATOM 3052 C CA . ASN B 1 58 ? -11.969 -18.484 -31.859 1 87.12 58 ASN B CA 1
ATOM 3053 C C . ASN B 1 58 ? -11.211 -19.812 -31.875 1 87.12 58 ASN B C 1
ATOM 3055 O O . ASN B 1 58 ? -11.734 -20.828 -31.453 1 87.12 58 ASN B O 1
ATOM 3059 N N . ASN B 1 59 ? -9.992 -19.844 -32.375 1 82.06 59 ASN B N 1
ATOM 3060 C CA . ASN B 1 59 ? -9.25 -21.094 -32.531 1 82.06 59 ASN B CA 1
ATOM 3061 C C . ASN B 1 59 ? -8.07 -21.172 -31.562 1 82.06 59 ASN B C 1
ATOM 3063 O O . ASN B 1 59 ? -7.242 -22.078 -31.656 1 82.06 59 ASN B O 1
ATOM 3067 N N . ARG B 1 60 ? -8.086 -20.203 -30.688 1 81.94 60 ARG B N 1
ATOM 3068 C CA . ARG B 1 60 ? -7.02 -20.266 -29.703 1 81.94 60 ARG B CA 1
ATOM 3069 C C . ARG B 1 60 ? -7.086 -21.562 -28.906 1 81.94 60 ARG B C 1
ATOM 3071 O O . ARG B 1 60 ? -8.164 -21.984 -28.5 1 81.94 60 ARG B O 1
ATOM 3078 N N . PHE B 1 61 ? -6.039 -22.344 -28.766 1 84.12 61 PHE B N 1
ATOM 3079 C CA . PHE B 1 61 ? -5.844 -23.594 -28.031 1 84.12 61 PHE B CA 1
ATOM 3080 C C . PHE B 1 61 ? -6.48 -24.766 -28.766 1 84.12 61 PHE B C 1
ATOM 3082 O O . PHE B 1 61 ? -6.598 -25.859 -28.234 1 84.12 61 PHE B O 1
ATOM 3089 N N . ASN B 1 62 ? -7.031 -24.562 -29.953 1 85.75 62 ASN B N 1
ATOM 3090 C CA . ASN B 1 62 ? -7.602 -25.609 -30.781 1 85.75 62 ASN B CA 1
ATOM 3091 C C . ASN B 1 62 ? -8.672 -26.391 -30.016 1 85.75 62 ASN B C 1
ATOM 3093 O O . ASN B 1 62 ? -8.641 -27.625 -30 1 85.75 62 ASN B O 1
ATOM 3097 N N . ILE B 1 63 ? -9.57 -25.703 -29.484 1 89.88 63 ILE B N 1
ATOM 3098 C CA . ILE B 1 63 ? -10.633 -26.297 -28.672 1 89.88 63 ILE B CA 1
ATOM 3099 C C . ILE B 1 63 ? -11.656 -26.969 -29.594 1 89.88 63 ILE B C 1
ATOM 3101 O O . ILE B 1 63 ? -12.148 -26.344 -30.531 1 89.88 63 ILE B O 1
ATOM 3105 N N . LYS B 1 64 ? -11.922 -28.203 -29.297 1 90.25 64 LYS B N 1
ATOM 3106 C CA . LYS B 1 64 ? -12.992 -28.938 -29.953 1 90.25 64 LYS B CA 1
ATOM 3107 C C . LYS B 1 64 ? -14.164 -29.172 -29.016 1 90.25 64 LYS B C 1
ATOM 3109 O O . LYS B 1 64 ? -13.992 -29.719 -27.922 1 90.25 64 LYS B O 1
ATOM 3114 N N . TYR B 1 65 ? -15.328 -28.812 -29.484 1 93 65 TYR B N 1
ATOM 3115 C CA . TYR B 1 65 ? -16.516 -28.938 -28.641 1 93 65 TYR B CA 1
ATOM 3116 C C . TYR B 1 65 ? -17.25 -30.234 -28.938 1 93 65 TYR B C 1
ATOM 3118 O O . TYR B 1 65 ? -17.25 -30.719 -30.062 1 93 65 TYR B O 1
ATOM 3126 N N . PRO B 1 66 ? -18 -30.891 -27.906 1 95.06 66 PRO B N 1
ATOM 3127 C CA . PRO B 1 66 ? -17.922 -30.5 -26.5 1 95.06 66 PRO B CA 1
ATOM 3128 C C . PRO B 1 66 ? -16.547 -30.734 -25.891 1 95.06 66 PRO B C 1
ATOM 3130 O O . PRO B 1 66 ? -15.922 -31.766 -26.156 1 95.06 66 PRO B O 1
ATOM 3133 N N . ALA B 1 67 ? -16.109 -29.781 -25.172 1 95.38 67 ALA B N 1
ATOM 3134 C CA . ALA B 1 67 ? -14.766 -29.844 -24.594 1 95.38 67 ALA B CA 1
ATOM 3135 C C . ALA B 1 67 ? -14.836 -30.141 -23.094 1 95.38 67 ALA B C 1
ATOM 3137 O O . ALA B 1 67 ? -15.867 -29.922 -22.469 1 95.38 67 ALA B O 1
ATOM 3138 N N . ILE B 1 68 ? -13.797 -30.719 -22.516 1 97.38 68 ILE B N 1
ATOM 3139 C CA . ILE B 1 68 ? -13.539 -30.797 -21.078 1 97.38 68 ILE B CA 1
ATOM 3140 C C . ILE B 1 68 ? -12.312 -29.953 -20.734 1 97.38 68 ILE B C 1
ATOM 3142 O O . ILE B 1 68 ? -11.273 -30.078 -21.391 1 97.38 68 ILE B O 1
ATOM 3146 N N . LEU B 1 69 ? -12.445 -29.062 -19.766 1 97.25 69 LEU B N 1
ATOM 3147 C CA . LEU B 1 69 ? -11.352 -28.188 -19.375 1 97.25 69 LEU B CA 1
ATOM 3148 C C . LEU B 1 69 ? -10.695 -28.688 -18.094 1 97.25 69 LEU B C 1
ATOM 3150 O O . LEU B 1 69 ? -10.75 -29.891 -17.797 1 97.25 69 LEU B O 1
ATOM 3154 N N . GLY B 1 70 ? -9.953 -27.844 -17.484 1 98.19 70 GLY B N 1
ATOM 3155 C CA . GLY B 1 70 ? -9.305 -28.156 -16.234 1 98.19 70 GLY B CA 1
ATOM 3156 C C . GLY B 1 70 ? -7.887 -28.672 -16.406 1 98.19 70 GLY B C 1
ATOM 3157 O O . GLY B 1 70 ? -7.656 -29.609 -17.172 1 98.19 70 GLY B O 1
ATOM 3158 N N . GLU B 1 71 ? -6.957 -28.078 -15.57 1 98.44 71 GLU B N 1
ATOM 3159 C CA . GLU B 1 71 ? -5.555 -28.469 -15.695 1 98.44 71 GLU B CA 1
ATOM 3160 C C . GLU B 1 71 ? -4.953 -28.797 -14.336 1 98.44 71 GLU B C 1
ATOM 3162 O O . GLU B 1 71 ? -3.805 -29.25 -14.25 1 98.44 71 GLU B O 1
ATOM 3167 N N . ASP B 1 72 ? -5.695 -28.625 -13.266 1 98.88 72 ASP B N 1
ATOM 3168 C CA . ASP B 1 72 ? -5.25 -28.953 -11.914 1 98.88 72 ASP B CA 1
ATOM 3169 C C . ASP B 1 72 ? -6.074 -30.094 -11.328 1 98.88 72 ASP B C 1
ATOM 3171 O O . ASP B 1 72 ? -7.277 -29.953 -11.109 1 98.88 72 ASP B O 1
ATOM 3175 N N . VAL B 1 73 ? -5.355 -31.203 -11 1 98.94 73 VAL B N 1
ATOM 3176 C CA . VAL B 1 73 ? -6.086 -32.344 -10.445 1 98.94 73 VAL B CA 1
ATOM 3177 C C . VAL B 1 73 ? -5.305 -32.938 -9.281 1 98.94 73 VAL B C 1
ATOM 3179 O O . VAL B 1 73 ? -4.082 -32.812 -9.211 1 98.94 73 VAL B O 1
ATOM 3182 N N . ALA B 1 74 ? -5.961 -33.531 -8.344 1 98.94 74 ALA B N 1
ATOM 3183 C CA . ALA B 1 74 ? -5.434 -34.344 -7.254 1 98.94 74 ALA B CA 1
ATOM 3184 C C . ALA B 1 74 ? -6.359 -35.5 -6.949 1 98.94 74 ALA B C 1
ATOM 3186 O O . ALA B 1 74 ? -7.586 -35.344 -6.941 1 98.94 74 ALA B O 1
ATOM 3187 N N . GLY B 1 75 ? -5.781 -36.625 -6.789 1 98.94 75 GLY B N 1
ATOM 3188 C CA . GLY B 1 75 ? -6.598 -37.812 -6.543 1 98.94 75 GLY B CA 1
ATOM 3189 C C . GLY B 1 75 ? -5.781 -39.062 -6.301 1 98.94 75 GLY B C 1
ATOM 3190 O O . GLY B 1 75 ? -4.648 -38.969 -5.82 1 98.94 75 GLY B O 1
ATOM 3191 N N . GLU B 1 76 ? -6.453 -40.156 -6.594 1 98.81 76 GLU B N 1
ATOM 3192 C CA . GLU B 1 76 ? -5.867 -41.469 -6.309 1 98.81 76 GLU B CA 1
ATOM 3193 C C . GLU B 1 76 ? -5.527 -42.219 -7.594 1 98.81 76 GLU B C 1
ATOM 3195 O O . GLU B 1 76 ? -6.348 -42.281 -8.516 1 98.81 76 GLU B O 1
ATOM 3200 N N . VAL B 1 77 ? -4.32 -42.812 -7.613 1 98.88 77 VAL B N 1
ATOM 3201 C CA . VAL B 1 77 ? -3.875 -43.562 -8.781 1 98.88 77 VAL B CA 1
ATOM 3202 C C . VAL B 1 77 ? -4.68 -44.844 -8.898 1 98.88 77 VAL B C 1
ATOM 3204 O O . VAL B 1 77 ? -4.828 -45.594 -7.922 1 98.88 77 VAL B O 1
ATOM 3207 N N . LEU B 1 78 ? -5.191 -45.125 -10.086 1 98.31 78 LEU B N 1
ATOM 3208 C CA . LEU B 1 78 ? -5.953 -46.344 -10.367 1 98.31 78 LEU B CA 1
ATOM 3209 C C . LEU B 1 78 ? -5.164 -47.281 -11.273 1 98.31 78 LEU B C 1
ATOM 3211 O O . LEU B 1 78 ? -5.145 -48.5 -11.055 1 98.31 78 LEU B O 1
ATOM 3215 N N . TYR B 1 79 ? -4.57 -46.719 -12.328 1 98 79 TYR B N 1
ATOM 3216 C CA . TYR B 1 79 ? -3.775 -47.469 -13.289 1 98 79 TYR B CA 1
ATOM 3217 C C . TYR B 1 79 ? -2.449 -46.781 -13.57 1 98 79 TYR B C 1
ATOM 3219 O O . TYR B 1 79 ? -2.355 -45.562 -13.484 1 98 79 TYR B O 1
ATOM 3227 N N . VAL B 1 80 ? -1.438 -47.594 -13.867 1 98.25 80 VAL B N 1
ATOM 3228 C CA . VAL B 1 80 ? -0.098 -47.094 -14.133 1 98.25 80 VAL B CA 1
ATOM 3229 C C . VAL B 1 80 ? 0.464 -47.719 -15.398 1 98.25 80 VAL B C 1
ATOM 3231 O O . VAL B 1 80 ? 0.3 -48.938 -15.609 1 98.25 80 VAL B O 1
ATOM 3234 N N . GLY B 1 81 ? 1.038 -46.906 -16.203 1 98.12 81 GLY B N 1
ATOM 3235 C CA . GLY B 1 81 ? 1.719 -47.406 -17.391 1 98.12 81 GLY B CA 1
ATOM 3236 C C . GLY B 1 81 ? 2.951 -48.25 -17.062 1 98.12 81 GLY B C 1
ATOM 3237 O O . GLY B 1 81 ? 3.494 -48.125 -15.953 1 98.12 81 GLY B O 1
ATOM 3238 N N . SER B 1 82 ? 3.449 -48.938 -18.062 1 97.38 82 SER B N 1
ATOM 3239 C CA . SER B 1 82 ? 4.465 -49.969 -17.828 1 97.38 82 SER B CA 1
ATOM 3240 C C . SER B 1 82 ? 5.805 -49.344 -17.469 1 97.38 82 SER B C 1
ATOM 3242 O O . SER B 1 82 ? 6.641 -49.969 -16.828 1 97.38 82 SER B O 1
ATOM 3244 N N . SER B 1 83 ? 6.062 -48.094 -17.828 1 97.56 83 SER B N 1
ATOM 3245 C CA . SER B 1 83 ? 7.355 -47.438 -17.562 1 97.56 83 SER B CA 1
ATOM 3246 C C . SER B 1 83 ? 7.305 -46.562 -16.328 1 97.56 83 SER B C 1
ATOM 3248 O O . SER B 1 83 ? 8.289 -45.906 -15.992 1 97.56 83 SER B O 1
ATOM 3250 N N . VAL B 1 84 ? 6.125 -46.469 -15.734 1 97.81 84 VAL B N 1
ATOM 3251 C CA . VAL B 1 84 ? 5.961 -45.625 -14.555 1 97.81 84 VAL B CA 1
ATOM 3252 C C . VAL B 1 84 ? 6.355 -46.406 -13.305 1 97.81 84 VAL B C 1
ATOM 3254 O O . VAL B 1 84 ? 5.727 -47.438 -12.977 1 97.81 84 VAL B O 1
ATOM 3257 N N . SER B 1 85 ? 7.395 -46.031 -12.578 1 96.19 85 SER B N 1
ATOM 3258 C CA . SER B 1 85 ? 7.852 -46.75 -11.391 1 96.19 85 SER B CA 1
ATOM 3259 C C . SER B 1 85 ? 7.629 -45.906 -10.125 1 96.19 85 SER B C 1
ATOM 3261 O O . SER B 1 85 ? 7.656 -46.469 -9.016 1 96.19 85 SER B O 1
ATOM 3263 N N . GLN B 1 86 ? 7.414 -44.688 -10.273 1 95.44 86 GLN B N 1
ATOM 3264 C CA . GLN B 1 86 ? 7.359 -43.812 -9.109 1 95.44 86 GLN B CA 1
ATOM 3265 C C . GLN B 1 86 ? 5.973 -43.844 -8.477 1 95.44 86 GLN B C 1
ATOM 3267 O O . GLN B 1 86 ? 5.781 -43.312 -7.379 1 95.44 86 GLN B O 1
ATOM 3272 N N . PHE B 1 87 ? 4.957 -44.438 -9.18 1 98.25 87 PHE B N 1
ATOM 3273 C CA . PHE B 1 87 ? 3.598 -44.5 -8.656 1 98.25 87 PHE B CA 1
ATOM 3274 C C . PHE B 1 87 ? 3.062 -45.906 -8.695 1 98.25 87 PHE B C 1
ATOM 3276 O O . PHE B 1 87 ? 3.51 -46.719 -9.508 1 98.25 87 PHE B O 1
ATOM 3283 N N . LYS B 1 88 ? 2.146 -46.219 -7.832 1 98.31 88 LYS B N 1
ATOM 3284 C CA . LYS B 1 88 ? 1.361 -47.469 -7.832 1 98.31 88 LYS B CA 1
ATOM 3285 C C . LYS B 1 88 ? -0.102 -47.188 -7.504 1 98.31 88 LYS B C 1
ATOM 3287 O O . LYS B 1 88 ? -0.436 -46.094 -7.008 1 98.31 88 LYS B O 1
ATOM 3292 N N . LYS B 1 89 ? -0.884 -48.156 -7.836 1 98.06 89 LYS B N 1
ATOM 3293 C CA . LYS B 1 89 ? -2.301 -48.062 -7.496 1 98.06 89 LYS B CA 1
ATOM 3294 C C . LYS B 1 89 ? -2.488 -47.688 -6.027 1 98.06 89 LYS B C 1
ATOM 3296 O O . LYS B 1 89 ? -1.839 -48.281 -5.152 1 98.06 89 LYS B O 1
ATOM 3301 N N . GLY B 1 90 ? -3.303 -46.656 -5.781 1 98.44 90 GLY B N 1
ATOM 3302 C CA . GLY B 1 90 ? -3.6 -46.281 -4.41 1 98.44 90 GLY B CA 1
ATOM 3303 C C . GLY B 1 90 ? -2.832 -45.031 -3.963 1 98.44 90 GLY B C 1
ATOM 3304 O O . GLY B 1 90 ? -3.189 -44.406 -2.969 1 98.44 90 GLY B O 1
ATOM 3305 N N . ASP B 1 91 ? -1.759 -44.719 -4.641 1 98.69 91 ASP B N 1
ATOM 3306 C CA . ASP B 1 91 ? -0.989 -43.531 -4.297 1 98.69 91 ASP B CA 1
ATOM 3307 C C . ASP B 1 91 ? -1.834 -42.25 -4.445 1 98.69 91 ASP B C 1
ATOM 3309 O O . ASP B 1 91 ? -2.619 -42.125 -5.387 1 98.69 91 ASP B O 1
ATOM 3313 N N . ARG B 1 92 ? -1.706 -41.281 -3.492 1 98.88 92 ARG B N 1
ATOM 3314 C CA . ARG B 1 92 ? -2.285 -39.938 -3.611 1 98.88 92 ARG B CA 1
ATOM 3315 C C . ARG B 1 92 ? -1.367 -39.031 -4.406 1 98.88 92 ARG B C 1
ATOM 3317 O O . ARG B 1 92 ? -0.198 -38.844 -4.055 1 98.88 92 ARG B O 1
ATOM 3324 N N . VAL B 1 93 ? -1.889 -38.406 -5.492 1 98.94 93 VAL B N 1
ATOM 3325 C CA . VAL B 1 93 ? -1.018 -37.625 -6.348 1 98.94 93 VAL B CA 1
ATOM 3326 C C . VAL B 1 93 ? -1.714 -36.312 -6.711 1 98.94 93 VAL B C 1
ATOM 3328 O O . VAL B 1 93 ? -2.941 -36.219 -6.652 1 98.94 93 VAL B O 1
ATOM 3331 N N . LEU B 1 94 ? -1.022 -35.25 -6.906 1 98.94 94 LEU B N 1
ATOM 3332 C CA . LEU B 1 94 ? -1.397 -34.062 -7.652 1 98.94 94 LEU B CA 1
ATOM 3333 C C . LEU B 1 94 ? -0.705 -34.031 -9.008 1 98.94 94 LEU B C 1
ATOM 3335 O O . LEU B 1 94 ? 0.4 -34.562 -9.164 1 98.94 94 LEU B O 1
ATOM 3339 N N . ALA B 1 95 ? -1.37 -33.406 -10.008 1 98.88 95 ALA B N 1
ATOM 3340 C CA . ALA B 1 95 ? -0.77 -33.469 -11.336 1 98.88 95 ALA B CA 1
ATOM 3341 C C . ALA B 1 95 ? -1.32 -32.375 -12.242 1 98.88 95 ALA B C 1
ATOM 3343 O O . ALA B 1 95 ? -2.432 -31.875 -12.031 1 98.88 95 ALA B O 1
ATOM 3344 N N . TYR B 1 96 ? -0.5 -31.984 -13.203 1 98.69 96 TYR B N 1
ATOM 3345 C CA . TYR B 1 96 ? -0.839 -31.094 -14.305 1 98.69 96 TYR B CA 1
ATOM 3346 C C . TYR B 1 96 ? -1.497 -31.859 -15.445 1 98.69 96 TYR B C 1
ATOM 3348 O O . TYR B 1 96 ? -0.857 -32.688 -16.094 1 98.69 96 TYR B O 1
ATOM 3356 N N . ALA B 1 97 ? -2.814 -31.625 -15.68 1 98.25 97 ALA B N 1
ATOM 3357 C CA . ALA B 1 97 ? -3.543 -32.25 -16.781 1 98.25 97 ALA B CA 1
ATOM 3358 C C . ALA B 1 97 ? -3.268 -31.562 -18.109 1 98.25 97 ALA B C 1
ATOM 3360 O O . ALA B 1 97 ? -3.625 -30.391 -18.281 1 98.25 97 ALA B O 1
ATOM 3361 N N . LEU B 1 98 ? -2.742 -32.25 -19.031 1 96.44 98 LEU B N 1
ATOM 3362 C CA . LEU B 1 98 ? -2.23 -31.688 -20.281 1 96.44 98 LEU B CA 1
ATOM 3363 C C . LEU B 1 98 ? -3.258 -31.797 -21.391 1 96.44 98 LEU B C 1
ATOM 3365 O O . LEU B 1 98 ? -2.895 -32 -22.562 1 96.44 98 LEU B O 1
ATOM 3369 N N . GLY B 1 99 ? -4.469 -31.781 -21.109 1 92.75 99 GLY B N 1
ATOM 3370 C CA . GLY B 1 99 ? -5.516 -31.953 -22.109 1 92.75 99 GLY B CA 1
ATOM 3371 C C . GLY B 1 99 ? -5.73 -30.734 -22.969 1 92.75 99 GLY B C 1
ATOM 3372 O O . GLY B 1 99 ? -6.211 -30.844 -24.109 1 92.75 99 GLY B O 1
ATOM 3373 N N . LEU B 1 100 ? -5.406 -29.578 -22.406 1 88.88 100 LEU B N 1
ATOM 3374 C CA . LEU B 1 100 ? -5.68 -28.344 -23.125 1 88.88 100 LEU B CA 1
ATOM 3375 C C . LEU B 1 100 ? -4.875 -28.281 -24.422 1 88.88 100 LEU B C 1
ATOM 3377 O O . LEU B 1 100 ? -3.654 -28.453 -24.406 1 88.88 100 LEU B O 1
ATOM 3381 N N . GLY B 1 101 ? -5.477 -28.078 -25.5 1 76.94 101 GLY B N 1
ATOM 3382 C CA . GLY B 1 101 ? -4.832 -27.922 -26.797 1 76.94 101 GLY B CA 1
ATOM 3383 C C . GLY B 1 101 ? -4.535 -29.25 -27.484 1 76.94 101 GLY B C 1
ATOM 3384 O O . GLY B 1 101 ? -4.102 -29.266 -28.641 1 76.94 101 GLY B O 1
ATOM 3385 N N . SER B 1 102 ? -4.703 -30.344 -26.766 1 80.56 102 SER B N 1
ATOM 3386 C CA . SER B 1 102 ? -4.363 -31.656 -27.328 1 80.56 102 SER B CA 1
ATOM 3387 C C . SER B 1 102 ? -5.539 -32.25 -28.094 1 80.56 102 SER B C 1
ATOM 3389 O O . SER B 1 102 ? -5.359 -33.125 -28.922 1 80.56 102 SER B O 1
ATOM 3391 N N . GLY B 1 103 ? -6.723 -31.766 -27.797 1 79.12 103 GLY B N 1
ATOM 3392 C CA . GLY B 1 103 ? -7.926 -32.375 -28.344 1 79.12 103 GLY B CA 1
ATOM 3393 C C . GLY B 1 103 ? -8.289 -33.688 -27.672 1 79.12 103 GLY B C 1
ATOM 3394 O O . GLY B 1 103 ? -9.281 -34.312 -28.047 1 79.12 103 GLY B O 1
ATOM 3395 N N . ASP B 1 104 ? -7.543 -34.094 -26.75 1 87.94 104 ASP B N 1
ATOM 3396 C CA . ASP B 1 104 ? -7.773 -35.344 -26.031 1 87.94 104 ASP B CA 1
ATOM 3397 C C . ASP B 1 104 ? -8.5 -35.094 -24.719 1 87.94 104 ASP B C 1
ATOM 3399 O O . ASP B 1 104 ? -7.875 -34.781 -23.703 1 87.94 104 ASP B O 1
ATOM 3403 N N . THR B 1 105 ? -9.781 -35.375 -24.703 1 91.31 105 THR B N 1
ATOM 3404 C CA . THR B 1 105 ? -10.625 -35.062 -23.547 1 91.31 105 THR B CA 1
ATOM 3405 C C . THR B 1 105 ? -10.273 -35.969 -22.375 1 91.31 105 THR B C 1
ATOM 3407 O O . THR B 1 105 ? -10.57 -35.625 -21.219 1 91.31 105 THR B O 1
ATOM 3410 N N . GLU B 1 106 ? -9.617 -37.094 -22.609 1 95 106 GLU B N 1
ATOM 3411 C CA . GLU B 1 106 ? -9.258 -38 -21.547 1 95 106 GLU B CA 1
ATOM 3412 C C . GLU B 1 106 ? -8.203 -37.406 -20.625 1 95 106 GLU B C 1
ATOM 3414 O O . GLU B 1 106 ? -7.992 -37.875 -19.5 1 95 106 GLU B O 1
ATOM 3419 N N . LYS B 1 107 ? -7.559 -36.344 -21.125 1 96.44 107 LYS B N 1
ATOM 3420 C CA . LYS B 1 107 ? -6.426 -35.75 -20.391 1 96.44 107 LYS B CA 1
ATOM 3421 C C . LYS B 1 107 ? -6.801 -34.438 -19.75 1 96.44 107 LYS B C 1
ATOM 3423 O O . LYS B 1 107 ? -5.934 -33.688 -19.281 1 96.44 107 LYS B O 1
ATOM 3428 N N . SER B 1 108 ? -8.125 -34.125 -19.719 1 97.44 108 SER B N 1
ATOM 3429 C CA . SER B 1 108 ? -8.609 -32.875 -19.125 1 97.44 108 SER B CA 1
ATOM 3430 C C . SER B 1 108 ? -9.133 -33.094 -17.719 1 97.44 108 SER B C 1
ATOM 3432 O O . SER B 1 108 ? -9.703 -34.156 -17.422 1 97.44 108 SER B O 1
ATOM 3434 N N . GLY B 1 109 ? -9.016 -32.188 -16.891 1 98.62 109 GLY B N 1
ATOM 3435 C CA . GLY B 1 109 ? -9.133 -32.375 -15.453 1 98.62 109 GLY B CA 1
ATOM 3436 C C . GLY B 1 109 ? -10.57 -32.344 -14.961 1 98.62 109 GLY B C 1
ATOM 3437 O O . GLY B 1 109 ? -10.891 -32.969 -13.953 1 98.62 109 GLY B O 1
ATOM 3438 N N . PHE B 1 110 ? -11.492 -31.656 -15.633 1 98.69 110 PHE B N 1
ATOM 3439 C CA . PHE B 1 110 ? -12.852 -31.484 -15.133 1 98.69 110 PHE B CA 1
ATOM 3440 C C . PHE B 1 110 ? -13.68 -32.75 -15.406 1 98.69 110 PHE B C 1
ATOM 3442 O O . PHE B 1 110 ? -14.727 -32.688 -16.047 1 98.69 110 PHE B O 1
ATOM 3449 N N . GLN B 1 111 ? -13.234 -33.875 -14.898 1 98.69 111 GLN B N 1
ATOM 3450 C CA . GLN B 1 111 ? -13.898 -35.156 -14.961 1 98.69 111 GLN B CA 1
ATOM 3451 C C . GLN B 1 111 ? -13.484 -36.062 -13.797 1 98.69 111 GLN B C 1
ATOM 3453 O O . GLN B 1 111 ? -12.531 -35.75 -13.078 1 98.69 111 GLN B O 1
ATOM 3458 N N . LEU B 1 112 ? -14.156 -37.156 -13.547 1 98.75 112 LEU B N 1
ATOM 3459 C CA . LEU B 1 112 ? -13.922 -38 -12.375 1 98.75 112 LEU B CA 1
ATOM 3460 C C . LEU B 1 112 ? -12.664 -38.812 -12.539 1 98.75 112 LEU B C 1
ATOM 3462 O O . LEU B 1 112 ? -11.961 -39.094 -11.562 1 98.75 112 LEU B O 1
ATOM 3466 N N . TYR B 1 113 ? -12.398 -39.281 -13.75 1 98.56 113 TYR B N 1
ATOM 3467 C CA . TYR B 1 113 ? -11.211 -40.062 -14.078 1 98.56 113 TYR B CA 1
ATOM 3468 C C . TYR B 1 113 ? -10.422 -39.438 -15.203 1 98.56 113 TYR B C 1
ATOM 3470 O O . TYR B 1 113 ? -10.984 -39.062 -16.234 1 98.56 113 TYR B O 1
ATOM 3478 N N . VAL B 1 114 ? -9.125 -39.25 -15.031 1 98.38 114 VAL B N 1
ATOM 3479 C CA . VAL B 1 114 ? -8.32 -38.5 -15.977 1 98.38 114 VAL B CA 1
ATOM 3480 C C . VAL B 1 114 ? -7.02 -39.25 -16.266 1 98.38 114 VAL B C 1
ATOM 3482 O O . VAL B 1 114 ? -6.453 -39.875 -15.375 1 98.38 114 VAL B O 1
ATOM 3485 N N . LYS B 1 115 ? -6.652 -39.219 -17.469 1 97.94 115 LYS B N 1
ATOM 3486 C CA . LYS B 1 115 ? -5.355 -39.719 -17.906 1 97.94 115 LYS B CA 1
ATOM 3487 C C . LYS B 1 115 ? -4.285 -38.625 -17.844 1 97.94 115 LYS B C 1
ATOM 3489 O O . LYS B 1 115 ? -4.496 -37.531 -18.312 1 97.94 115 LYS B O 1
ATOM 3494 N N . LEU B 1 116 ? -3.139 -38.969 -17.25 1 98.06 116 LEU B N 1
ATOM 3495 C CA . LEU B 1 116 ? -2.1 -38 -17 1 98.06 116 LEU B CA 1
ATOM 3496 C C . LEU B 1 116 ? -0.733 -38.5 -17.438 1 98.06 116 LEU B C 1
ATOM 3498 O O . LEU B 1 116 ? -0.491 -39.719 -17.422 1 98.06 116 LEU B O 1
ATOM 3502 N N . LYS B 1 117 ? 0.168 -37.562 -17.891 1 97.75 117 LYS B N 1
ATOM 3503 C CA . LYS B 1 117 ? 1.587 -37.906 -17.969 1 97.75 117 LYS B CA 1
ATOM 3504 C C . LYS B 1 117 ? 2.215 -37.969 -16.578 1 97.75 117 LYS B C 1
ATOM 3506 O O . LYS B 1 117 ? 2.094 -37.062 -15.781 1 97.75 117 LYS B O 1
ATOM 3511 N N . ALA B 1 118 ? 2.92 -39.062 -16.312 1 98.5 118 ALA B N 1
ATOM 3512 C CA . ALA B 1 118 ? 3.508 -39.281 -14.992 1 98.5 118 ALA B CA 1
ATOM 3513 C C . ALA B 1 118 ? 4.578 -38.25 -14.68 1 98.5 118 ALA B C 1
ATOM 3515 O O . ALA B 1 118 ? 4.797 -37.906 -13.523 1 98.5 118 ALA B O 1
ATOM 3516 N N . ILE B 1 119 ? 5.207 -37.625 -15.648 1 98.25 119 ILE B N 1
ATOM 3517 C CA . ILE B 1 119 ? 6.367 -36.75 -15.523 1 98.25 119 ILE B CA 1
ATOM 3518 C C . ILE B 1 119 ? 5.953 -35.438 -14.891 1 98.25 119 ILE B C 1
ATOM 3520 O O . ILE B 1 119 ? 6.801 -34.688 -14.406 1 98.25 119 ILE B O 1
ATOM 3524 N N . VAL B 1 120 ? 4.641 -35.094 -14.844 1 98.44 120 VAL B N 1
ATOM 3525 C CA . VAL B 1 120 ? 4.168 -33.875 -14.227 1 98.44 120 VAL B CA 1
ATOM 3526 C C . VAL B 1 120 ? 3.201 -34.188 -13.094 1 98.44 120 VAL B C 1
ATOM 3528 O O . VAL B 1 120 ? 2.238 -33.469 -12.859 1 98.44 120 VAL B O 1
ATOM 3531 N N . ALA B 1 121 ? 3.404 -35.281 -12.445 1 98.75 121 ALA B N 1
ATOM 3532 C CA . ALA B 1 121 ? 2.678 -35.688 -11.25 1 98.75 121 ALA B CA 1
ATOM 3533 C C . ALA B 1 121 ? 3.621 -35.844 -10.055 1 98.75 121 ALA B C 1
ATOM 3535 O O . ALA B 1 121 ? 4.828 -36.031 -10.234 1 98.75 121 ALA B O 1
ATOM 3536 N N . SER B 1 122 ? 3.092 -35.688 -8.898 1 98.75 122 SER B N 1
ATOM 3537 C CA . SER B 1 122 ? 3.832 -35.844 -7.652 1 98.75 122 SER B CA 1
ATOM 3538 C C . SER B 1 122 ? 2.973 -36.5 -6.578 1 98.75 122 SER B C 1
ATOM 3540 O O . SER B 1 122 ? 1.765 -36.25 -6.512 1 98.75 122 SER B O 1
ATOM 3542 N N . LYS B 1 123 ? 3.615 -37.281 -5.766 1 98.44 123 LYS B N 1
ATOM 3543 C CA . LYS B 1 123 ? 2.924 -37.812 -4.59 1 98.44 123 LYS B CA 1
ATOM 3544 C C . LYS B 1 123 ? 2.549 -36.688 -3.631 1 98.44 123 LYS B C 1
ATOM 3546 O O . LYS B 1 123 ? 3.264 -35.688 -3.529 1 98.44 123 LYS B O 1
ATOM 3551 N N . ILE B 1 124 ? 1.493 -36.844 -2.971 1 98.25 124 ILE B N 1
ATOM 3552 C CA . ILE B 1 124 ? 1.032 -35.938 -1.92 1 98.25 124 ILE B CA 1
ATOM 3553 C C . ILE B 1 124 ? 1.387 -36.5 -0.551 1 98.25 124 ILE B C 1
ATOM 3555 O O . ILE B 1 124 ? 1.028 -37.656 -0.24 1 98.25 124 ILE B O 1
ATOM 3559 N N . PRO B 1 125 ? 2.084 -35.75 0.247 1 97.94 125 PRO B N 1
ATOM 3560 C CA . PRO B 1 125 ? 2.328 -36.25 1.608 1 97.94 125 PRO B CA 1
ATOM 3561 C C . PRO B 1 125 ? 1.039 -36.5 2.383 1 97.94 125 PRO B C 1
ATOM 3563 O O . PRO B 1 125 ? 0.006 -35.906 2.092 1 97.94 125 PRO B O 1
ATOM 3566 N N . ASP B 1 126 ? 1.118 -37.281 3.4 1 96.94 126 ASP B N 1
ATOM 3567 C CA . ASP B 1 126 ? -0.042 -37.719 4.172 1 96.94 126 ASP B CA 1
ATOM 3568 C C . ASP B 1 126 ? -0.707 -36.531 4.879 1 96.94 126 ASP B C 1
ATOM 3570 O O . ASP B 1 126 ? -1.921 -36.531 5.098 1 96.94 126 ASP B O 1
ATOM 3574 N N . ASN B 1 127 ? 0.088 -35.562 5.199 1 97 127 ASN B N 1
ATOM 3575 C CA . ASN B 1 127 ? -0.43 -34.469 6.004 1 97 127 ASN B CA 1
ATOM 3576 C C . ASN B 1 127 ? -1.065 -33.406 5.129 1 97 127 ASN B C 1
ATOM 3578 O O . ASN B 1 127 ? -1.463 -32.344 5.629 1 97 127 ASN B O 1
ATOM 3582 N N . ILE B 1 128 ? -1.117 -33.562 3.84 1 98.44 128 ILE B N 1
ATOM 3583 C CA . ILE B 1 128 ? -1.723 -32.625 2.924 1 98.44 128 ILE B CA 1
ATOM 3584 C C . ILE B 1 128 ? -2.938 -33.25 2.246 1 98.44 128 ILE B C 1
ATOM 3586 O O . ILE B 1 128 ? -2.832 -34.312 1.638 1 98.44 128 ILE B O 1
ATOM 3590 N N . ASP B 1 129 ? -4.082 -32.594 2.42 1 98.75 129 ASP B N 1
ATOM 3591 C CA . ASP B 1 129 ? -5.285 -33.156 1.796 1 98.75 129 ASP B CA 1
ATOM 3592 C C . ASP B 1 129 ? -5.336 -32.781 0.31 1 98.75 129 ASP B C 1
ATOM 3594 O O . ASP B 1 129 ? -4.512 -32.031 -0.181 1 98.75 129 ASP B O 1
ATOM 3598 N N . TYR B 1 130 ? -6.203 -33.406 -0.444 1 98.88 130 TYR B N 1
ATOM 3599 C CA . TYR B 1 130 ? -6.312 -33.25 -1.888 1 98.88 130 TYR B CA 1
ATOM 3600 C C . TYR B 1 130 ? -6.629 -31.797 -2.236 1 98.88 130 TYR B C 1
ATOM 3602 O O . TYR B 1 130 ? -6.066 -31.234 -3.184 1 98.88 130 TYR B O 1
ATOM 3610 N N . GLU B 1 131 ? -7.535 -31.156 -1.447 1 98.88 131 GLU B N 1
ATOM 3611 C CA . GLU B 1 131 ? -7.984 -29.781 -1.714 1 98.88 131 GLU B CA 1
ATOM 3612 C C . GLU B 1 131 ? -6.84 -28.797 -1.555 1 98.88 131 GLU B C 1
ATOM 3614 O O . GLU B 1 131 ? -6.777 -27.797 -2.271 1 98.88 131 GLU B O 1
ATOM 3619 N N . SER B 1 132 ? -5.945 -29.078 -0.654 1 98.81 132 SER B N 1
ATOM 3620 C CA . SER B 1 132 ? -4.773 -28.219 -0.469 1 98.81 132 SER B CA 1
ATOM 3621 C C . SER B 1 132 ? -3.73 -28.484 -1.552 1 98.81 132 SER B C 1
ATOM 3623 O O . SER B 1 132 ? -3.133 -27.531 -2.078 1 98.81 132 SER B O 1
ATOM 3625 N N . ALA B 1 133 ? -3.533 -29.703 -1.956 1 98.88 133 ALA B N 1
ATOM 3626 C CA . ALA B 1 133 ? -2.486 -30.078 -2.902 1 98.88 133 ALA B CA 1
ATOM 3627 C C . ALA B 1 133 ? -2.818 -29.594 -4.309 1 98.88 133 ALA B C 1
ATOM 3629 O O . ALA B 1 133 ? -1.924 -29.203 -5.062 1 98.88 133 ALA B O 1
ATOM 3630 N N . VAL B 1 134 ? -4.078 -29.516 -4.656 1 98.94 134 VAL B N 1
ATOM 3631 C CA . VAL B 1 134 ? -4.52 -29.359 -6.035 1 98.94 134 VAL B CA 1
ATOM 3632 C C . VAL B 1 134 ? -4.285 -27.922 -6.488 1 98.94 134 VAL B C 1
ATOM 3634 O O . VAL B 1 134 ? -4.379 -27.609 -7.676 1 98.94 134 VAL B O 1
ATOM 3637 N N . VAL B 1 135 ? -3.865 -27.016 -5.598 1 98.88 135 VAL B N 1
ATOM 3638 C CA . VAL B 1 135 ? -3.676 -25.609 -5.953 1 98.88 135 VAL B CA 1
ATOM 3639 C C . VAL B 1 135 ? -2.363 -25.438 -6.719 1 98.88 135 VAL B C 1
ATOM 3641 O O . VAL B 1 135 ? -2.115 -24.391 -7.316 1 98.88 135 VAL B O 1
ATOM 3644 N N . LEU B 1 136 ? -1.539 -26.453 -6.93 1 98.88 136 LEU B N 1
ATOM 3645 C CA . LEU B 1 136 ? -0.133 -26.297 -7.289 1 98.88 136 LEU B CA 1
ATOM 3646 C C . LEU B 1 136 ? 0.093 -26.641 -8.758 1 98.88 136 LEU B C 1
ATOM 3648 O O . LEU B 1 136 ? 0.958 -26.047 -9.406 1 98.88 136 LEU B O 1
ATOM 3652 N N . PRO B 1 137 ? -0.571 -27.594 -9.422 1 98.81 137 PRO B N 1
ATOM 3653 C CA . PRO B 1 137 ? -0.08 -28.203 -10.656 1 98.81 137 PRO B CA 1
ATOM 3654 C C . PRO B 1 137 ? 0.184 -27.188 -11.766 1 98.81 137 PRO B C 1
ATOM 3656 O O . PRO B 1 137 ? 1.333 -27 -12.172 1 98.81 137 PRO B O 1
ATOM 3659 N N . LEU B 1 138 ? -0.834 -26.453 -12.164 1 98.62 138 LEU B N 1
ATOM 3660 C CA . LEU B 1 138 ? -0.596 -25.547 -13.273 1 98.62 138 LEU B CA 1
ATOM 3661 C C . LEU B 1 138 ? 0.325 -24.406 -12.852 1 98.62 138 LEU B C 1
ATOM 3663 O O . LEU B 1 138 ? 1.168 -23.953 -13.633 1 98.62 138 LEU B O 1
ATOM 3667 N N . SER B 1 139 ? 0.162 -23.906 -11.625 1 98.62 139 SER B N 1
ATOM 3668 C CA . SER B 1 139 ? 0.983 -22.797 -11.18 1 98.62 139 SER B CA 1
ATOM 3669 C C . SER B 1 139 ? 2.461 -23.156 -11.164 1 98.62 139 SER B C 1
ATOM 3671 O O . SER B 1 139 ? 3.307 -22.406 -11.641 1 98.62 139 SER B O 1
ATOM 3673 N N . ILE B 1 140 ? 2.809 -24.359 -10.688 1 98.88 140 ILE B N 1
ATOM 3674 C CA . ILE B 1 140 ? 4.199 -24.812 -10.648 1 98.88 140 ILE B CA 1
ATOM 3675 C C . ILE B 1 140 ? 4.715 -25.016 -12.07 1 98.88 140 ILE B C 1
ATOM 3677 O O . ILE B 1 140 ? 5.852 -24.656 -12.383 1 98.88 140 ILE B O 1
ATOM 3681 N N . SER B 1 141 ? 3.904 -25.609 -12.883 1 98.75 141 SER B N 1
ATOM 3682 C CA . SER B 1 141 ? 4.332 -25.859 -14.258 1 98.75 141 SER B CA 1
ATOM 3683 C C . SER B 1 141 ? 4.578 -24.562 -15.016 1 98.75 141 SER B C 1
ATOM 3685 O O . SER B 1 141 ? 5.57 -24.438 -15.734 1 98.75 141 SER B O 1
ATOM 3687 N N . THR B 1 142 ? 3.672 -23.641 -14.844 1 98.62 142 THR B N 1
ATOM 3688 C CA . THR B 1 142 ? 3.84 -22.328 -15.469 1 98.62 142 THR B CA 1
ATOM 3689 C C . THR B 1 142 ? 5.062 -21.609 -14.898 1 98.62 142 THR B C 1
ATOM 3691 O O . THR B 1 142 ? 5.855 -21.031 -15.656 1 98.62 142 THR B O 1
ATOM 3694 N N . ALA B 1 143 ? 5.211 -21.641 -13.578 1 98.88 143 ALA B N 1
ATOM 3695 C CA . ALA B 1 143 ? 6.375 -21.047 -12.93 1 98.88 143 ALA B CA 1
ATOM 3696 C C . ALA B 1 143 ? 7.672 -21.656 -13.469 1 98.88 143 ALA B C 1
ATOM 3698 O O . ALA B 1 143 ? 8.594 -20.922 -13.836 1 98.88 143 ALA B O 1
ATOM 3699 N N . ALA B 1 144 ? 7.711 -22.953 -13.578 1 98.88 144 ALA B N 1
ATOM 3700 C CA . ALA B 1 144 ? 8.906 -23.656 -14.031 1 98.88 144 ALA B CA 1
ATOM 3701 C C . ALA B 1 144 ? 9.227 -23.297 -15.484 1 98.88 144 ALA B C 1
ATOM 3703 O O . ALA B 1 144 ? 10.391 -23.078 -15.836 1 98.88 144 ALA B O 1
ATOM 3704 N N . ALA B 1 145 ? 8.211 -23.266 -16.297 1 98.69 145 ALA B N 1
ATOM 3705 C CA . ALA B 1 145 ? 8.43 -22.906 -17.703 1 98.69 145 ALA B CA 1
ATOM 3706 C C . ALA B 1 145 ? 9.078 -21.531 -17.828 1 98.69 145 ALA B C 1
ATOM 3708 O O . ALA B 1 145 ? 10.023 -21.359 -18.594 1 98.69 145 ALA B O 1
ATOM 3709 N N . GLY B 1 146 ? 8.609 -20.578 -17.094 1 98.81 146 GLY B N 1
ATOM 3710 C CA . GLY B 1 146 ? 9.148 -19.234 -17.156 1 98.81 146 GLY B CA 1
ATOM 3711 C C . GLY B 1 146 ? 10.531 -19.109 -16.531 1 98.81 146 GLY B C 1
ATOM 3712 O O . GLY B 1 146 ? 11.383 -18.375 -17.031 1 98.81 146 GLY B O 1
ATOM 3713 N N . LEU B 1 147 ? 10.805 -19.859 -15.469 1 98.88 147 LEU B N 1
ATOM 3714 C CA . LEU B 1 147 ? 12.039 -19.719 -14.703 1 98.88 147 LEU B CA 1
ATOM 3715 C C . LEU B 1 147 ? 13.164 -20.516 -15.359 1 98.88 147 LEU B C 1
ATOM 3717 O O . LEU B 1 147 ? 14.32 -20.078 -15.359 1 98.88 147 LEU B O 1
ATOM 3721 N N . TYR B 1 148 ? 12.836 -21.672 -16.047 1 98.69 148 TYR B N 1
ATOM 3722 C CA . TYR B 1 148 ? 13.93 -22.609 -16.234 1 98.69 148 TYR B CA 1
ATOM 3723 C C . TYR B 1 148 ? 14.125 -22.922 -17.719 1 98.69 148 TYR B C 1
ATOM 3725 O O . TYR B 1 148 ? 15.188 -23.406 -18.125 1 98.69 148 TYR B O 1
ATOM 3733 N N . LEU B 1 149 ? 13.062 -22.844 -18.547 1 98.5 149 LEU B N 1
ATOM 3734 C CA . LEU B 1 149 ? 13.266 -23.156 -19.953 1 98.5 149 LEU B CA 1
ATOM 3735 C C . LEU B 1 149 ? 14.32 -22.234 -20.562 1 98.5 149 LEU B C 1
ATOM 3737 O O . LEU B 1 149 ? 14.406 -21.062 -20.219 1 98.5 149 LEU B O 1
ATOM 3741 N N . GLN B 1 150 ? 15.047 -22.734 -21.5 1 97.06 150 GLN B N 1
ATOM 3742 C CA . GLN B 1 150 ? 16.156 -22 -22.094 1 97.06 150 GLN B CA 1
ATOM 3743 C C . GLN B 1 150 ? 15.656 -20.781 -22.875 1 97.06 150 GLN B C 1
ATOM 3745 O O . GLN B 1 150 ? 16.328 -19.75 -22.953 1 97.06 150 GLN B O 1
ATOM 3750 N N . ASN B 1 151 ? 14.492 -20.875 -23.406 1 96.19 151 ASN B N 1
ATOM 3751 C CA . ASN B 1 151 ? 13.977 -19.781 -24.219 1 96.19 151 ASN B CA 1
ATOM 3752 C C . ASN B 1 151 ? 13.281 -18.734 -23.359 1 96.19 151 ASN B C 1
ATOM 3754 O O . ASN B 1 151 ? 12.805 -17.719 -23.891 1 96.19 151 ASN B O 1
ATOM 3758 N N . THR B 1 152 ? 13.172 -18.922 -22.047 1 98 152 THR B N 1
ATOM 3759 C CA . THR B 1 152 ? 12.641 -17.922 -21.141 1 98 152 THR B CA 1
ATOM 3760 C C . THR B 1 152 ? 13.742 -17.359 -20.25 1 98 152 THR B C 1
ATOM 3762 O O . THR B 1 152 ? 14.625 -16.641 -20.719 1 98 152 THR B O 1
ATOM 3765 N N . LEU B 1 153 ? 13.742 -17.672 -18.891 1 98.69 153 LEU B N 1
ATOM 3766 C CA . LEU B 1 153 ? 14.742 -17.016 -18.062 1 98.69 153 LEU B CA 1
ATOM 3767 C C . LEU B 1 153 ? 15.969 -17.906 -17.875 1 98.69 153 LEU B C 1
ATOM 3769 O O . LEU B 1 153 ? 17.047 -17.422 -17.562 1 98.69 153 LEU B O 1
ATOM 3773 N N . GLY B 1 154 ? 15.836 -19.266 -18.016 1 98.44 154 GLY B N 1
ATOM 3774 C CA . GLY B 1 154 ? 16.953 -20.188 -17.922 1 98.44 154 GLY B CA 1
ATOM 3775 C C . GLY B 1 154 ? 17.703 -20.109 -16.609 1 98.44 154 GLY B C 1
ATOM 3776 O O . GLY B 1 154 ? 18.922 -20.141 -16.578 1 98.44 154 GLY B O 1
ATOM 3777 N N . LEU B 1 155 ? 17 -19.984 -15.508 1 98.5 155 LEU B N 1
ATOM 3778 C CA . LEU B 1 155 ? 17.609 -19.766 -14.203 1 98.5 155 LEU B CA 1
ATOM 3779 C C . LEU B 1 155 ? 17.953 -21.109 -13.531 1 98.5 155 LEU B C 1
ATOM 3781 O O . LEU B 1 155 ? 17.609 -22.172 -14.055 1 98.5 155 LEU B O 1
ATOM 3785 N N . ARG B 1 156 ? 18.625 -20.984 -12.445 1 96.62 156 ARG B N 1
ATOM 3786 C CA . ARG B 1 156 ? 18.984 -22.172 -11.68 1 96.62 156 ARG B CA 1
ATOM 3787 C C . ARG B 1 156 ? 17.766 -22.75 -10.961 1 96.62 156 ARG B C 1
ATOM 3789 O O . ARG B 1 156 ? 16.906 -22 -10.492 1 96.62 156 ARG B O 1
ATOM 3796 N N . ALA B 1 157 ? 17.719 -24.031 -10.82 1 95.5 157 ALA B N 1
ATOM 3797 C CA . ALA B 1 157 ? 16.625 -24.75 -10.18 1 95.5 157 ALA B CA 1
ATOM 3798 C C . ALA B 1 157 ? 16.734 -24.672 -8.656 1 95.5 157 ALA B C 1
ATOM 3800 O O . ALA B 1 157 ? 17.797 -24.391 -8.117 1 95.5 157 ALA B O 1
ATOM 3801 N N . PRO B 1 158 ? 15.625 -24.891 -7.992 1 96.44 158 PRO B N 1
ATOM 3802 C CA . PRO B 1 158 ? 15.656 -24.859 -6.531 1 96.44 158 PRO B CA 1
ATOM 3803 C C . PRO B 1 158 ? 16.406 -26.047 -5.926 1 96.44 158 PRO B C 1
ATOM 3805 O O . PRO B 1 158 ? 16.594 -27.062 -6.586 1 96.44 158 PRO B O 1
ATOM 3808 N N . GLU B 1 159 ? 16.891 -25.828 -4.707 1 90.31 159 GLU B N 1
ATOM 3809 C CA . GLU B 1 159 ? 17.562 -26.875 -3.941 1 90.31 159 GLU B CA 1
ATOM 3810 C C . GLU B 1 159 ? 16.812 -27.172 -2.639 1 90.31 159 GLU B C 1
ATOM 3812 O O . GLU B 1 159 ? 16.219 -26.266 -2.045 1 90.31 159 GLU B O 1
ATOM 3817 N N . LEU B 1 160 ? 16.766 -28.469 -2.299 1 88.69 160 LEU B N 1
ATOM 3818 C CA . LEU B 1 160 ? 16.234 -28.812 -0.986 1 88.69 160 LEU B CA 1
ATOM 3819 C C . LEU B 1 160 ? 17.203 -28.422 0.118 1 88.69 160 LEU B C 1
ATOM 3821 O O . LEU B 1 160 ? 18.422 -28.469 -0.074 1 88.69 160 LEU B O 1
ATOM 3825 N N . PRO B 1 161 ? 16.531 -27.875 1.211 1 74.75 161 PRO B N 1
ATOM 3826 C CA . PRO B 1 161 ? 17.453 -27.578 2.311 1 74.75 161 PRO B CA 1
ATOM 3827 C C . PRO B 1 161 ? 18.234 -28.812 2.768 1 74.75 161 PRO B C 1
ATOM 3829 O O . PRO B 1 161 ? 17.703 -29.938 2.744 1 74.75 161 PRO B O 1
ATOM 3832 N N . SER B 1 162 ? 19.516 -29.078 2.584 1 61.59 162 SER B N 1
ATOM 3833 C CA . SER B 1 162 ? 20.312 -30.203 3.074 1 61.59 162 SER B CA 1
ATOM 3834 C C . SER B 1 162 ? 20 -30.5 4.539 1 61.59 162 SER B C 1
ATOM 3836 O O . SER B 1 162 ? 19.766 -29.578 5.328 1 61.59 162 SER B O 1
ATOM 3838 N N . SER B 1 163 ? 19.266 -31.703 4.836 1 49.22 163 SER B N 1
ATOM 3839 C CA . SER B 1 163 ? 19.125 -32.125 6.23 1 49.22 163 SER B CA 1
ATOM 3840 C C . SER B 1 163 ? 20.344 -31.703 7.051 1 49.22 163 SER B C 1
ATOM 3842 O O . SER B 1 163 ? 20.281 -31.656 8.281 1 49.22 163 SER B O 1
ATOM 3844 N N . SER B 1 164 ? 21.562 -32.156 6.617 1 39.5 164 SER B N 1
ATOM 3845 C CA . SER B 1 164 ? 22.781 -31.875 7.375 1 39.5 164 SER B CA 1
ATOM 3846 C C . SER B 1 164 ? 22.984 -30.375 7.543 1 39.5 164 SER B C 1
ATOM 3848 O O . SER B 1 164 ? 23.672 -29.734 6.746 1 39.5 164 SER B O 1
ATOM 3850 N N . SER B 1 165 ? 21.938 -29.781 7.676 1 37.97 165 SER B N 1
ATOM 3851 C CA . SER B 1 165 ? 22.281 -28.438 8.109 1 37.97 165 SER B CA 1
ATOM 3852 C C . SER B 1 165 ? 23.344 -28.453 9.203 1 37.97 165 SER B C 1
ATOM 3854 O O . SER B 1 165 ? 23.016 -28.531 10.391 1 37.97 165 SER B O 1
ATOM 3856 N N . SER B 1 166 ? 24.25 -29.453 9.172 1 32.44 166 SER B N 1
ATOM 3857 C CA . SER B 1 166 ? 25.391 -29.109 10.016 1 32.44 166 SER B CA 1
ATOM 3858 C C . SER B 1 166 ? 25.688 -27.625 9.969 1 32.44 166 SER B C 1
ATOM 3860 O O . SER B 1 166 ? 25.328 -26.938 9.008 1 32.44 166 SER B O 1
ATOM 3862 N N . SER B 1 167 ? 26.062 -27.094 11.109 1 32.41 167 SER B N 1
ATOM 3863 C CA . SER B 1 167 ? 26.516 -25.828 11.648 1 32.41 167 SER B CA 1
ATOM 3864 C C . SER B 1 167 ? 27.453 -25.125 10.68 1 32.41 167 SER B C 1
ATOM 3866 O O . SER B 1 167 ? 28.125 -24.141 11.047 1 32.41 167 SER B O 1
ATOM 3868 N N . SER B 1 168 ? 28 -25.906 9.688 1 32.97 168 SER B N 1
ATOM 3869 C CA . SER B 1 168 ? 29.156 -25.094 9.328 1 32.97 168 SER B CA 1
ATOM 3870 C C . SER B 1 168 ? 28.734 -23.672 8.953 1 32.97 168 SER B C 1
ATOM 3872 O O . SER B 1 168 ? 27.828 -23.484 8.141 1 32.97 168 SER B O 1
ATOM 3874 N N . SER B 1 169 ? 28.828 -22.812 9.844 1 35.56 169 SER B N 1
ATOM 3875 C CA . SER B 1 169 ? 28.875 -21.391 10.109 1 35.56 169 SER B CA 1
ATOM 3876 C C . SER B 1 169 ? 29.406 -20.609 8.898 1 35.56 169 SER B C 1
ATOM 3878 O O . SER B 1 169 ? 29.688 -19.422 8.992 1 35.56 169 SER B O 1
ATOM 3880 N N . SER B 1 170 ? 30 -21.375 8.023 1 36.22 170 SER B N 1
ATOM 3881 C CA . SER B 1 170 ? 30.672 -20.359 7.242 1 36.22 170 SER B CA 1
ATOM 3882 C C . SER B 1 170 ? 29.688 -19.469 6.504 1 36.22 170 SER B C 1
ATOM 3884 O O . SER B 1 170 ? 28.734 -19.953 5.898 1 36.22 170 SER B O 1
ATOM 3886 N N . PRO B 1 171 ? 29.547 -18.297 6.977 1 36.25 171 PRO B N 1
ATOM 3887 C CA . PRO B 1 171 ? 28.766 -17.344 6.188 1 36.25 171 PRO B CA 1
ATOM 3888 C C . PRO B 1 171 ? 28.875 -17.594 4.684 1 36.25 171 PRO B C 1
ATOM 3890 O O . PRO B 1 171 ? 29.891 -18.109 4.215 1 36.25 171 PRO B O 1
ATOM 3893 N N . PRO B 1 172 ? 27.734 -18.094 4.043 1 41.16 172 PRO B N 1
ATOM 3894 C CA . PRO B 1 172 ? 28.016 -18.109 2.605 1 41.16 172 PRO B CA 1
ATOM 3895 C C . PRO B 1 172 ? 29.125 -17.125 2.213 1 41.16 172 PRO B C 1
ATOM 3897 O O . PRO B 1 172 ? 29.328 -16.125 2.889 1 41.16 172 PRO B O 1
ATOM 3900 N N . PRO B 1 173 ? 30.266 -17.609 1.651 1 40.38 173 PRO B N 1
ATOM 3901 C CA . PRO B 1 173 ? 31.281 -16.594 1.354 1 40.38 173 PRO B CA 1
ATOM 3902 C C . PRO B 1 173 ? 30.688 -15.234 1.019 1 40.38 173 PRO B C 1
ATOM 3904 O O . PRO B 1 173 ? 29.562 -15.164 0.502 1 40.38 173 PRO B O 1
ATOM 3907 N N . ALA B 1 174 ? 31.297 -14.312 1.699 1 44.31 174 ALA B N 1
ATOM 3908 C CA . ALA B 1 174 ? 31.031 -12.883 1.624 1 44.31 174 ALA B CA 1
ATOM 3909 C C . ALA B 1 174 ? 30.609 -12.477 0.217 1 44.31 174 ALA B C 1
ATOM 3911 O O . ALA B 1 174 ? 29.891 -11.477 0.039 1 44.31 174 ALA B O 1
ATOM 3912 N N . SER B 1 175 ? 31.281 -12.852 -0.905 1 48.16 175 SER B N 1
ATOM 3913 C CA . SER B 1 175 ? 31.531 -12.141 -2.158 1 48.16 175 SER B CA 1
ATOM 3914 C C . SER B 1 175 ? 30.516 -12.547 -3.227 1 48.16 175 SER B C 1
ATOM 3916 O O . SER B 1 175 ? 30.688 -12.219 -4.402 1 48.16 175 SER B O 1
ATOM 3918 N N . LYS B 1 176 ? 29.703 -13.602 -3.098 1 58.84 176 LYS B N 1
ATOM 3919 C CA . LYS B 1 176 ? 28.938 -13.938 -4.301 1 58.84 176 LYS B CA 1
ATOM 3920 C C . LYS B 1 176 ? 27.891 -12.875 -4.598 1 58.84 176 LYS B C 1
ATOM 3922 O O . LYS B 1 176 ? 27.156 -12.453 -3.699 1 58.84 176 LYS B O 1
ATOM 3927 N N . THR B 1 177 ? 28.031 -12.266 -5.676 1 75.88 177 THR B N 1
ATOM 3928 C CA . THR B 1 177 ? 27.094 -11.266 -6.164 1 75.88 177 THR B CA 1
ATOM 3929 C C . THR B 1 177 ? 25.656 -11.742 -5.996 1 75.88 177 THR B C 1
ATOM 3931 O O . THR B 1 177 ? 25.297 -12.836 -6.457 1 75.88 177 THR B O 1
ATOM 3934 N N . GLN B 1 178 ? 24.906 -11.078 -5.113 1 92 178 GLN B N 1
ATOM 3935 C CA . GLN B 1 178 ? 23.5 -11.391 -4.918 1 92 178 GLN B CA 1
ATOM 3936 C C . GLN B 1 178 ? 22.719 -11.227 -6.219 1 92 178 GLN B C 1
ATOM 3938 O O . GLN B 1 178 ? 23.016 -10.344 -7.023 1 92 178 GLN B O 1
ATOM 3943 N N . GLU B 1 179 ? 21.969 -12.258 -6.555 1 98.06 179 GLU B N 1
ATOM 3944 C CA . GLU B 1 179 ? 21.094 -12.25 -7.73 1 98.06 179 GLU B CA 1
ATOM 3945 C C . GLU B 1 179 ? 19.641 -12.023 -7.332 1 98.06 179 GLU B C 1
ATOM 3947 O O . GLU B 1 179 ? 19.172 -12.57 -6.332 1 98.06 179 GLU B O 1
ATOM 3952 N N . ALA B 1 180 ? 18.969 -11.133 -8.07 1 98.5 180 ALA B N 1
ATOM 3953 C CA . ALA B 1 180 ? 17.578 -10.805 -7.746 1 98.5 180 ALA B CA 1
ATOM 3954 C C . ALA B 1 180 ? 16.656 -11.141 -8.906 1 98.5 180 ALA B C 1
ATOM 3956 O O . ALA B 1 180 ? 17.047 -11.047 -10.07 1 98.5 180 ALA B O 1
ATOM 3957 N N . LEU B 1 181 ? 15.492 -11.555 -8.586 1 98.88 181 LEU B N 1
ATOM 3958 C CA . LEU B 1 181 ? 14.391 -11.758 -9.531 1 98.88 181 LEU B CA 1
ATOM 3959 C C . LEU B 1 181 ? 13.219 -10.836 -9.211 1 98.88 181 LEU B C 1
ATOM 3961 O O . LEU B 1 181 ? 12.812 -10.727 -8.047 1 98.88 181 LEU B O 1
ATOM 3965 N N . LEU B 1 182 ? 12.734 -10.094 -10.203 1 98.94 182 LEU B N 1
ATOM 3966 C CA . LEU B 1 182 ? 11.523 -9.297 -10.078 1 98.94 182 LEU B CA 1
ATOM 3967 C C . LEU B 1 182 ? 10.289 -10.102 -10.484 1 98.94 182 LEU B C 1
ATOM 3969 O O . LEU B 1 182 ? 10.281 -10.742 -11.531 1 98.94 182 LEU B O 1
ATOM 3973 N N . ILE B 1 183 ? 9.305 -10.125 -9.641 1 98.94 183 ILE B N 1
ATOM 3974 C CA . ILE B 1 183 ? 8.039 -10.781 -9.953 1 98.94 183 ILE B CA 1
ATOM 3975 C C . ILE B 1 183 ? 6.902 -9.758 -9.891 1 98.94 183 ILE B C 1
ATOM 3977 O O . ILE B 1 183 ? 6.723 -9.078 -8.875 1 98.94 183 ILE B O 1
ATOM 3981 N N . TRP B 1 184 ? 6.164 -9.602 -10.977 1 98.88 184 TRP B N 1
ATOM 3982 C CA . TRP B 1 184 ? 4.922 -8.836 -10.922 1 98.88 184 TRP B CA 1
ATOM 3983 C C . TRP B 1 184 ? 3.734 -9.75 -10.633 1 98.88 184 TRP B C 1
ATOM 3985 O O . TRP B 1 184 ? 3.459 -10.68 -11.398 1 98.88 184 TRP B O 1
ATOM 3995 N N . GLY B 1 185 ? 3.033 -9.492 -9.523 1 98.62 185 GLY B N 1
ATOM 3996 C CA . GLY B 1 185 ? 1.878 -10.305 -9.188 1 98.62 185 GLY B CA 1
ATOM 3997 C C . GLY B 1 185 ? 2.219 -11.484 -8.289 1 98.62 185 GLY B C 1
ATOM 3998 O O . GLY B 1 185 ? 1.831 -12.617 -8.57 1 98.62 185 GLY B O 1
ATOM 3999 N N . GLY B 1 186 ? 2.914 -11.203 -7.207 1 98.75 186 GLY B N 1
ATOM 4000 C CA . GLY B 1 186 ? 3.439 -12.25 -6.348 1 98.75 186 GLY B CA 1
ATOM 4001 C C . GLY B 1 186 ? 2.355 -13.039 -5.637 1 98.75 186 GLY B C 1
ATOM 4002 O O . GLY B 1 186 ? 2.562 -14.195 -5.273 1 98.75 186 GLY B O 1
ATOM 4003 N N . SER B 1 187 ? 1.159 -12.438 -5.453 1 98.62 187 SER B N 1
ATOM 4004 C CA . SER B 1 187 ? 0.127 -13.109 -4.668 1 98.62 187 SER B CA 1
ATOM 4005 C C . SER B 1 187 ? -0.768 -13.969 -5.555 1 98.62 187 SER B C 1
ATOM 4007 O O . SER B 1 187 ? -1.672 -14.648 -5.059 1 98.62 187 SER B O 1
ATOM 4009 N N . SER B 1 188 ? -0.557 -13.945 -6.883 1 98.19 188 SER B N 1
ATOM 4010 C CA . SER B 1 188 ? -1.281 -14.852 -7.773 1 98.19 188 SER B CA 1
ATOM 4011 C C . SER B 1 188 ? -0.844 -16.297 -7.574 1 98.19 188 SER B C 1
ATOM 4013 O O . SER B 1 188 ? 0.13 -16.562 -6.863 1 98.19 188 SER B O 1
ATOM 4015 N N . SER B 1 189 ? -1.609 -17.219 -8.164 1 98.38 189 SER B N 1
ATOM 4016 C CA . SER B 1 189 ? -1.224 -18.625 -8.094 1 98.38 189 SER B CA 1
ATOM 4017 C C . SER B 1 189 ? 0.166 -18.844 -8.68 1 98.38 189 SER B C 1
ATOM 4019 O O . SER B 1 189 ? 1.036 -19.422 -8.023 1 98.38 189 SER B O 1
ATOM 4021 N N . VAL B 1 190 ? 0.371 -18.312 -9.867 1 98.75 190 VAL B N 1
ATOM 4022 C CA . VAL B 1 190 ? 1.662 -18.469 -10.523 1 98.75 190 VAL B CA 1
ATOM 4023 C C . VAL B 1 190 ? 2.736 -17.703 -9.758 1 98.75 190 VAL B C 1
ATOM 4025 O O . VAL B 1 190 ? 3.818 -18.234 -9.492 1 98.75 190 VAL B O 1
ATOM 4028 N N . GLY B 1 191 ? 2.4 -16.484 -9.367 1 98.88 191 GLY B N 1
ATOM 4029 C CA . GLY B 1 191 ? 3.34 -15.695 -8.578 1 98.88 191 GLY B CA 1
ATOM 4030 C C . GLY B 1 191 ? 3.764 -16.391 -7.297 1 98.88 191 GLY B C 1
ATOM 4031 O O . GLY B 1 191 ? 4.934 -16.328 -6.914 1 98.88 191 GLY B O 1
ATOM 4032 N N . SER B 1 192 ? 2.859 -17.047 -6.625 1 98.94 192 SER B N 1
ATOM 4033 C CA . SER B 1 192 ? 3.148 -17.766 -5.395 1 98.94 192 SER B CA 1
ATOM 4034 C C . SER B 1 192 ? 4.172 -18.875 -5.637 1 98.94 192 SER B C 1
ATOM 4036 O O . SER B 1 192 ? 5.113 -19.047 -4.855 1 98.94 192 SER B O 1
ATOM 4038 N N . SER B 1 193 ? 3.992 -19.578 -6.711 1 98.88 193 SER B N 1
ATOM 4039 C CA . SER B 1 193 ? 4.93 -20.641 -7.059 1 98.88 193 SER B CA 1
ATOM 4040 C C . SER B 1 193 ? 6.293 -20.078 -7.445 1 98.88 193 SER B C 1
ATOM 4042 O O . SER B 1 193 ? 7.328 -20.609 -7.051 1 98.88 193 SER B O 1
ATOM 4044 N N . VAL B 1 194 ? 6.305 -18.969 -8.203 1 98.94 194 VAL B N 1
ATOM 4045 C CA . VAL B 1 194 ? 7.551 -18.359 -8.641 1 98.94 194 VAL B CA 1
ATOM 4046 C C . VAL B 1 194 ? 8.352 -17.891 -7.43 1 98.94 194 VAL B C 1
ATOM 4048 O O . VAL B 1 194 ? 9.562 -18.125 -7.348 1 98.94 194 VAL B O 1
ATOM 4051 N N . ILE B 1 195 ? 7.688 -17.219 -6.434 1 98.94 195 ILE B N 1
ATOM 4052 C CA . ILE B 1 195 ? 8.375 -16.75 -5.238 1 98.94 195 ILE B CA 1
ATOM 4053 C C . ILE B 1 195 ? 9.047 -17.906 -4.527 1 98.94 195 ILE B C 1
ATOM 4055 O O . ILE B 1 195 ? 10.242 -17.844 -4.207 1 98.94 195 ILE B O 1
ATOM 4059 N N . GLN B 1 196 ? 8.328 -19.016 -4.332 1 98.88 196 GLN B N 1
ATOM 4060 C CA . GLN B 1 196 ? 8.859 -20.141 -3.562 1 98.88 196 GLN B CA 1
ATOM 4061 C C . GLN B 1 196 ? 10.031 -20.797 -4.285 1 98.88 196 GLN B C 1
ATOM 4063 O O . GLN B 1 196 ? 11.062 -21.094 -3.676 1 98.88 196 GLN B O 1
ATOM 4068 N N . LEU B 1 197 ? 9.875 -21.016 -5.613 1 98.88 197 LEU B N 1
ATOM 4069 C CA . LEU B 1 197 ? 10.914 -21.688 -6.383 1 98.88 197 LEU B CA 1
ATOM 4070 C C . LEU B 1 197 ? 12.172 -20.812 -6.473 1 98.88 197 LEU B C 1
ATOM 4072 O O . LEU B 1 197 ? 13.289 -21.312 -6.332 1 98.88 197 LEU B O 1
ATOM 4076 N N . ALA B 1 198 ? 11.992 -19.516 -6.715 1 98.69 198 ALA B N 1
ATOM 4077 C CA . ALA B 1 198 ? 13.125 -18.594 -6.816 1 98.69 198 ALA B CA 1
ATOM 4078 C C . ALA B 1 198 ? 13.844 -18.469 -5.477 1 98.69 198 ALA B C 1
ATOM 4080 O O . ALA B 1 198 ? 15.078 -18.484 -5.422 1 98.69 198 ALA B O 1
ATOM 4081 N N . ALA B 1 199 ? 13.078 -18.297 -4.371 1 98.12 199 ALA B N 1
ATOM 4082 C CA . ALA B 1 199 ? 13.672 -18.203 -3.045 1 98.12 199 ALA B CA 1
ATOM 4083 C C . ALA B 1 199 ? 14.453 -19.469 -2.695 1 98.12 199 ALA B C 1
ATOM 4085 O O . ALA B 1 199 ? 15.562 -19.391 -2.162 1 98.12 199 ALA B O 1
ATOM 4086 N N . ALA B 1 200 ? 13.914 -20.609 -3.033 1 98 200 ALA B N 1
ATOM 4087 C CA . ALA B 1 200 ? 14.555 -21.891 -2.748 1 98 200 ALA B CA 1
ATOM 4088 C C . ALA B 1 200 ? 15.844 -22.062 -3.549 1 98 200 ALA B C 1
ATOM 4090 O O . ALA B 1 200 ? 16.719 -22.844 -3.178 1 98 200 ALA B O 1
ATOM 4091 N N . ALA B 1 201 ? 15.914 -21.359 -4.68 1 97.5 201 ALA B N 1
ATOM 4092 C CA . ALA B 1 201 ? 17.109 -21.391 -5.508 1 97.5 201 ALA B CA 1
ATOM 4093 C C . ALA B 1 201 ? 18.141 -20.359 -5.027 1 97.5 201 ALA B C 1
ATOM 4095 O O . ALA B 1 201 ? 19.234 -20.266 -5.586 1 97.5 201 ALA B O 1
ATOM 4096 N N . GLY B 1 202 ? 17.75 -19.5 -4.004 1 96.25 202 GLY B N 1
ATOM 4097 C CA . GLY B 1 202 ? 18.688 -18.562 -3.393 1 96.25 202 GLY B CA 1
ATOM 4098 C C . GLY B 1 202 ? 18.594 -17.156 -3.967 1 96.25 202 GLY B C 1
ATOM 4099 O O . GLY B 1 202 ? 19.391 -16.281 -3.625 1 96.25 202 GLY B O 1
ATOM 4100 N N . TYR B 1 203 ? 17.656 -16.906 -4.863 1 97.56 203 TYR B N 1
ATOM 4101 C CA . TYR B 1 203 ? 17.5 -15.57 -5.422 1 97.56 203 TYR B CA 1
ATOM 4102 C C . TYR B 1 203 ? 16.828 -14.633 -4.422 1 97.56 203 TYR B C 1
ATOM 4104 O O . TYR B 1 203 ? 15.953 -15.055 -3.658 1 97.56 203 TYR B O 1
ATOM 4112 N N . THR B 1 204 ? 17.281 -13.383 -4.379 1 97.75 204 THR B N 1
ATOM 4113 C CA . THR B 1 204 ? 16.484 -12.336 -3.756 1 97.75 204 THR B CA 1
ATOM 4114 C C . THR B 1 204 ? 15.234 -12.031 -4.586 1 97.75 204 THR B C 1
ATOM 4116 O O . THR B 1 204 ? 15.328 -11.75 -5.781 1 97.75 204 THR B O 1
ATOM 4119 N N . VAL B 1 205 ? 14.109 -12.125 -3.91 1 98.56 205 VAL B N 1
ATOM 4120 C CA . VAL B 1 205 ? 12.859 -11.969 -4.641 1 98.56 205 VAL B CA 1
ATOM 4121 C C . VAL B 1 205 ? 12.219 -10.633 -4.293 1 98.56 205 VAL B C 1
ATOM 4123 O O . VAL B 1 205 ? 11.977 -10.336 -3.117 1 98.56 205 VAL B O 1
ATOM 4126 N N . VAL B 1 206 ? 11.992 -9.781 -5.254 1 98.81 206 VAL B N 1
ATOM 4127 C CA . VAL B 1 206 ? 11.219 -8.547 -5.152 1 98.81 206 VAL B CA 1
ATOM 4128 C C . VAL B 1 206 ? 9.93 -8.672 -5.961 1 98.81 206 VAL B C 1
ATOM 4130 O O . VAL B 1 206 ? 9.961 -9.07 -7.129 1 98.81 206 VAL B O 1
ATOM 4133 N N . THR B 1 207 ? 8.773 -8.414 -5.324 1 98.94 207 THR B N 1
ATOM 4134 C CA . THR B 1 207 ? 7.516 -8.688 -6.012 1 98.94 207 THR B CA 1
ATOM 4135 C C . THR B 1 207 ? 6.504 -7.574 -5.75 1 98.94 207 THR B C 1
ATOM 4137 O O . THR B 1 207 ? 6.777 -6.648 -4.984 1 98.94 207 THR B O 1
ATOM 4140 N N . THR B 1 208 ? 5.465 -7.527 -6.527 1 98.88 208 THR B N 1
ATOM 4141 C CA . THR B 1 208 ? 4.34 -6.633 -6.273 1 98.88 208 THR B CA 1
ATOM 4142 C C . THR B 1 208 ? 3.127 -7.418 -5.777 1 98.88 208 THR B C 1
ATOM 4144 O O . THR B 1 208 ? 2.939 -8.578 -6.141 1 98.88 208 THR B O 1
ATOM 4147 N N . ALA B 1 209 ? 2.35 -6.828 -4.957 1 98.69 209 ALA B N 1
ATOM 4148 C CA . ALA B 1 209 ? 1.054 -7.305 -4.48 1 98.69 209 ALA B CA 1
ATOM 4149 C C . ALA B 1 209 ? 0.246 -6.172 -3.855 1 98.69 209 ALA B C 1
ATOM 4151 O O . ALA B 1 209 ? 0.77 -5.078 -3.633 1 98.69 209 ALA B O 1
ATOM 4152 N N . SER B 1 210 ? -1.033 -6.402 -3.662 1 97.94 210 SER B N 1
ATOM 4153 C CA . SER B 1 210 ? -1.803 -5.469 -2.848 1 97.94 210 SER B CA 1
ATOM 4154 C C . SER B 1 210 ? -1.337 -5.484 -1.396 1 97.94 210 SER B C 1
ATOM 4156 O O . SER B 1 210 ? -0.839 -6.504 -0.91 1 97.94 210 SER B O 1
ATOM 4158 N N . PRO B 1 211 ? -1.488 -4.398 -0.683 1 97.5 211 PRO B N 1
ATOM 4159 C CA . PRO B 1 211 ? -1.006 -4.297 0.697 1 97.5 211 PRO B CA 1
ATOM 4160 C C . PRO B 1 211 ? -1.53 -5.422 1.588 1 97.5 211 PRO B C 1
ATOM 4162 O O . PRO B 1 211 ? -0.822 -5.887 2.484 1 97.5 211 PRO B O 1
ATOM 4165 N N . ALA B 1 212 ? -2.723 -5.867 1.358 1 97.62 212 ALA B N 1
ATOM 4166 C CA . ALA B 1 212 ? -3.318 -6.941 2.148 1 97.62 212 ALA B CA 1
ATOM 4167 C C . ALA B 1 212 ? -2.486 -8.219 2.055 1 97.62 212 ALA B C 1
ATOM 4169 O O . ALA B 1 212 ? -2.625 -9.117 2.883 1 97.62 212 ALA B O 1
ATOM 4170 N N . ASN B 1 213 ? -1.534 -8.312 1.015 1 98.44 213 ASN B N 1
ATOM 4171 C CA . ASN B 1 213 ? -0.818 -9.555 0.761 1 98.44 213 ASN B CA 1
ATOM 4172 C C . ASN B 1 213 ? 0.679 -9.398 1.017 1 98.44 213 ASN B C 1
ATOM 4174 O O . ASN B 1 213 ? 1.477 -10.234 0.574 1 98.44 213 ASN B O 1
ATOM 4178 N N . TYR B 1 214 ? 1.094 -8.32 1.749 1 98.5 214 TYR B N 1
ATOM 4179 C CA . TYR B 1 214 ? 2.504 -8.148 2.08 1 98.5 214 TYR B CA 1
ATOM 4180 C C . TYR B 1 214 ? 3.039 -9.359 2.834 1 98.5 214 TYR B C 1
ATOM 4182 O O . TYR B 1 214 ? 3.992 -10 2.389 1 98.5 214 TYR B O 1
ATOM 4190 N N . SER B 1 215 ? 2.367 -9.742 3.945 1 98.12 215 SER B N 1
ATOM 4191 C CA . SER B 1 215 ? 2.83 -10.82 4.809 1 98.12 215 SER B CA 1
ATOM 4192 C C . SER B 1 215 ? 2.762 -12.164 4.094 1 98.12 215 SER B C 1
ATOM 4194 O O . SER B 1 215 ? 3.625 -13.023 4.289 1 98.12 215 SER B O 1
ATOM 4196 N N . TYR B 1 216 ? 1.668 -12.328 3.254 1 98.62 216 TYR B N 1
ATOM 4197 C CA . TYR B 1 216 ? 1.517 -13.562 2.492 1 98.62 216 TYR B CA 1
ATOM 4198 C C . TYR B 1 216 ? 2.723 -13.805 1.592 1 98.62 216 TYR B C 1
ATOM 4200 O O . TYR B 1 216 ? 3.361 -14.852 1.663 1 98.62 216 TYR B O 1
ATOM 4208 N N . CYS B 1 217 ? 3.164 -12.789 0.785 1 98.88 217 CYS B N 1
ATOM 4209 C CA . CYS B 1 217 ? 4.277 -12.922 -0.146 1 98.88 217 CYS B CA 1
ATOM 4210 C C . CYS B 1 217 ? 5.594 -13.102 0.601 1 98.88 217 CYS B C 1
ATOM 4212 O O . CYS B 1 217 ? 6.445 -13.891 0.19 1 98.88 217 CYS B O 1
ATOM 4214 N N . LYS B 1 218 ? 5.734 -12.352 1.696 1 98.75 218 LYS B N 1
ATOM 4215 C CA . LYS B 1 218 ? 6.934 -12.5 2.516 1 98.75 218 LYS B CA 1
ATOM 4216 C C . LYS B 1 218 ? 7.051 -13.922 3.064 1 98.75 218 LYS B C 1
ATOM 4218 O O . LYS B 1 218 ? 8.141 -14.5 3.078 1 98.75 218 LYS B O 1
ATOM 4223 N N . GLY B 1 219 ? 5.898 -14.469 3.477 1 98.56 219 GLY B N 1
ATOM 4224 C CA . GLY B 1 219 ? 5.863 -15.828 4.004 1 98.56 219 GLY B CA 1
ATOM 4225 C C . GLY B 1 219 ? 6.254 -16.875 2.98 1 98.56 219 GLY B C 1
ATOM 4226 O O . GLY B 1 219 ? 6.66 -17.984 3.34 1 98.56 219 GLY B O 1
ATOM 4227 N N . LEU B 1 220 ? 6.164 -16.5 1.701 1 98.75 220 LEU B N 1
ATOM 4228 C CA . LEU B 1 220 ? 6.527 -17.422 0.631 1 98.75 220 LEU B CA 1
ATOM 4229 C C . LEU B 1 220 ? 8.008 -17.281 0.277 1 98.75 220 LEU B C 1
ATOM 4231 O O . LEU B 1 220 ? 8.555 -18.125 -0.439 1 98.75 220 LEU B O 1
ATOM 4235 N N . GLY B 1 221 ? 8.656 -16.188 0.709 1 98.56 221 GLY B N 1
ATOM 4236 C CA . GLY B 1 221 ? 10.086 -16.047 0.485 1 98.56 221 GLY B CA 1
ATOM 4237 C C . GLY B 1 221 ? 10.469 -14.727 -0.152 1 98.56 221 GLY B C 1
ATOM 4238 O O . GLY B 1 221 ? 11.648 -14.461 -0.384 1 98.56 221 GLY B O 1
ATOM 4239 N N . ALA B 1 222 ? 9.5 -13.828 -0.437 1 98.75 222 ALA B N 1
ATOM 4240 C CA . ALA B 1 222 ? 9.812 -12.523 -1.011 1 98.75 222 ALA B CA 1
ATOM 4241 C C . ALA B 1 222 ? 10.539 -11.641 -0 1 98.75 222 ALA B C 1
ATOM 4243 O O . ALA B 1 222 ? 10.188 -11.617 1.181 1 98.75 222 ALA B O 1
ATOM 4244 N N . GLN B 1 223 ? 11.555 -10.992 -0.45 1 98.12 223 GLN B N 1
ATOM 4245 C CA . GLN B 1 223 ? 12.273 -10.07 0.417 1 98.12 223 GLN B CA 1
ATOM 4246 C C . GLN B 1 223 ? 11.555 -8.727 0.507 1 98.12 223 GLN B C 1
ATOM 4248 O O . GLN B 1 223 ? 11.359 -8.195 1.602 1 98.12 223 GLN B O 1
ATOM 4253 N N . TYR B 1 224 ? 11.18 -8.172 -0.64 1 98.31 224 TYR B N 1
ATOM 4254 C CA . TYR B 1 224 ? 10.422 -6.93 -0.704 1 98.31 224 TYR B CA 1
ATOM 4255 C C . TYR B 1 224 ? 9.125 -7.113 -1.485 1 98.31 224 TYR B C 1
ATOM 4257 O O . TYR B 1 224 ? 9.102 -7.816 -2.5 1 98.31 224 TYR B O 1
ATOM 4265 N N . VAL B 1 225 ? 8.055 -6.594 -0.975 1 98.81 225 VAL B N 1
ATOM 4266 C CA . VAL B 1 225 ? 6.746 -6.609 -1.614 1 98.81 225 VAL B CA 1
ATOM 4267 C C . VAL B 1 225 ? 6.223 -5.18 -1.757 1 98.81 225 VAL B C 1
ATOM 4269 O O . VAL B 1 225 ? 6.09 -4.461 -0.764 1 98.81 225 VAL B O 1
ATOM 4272 N N . LEU B 1 226 ? 6.004 -4.746 -2.939 1 98.88 226 LEU B N 1
ATOM 4273 C CA . LEU B 1 226 ? 5.566 -3.379 -3.207 1 98.88 226 LEU B CA 1
ATOM 4274 C C . LEU B 1 226 ? 4.129 -3.359 -3.717 1 98.88 226 LEU B C 1
ATOM 4276 O O . LEU B 1 226 ? 3.723 -4.246 -4.469 1 98.88 226 LEU B O 1
ATOM 4280 N N . ASP B 1 227 ? 3.348 -2.328 -3.373 1 98.69 227 ASP B N 1
ATOM 4281 C CA . ASP B 1 227 ? 1.953 -2.137 -3.758 1 98.69 227 ASP B CA 1
ATOM 4282 C C . ASP B 1 227 ? 1.84 -1.717 -5.223 1 98.69 227 ASP B C 1
ATOM 4284 O O . ASP B 1 227 ? 2.191 -0.591 -5.582 1 98.69 227 ASP B O 1
ATOM 4288 N N . TYR B 1 228 ? 1.294 -2.584 -6.02 1 98.06 228 TYR B N 1
ATOM 4289 C CA . TYR B 1 228 ? 1.232 -2.289 -7.449 1 98.06 228 TYR B CA 1
ATOM 4290 C C . TYR B 1 228 ? 0.248 -1.161 -7.73 1 98.06 228 TYR B C 1
ATOM 4292 O O . TYR B 1 228 ? 0.217 -0.619 -8.836 1 98.06 228 TYR B O 1
ATOM 4300 N N . HIS B 1 229 ? -0.615 -0.713 -6.746 1 97.56 229 HIS B N 1
ATOM 4301 C CA . HIS B 1 229 ? -1.536 0.4 -6.945 1 97.56 229 HIS B CA 1
ATOM 4302 C C . HIS B 1 229 ? -0.805 1.737 -6.887 1 97.56 229 HIS B C 1
ATOM 4304 O O . HIS B 1 229 ? -1.353 2.768 -7.285 1 97.56 229 HIS B O 1
ATOM 4310 N N . ASN B 1 230 ? 0.374 1.729 -6.254 1 98.31 230 ASN B N 1
ATOM 4311 C CA . ASN B 1 230 ? 1.153 2.959 -6.168 1 98.31 230 ASN B CA 1
ATOM 4312 C C . ASN B 1 230 ? 1.48 3.514 -7.551 1 98.31 230 ASN B C 1
ATOM 4314 O O . ASN B 1 230 ? 2.043 2.807 -8.391 1 98.31 230 ASN B O 1
ATOM 4318 N N . PRO B 1 231 ? 1.189 4.766 -7.852 1 96.88 231 PRO B N 1
ATOM 4319 C CA . PRO B 1 231 ? 1.414 5.301 -9.195 1 96.88 231 PRO B CA 1
ATOM 4320 C C . PRO B 1 231 ? 2.893 5.344 -9.578 1 96.88 231 PRO B C 1
ATOM 4322 O O . PRO B 1 231 ? 3.229 5.461 -10.758 1 96.88 231 PRO B O 1
ATOM 4325 N N . ASP B 1 232 ? 3.787 5.227 -8.602 1 97.81 232 ASP B N 1
ATOM 4326 C CA . ASP B 1 232 ? 5.219 5.328 -8.867 1 97.81 232 ASP B CA 1
ATOM 4327 C C . ASP B 1 232 ? 5.914 3.986 -8.641 1 97.81 232 ASP B C 1
ATOM 4329 O O . ASP B 1 232 ? 7.125 3.941 -8.406 1 97.81 232 ASP B O 1
ATOM 4333 N N . VAL B 1 233 ? 5.141 2.924 -8.68 1 98.62 233 VAL B N 1
ATOM 4334 C CA . VAL B 1 233 ? 5.645 1.612 -8.281 1 98.62 233 VAL B CA 1
ATOM 4335 C C . VAL B 1 233 ? 6.82 1.219 -9.18 1 98.62 233 VAL B C 1
ATOM 4337 O O . VAL B 1 233 ? 7.766 0.577 -8.719 1 98.62 233 VAL B O 1
ATOM 4340 N N . VAL B 1 234 ? 6.852 1.596 -10.469 1 98.75 234 VAL B N 1
ATOM 4341 C CA . VAL B 1 234 ? 7.926 1.234 -11.391 1 98.75 234 VAL B CA 1
ATOM 4342 C C . VAL B 1 234 ? 9.234 1.873 -10.93 1 98.75 234 VAL B C 1
ATOM 4344 O O . VAL B 1 234 ? 10.258 1.191 -10.805 1 98.75 234 VAL B O 1
ATOM 4347 N N . ALA B 1 235 ? 9.211 3.176 -10.633 1 98.12 235 ALA B N 1
ATOM 4348 C CA . ALA B 1 235 ? 10.398 3.893 -10.18 1 98.12 235 ALA B CA 1
ATOM 4349 C C . ALA B 1 235 ? 10.859 3.375 -8.82 1 98.12 235 ALA B C 1
ATOM 4351 O O . ALA B 1 235 ? 12.062 3.262 -8.57 1 98.12 235 ALA B O 1
ATOM 4352 N N . ILE B 1 236 ? 9.93 3.059 -7.922 1 98.5 236 ILE B N 1
ATOM 4353 C CA . ILE B 1 236 ? 10.258 2.588 -6.578 1 98.5 236 ILE B CA 1
ATOM 4354 C C . ILE B 1 236 ? 10.898 1.203 -6.656 1 98.5 236 ILE B C 1
ATOM 4356 O O . ILE B 1 236 ? 11.898 0.938 -5.992 1 98.5 236 ILE B O 1
ATOM 4360 N N . LEU B 1 237 ? 10.32 0.318 -7.52 1 98.81 237 LEU B N 1
ATOM 4361 C CA . LEU B 1 237 ? 10.906 -1.002 -7.723 1 98.81 237 LEU B CA 1
ATOM 4362 C C . LEU B 1 237 ? 12.336 -0.889 -8.25 1 98.81 237 LEU B C 1
ATOM 4364 O O . LEU B 1 237 ? 13.234 -1.579 -7.762 1 98.81 237 LEU B O 1
ATOM 4368 N N . ALA B 1 238 ? 12.531 -0.039 -9.25 1 98.5 238 ALA B N 1
ATOM 4369 C CA . ALA B 1 238 ? 13.867 0.163 -9.805 1 98.5 238 ALA B CA 1
ATOM 4370 C C . ALA B 1 238 ? 14.844 0.639 -8.727 1 98.5 238 ALA B C 1
ATOM 4372 O O . ALA B 1 238 ? 15.984 0.182 -8.672 1 98.5 238 ALA B O 1
ATOM 4373 N N . ALA B 1 239 ? 14.398 1.531 -7.832 1 98 239 ALA B N 1
ATOM 4374 C CA . ALA B 1 239 ? 15.227 2.061 -6.758 1 98 239 ALA B CA 1
ATOM 4375 C C . ALA B 1 239 ? 15.617 0.962 -5.77 1 98 239 ALA B C 1
ATOM 4377 O O . ALA B 1 239 ? 16.781 0.85 -5.379 1 98 239 ALA B O 1
ATOM 4378 N N . VAL B 1 240 ? 14.648 0.134 -5.367 1 97.94 240 VAL B N 1
ATOM 4379 C CA . VAL B 1 240 ? 14.867 -0.94 -4.402 1 97.94 240 VAL B CA 1
ATOM 4380 C C . VAL B 1 240 ? 15.875 -1.943 -4.969 1 97.94 240 VAL B C 1
ATOM 4382 O O . VAL B 1 240 ? 16.812 -2.338 -4.285 1 97.94 240 VAL B O 1
ATOM 4385 N N . LEU B 1 241 ? 15.656 -2.293 -6.211 1 98.06 241 LEU B N 1
ATOM 4386 C CA . LEU B 1 241 ? 16.531 -3.279 -6.852 1 98.06 241 LEU B CA 1
ATOM 4387 C C . LEU B 1 241 ? 17.922 -2.717 -7.07 1 98.06 241 LEU B C 1
ATOM 4389 O O . LEU B 1 241 ? 18.922 -3.418 -6.875 1 98.06 241 LEU B O 1
ATOM 4393 N N . ALA B 1 242 ? 18 -1.455 -7.449 1 96.44 242 ALA B N 1
ATOM 4394 C CA . ALA B 1 242 ? 19.312 -0.819 -7.633 1 96.44 242 ALA B CA 1
ATOM 4395 C C . ALA B 1 242 ? 20.062 -0.73 -6.309 1 96.44 242 ALA B C 1
ATOM 4397 O O . ALA B 1 242 ? 21.266 -1.005 -6.254 1 96.44 242 ALA B O 1
ATOM 4398 N N . ARG B 1 243 ? 19.344 -0.379 -5.254 1 93.81 243 ARG B N 1
ATOM 4399 C CA . ARG B 1 243 ? 19.953 -0.194 -3.936 1 93.81 243 ARG B CA 1
ATOM 4400 C C . ARG B 1 243 ? 20.453 -1.518 -3.375 1 93.81 243 ARG B C 1
ATOM 4402 O O . ARG B 1 243 ? 21.469 -1.552 -2.666 1 93.81 243 ARG B O 1
ATOM 4409 N N . SER B 1 244 ? 19.781 -2.576 -3.701 1 91 244 SER B N 1
ATOM 4410 C CA . SER B 1 244 ? 20.172 -3.885 -3.184 1 91 244 SER B CA 1
ATOM 4411 C C . SER B 1 244 ? 21.562 -4.289 -3.674 1 91 244 SER B C 1
ATOM 4413 O O . SER B 1 244 ? 22.219 -5.121 -3.055 1 91 244 SER B O 1
ATOM 4415 N N . GLY B 1 245 ? 21.969 -3.756 -4.789 1 90.31 245 GLY B N 1
ATOM 4416 C CA . GLY B 1 245 ? 23.25 -4.137 -5.375 1 90.31 245 GLY B CA 1
ATOM 4417 C C . GLY B 1 245 ? 23.219 -5.496 -6.051 1 90.31 245 GLY B C 1
ATOM 4418 O O . GLY B 1 245 ? 24.203 -5.93 -6.641 1 90.31 245 GLY B O 1
ATOM 4419 N N . ALA B 1 246 ? 22.125 -6.16 -6.055 1 93.75 246 ALA B N 1
ATOM 4420 C CA . ALA B 1 246 ? 21.984 -7.477 -6.672 1 93.75 246 ALA B CA 1
ATOM 4421 C C . ALA B 1 246 ? 21.906 -7.363 -8.188 1 93.75 246 ALA B C 1
ATOM 4423 O O . ALA B 1 246 ? 21.406 -6.367 -8.719 1 93.75 246 ALA B O 1
ATOM 4424 N N . VAL B 1 247 ? 22.406 -8.328 -8.844 1 96.94 247 VAL B N 1
ATOM 4425 C CA . VAL B 1 247 ? 22.234 -8.438 -10.289 1 96.94 247 VAL B CA 1
ATOM 4426 C C . VAL B 1 247 ? 20.844 -8.961 -10.609 1 96.94 247 VAL B C 1
ATOM 4428 O O . VAL B 1 247 ? 20.438 -10.016 -10.125 1 96.94 247 VAL B O 1
ATOM 4431 N N . LEU B 1 248 ? 20.094 -8.195 -11.344 1 98.38 248 LEU B N 1
ATOM 4432 C CA . LEU B 1 248 ? 18.781 -8.648 -11.789 1 98.38 248 LEU B CA 1
ATOM 4433 C C . LEU B 1 248 ? 18.922 -9.758 -12.828 1 98.38 248 LEU B C 1
ATOM 4435 O O . LEU B 1 248 ? 19.438 -9.531 -13.922 1 98.38 248 LEU B O 1
ATOM 4439 N N . VAL B 1 249 ? 18.406 -10.945 -12.547 1 98.62 249 VAL B N 1
ATOM 4440 C CA . VAL B 1 249 ? 18.594 -12.094 -13.422 1 98.62 249 VAL B CA 1
ATOM 4441 C C . VAL B 1 249 ? 17.422 -12.203 -14.398 1 98.62 249 VAL B C 1
ATOM 4443 O O . VAL B 1 249 ? 17.422 -13.062 -15.281 1 98.62 249 VAL B O 1
ATOM 4446 N N . GLY B 1 250 ? 16.438 -11.312 -14.258 1 98.75 250 GLY B N 1
ATOM 4447 C CA . GLY B 1 250 ? 15.25 -11.273 -15.086 1 98.75 250 GLY B CA 1
ATOM 4448 C C . GLY B 1 250 ? 14 -10.891 -14.32 1 98.75 250 GLY B C 1
ATOM 4449 O O . GLY B 1 250 ? 14.07 -10.547 -13.133 1 98.75 250 GLY B O 1
ATOM 4450 N N . ALA B 1 251 ? 12.93 -10.828 -15.023 1 98.94 251 ALA B N 1
ATOM 4451 C CA . ALA B 1 251 ? 11.625 -10.539 -14.422 1 98.94 251 ALA B CA 1
ATOM 4452 C C . ALA B 1 251 ? 10.586 -11.562 -14.859 1 98.94 251 ALA B C 1
ATOM 4454 O O . ALA B 1 251 ? 10.664 -12.102 -15.969 1 98.94 251 ALA B O 1
ATOM 4455 N N . TYR B 1 252 ? 9.719 -11.852 -13.961 1 98.94 252 TYR B N 1
ATOM 4456 C CA . TYR B 1 252 ? 8.586 -12.742 -14.195 1 98.94 252 TYR B CA 1
ATOM 4457 C C . TYR B 1 252 ? 7.27 -11.984 -14.062 1 98.94 252 TYR B C 1
ATOM 4459 O O . TYR B 1 252 ? 6.961 -11.438 -13 1 98.94 252 TYR B O 1
ATOM 4467 N N . GLU B 1 253 ? 6.488 -11.891 -15.109 1 98.88 253 GLU B N 1
ATOM 4468 C CA . GLU B 1 253 ? 5.184 -11.234 -15.102 1 98.88 253 GLU B CA 1
ATOM 4469 C C . GLU B 1 253 ? 4.055 -12.258 -15.016 1 98.88 253 GLU B C 1
ATOM 4471 O O . GLU B 1 253 ? 3.809 -13 -15.969 1 98.88 253 GLU B O 1
ATOM 4476 N N . ALA B 1 254 ? 3.33 -12.305 -13.859 1 98.38 254 ALA B N 1
ATOM 4477 C CA . ALA B 1 254 ? 2.438 -13.414 -13.539 1 98.38 254 ALA B CA 1
ATOM 4478 C C . ALA B 1 254 ? 0.976 -13.008 -13.703 1 98.38 254 ALA B C 1
ATOM 4480 O O . ALA B 1 254 ? 0.071 -13.75 -13.312 1 98.38 254 ALA B O 1
ATOM 4481 N N . ILE B 1 255 ? 0.653 -11.891 -14.266 1 97 255 ILE B N 1
ATOM 4482 C CA . ILE B 1 255 ? -0.715 -11.398 -14.398 1 97 255 ILE B CA 1
ATOM 4483 C C . ILE B 1 255 ? -1.177 -11.547 -15.852 1 97 255 ILE B C 1
ATOM 4485 O O . ILE B 1 255 ? -2.266 -12.062 -16.109 1 97 255 ILE B O 1
ATOM 4489 N N . GLY B 1 256 ? -0.389 -11.094 -16.797 1 95.88 256 GLY B N 1
ATOM 4490 C CA . GLY B 1 256 ? -0.65 -11.422 -18.188 1 95.88 256 GLY B CA 1
ATOM 4491 C C . GLY B 1 256 ? -1.404 -10.336 -18.922 1 95.88 256 GLY B C 1
ATOM 4492 O O . GLY B 1 256 ? -1.976 -10.578 -19.984 1 95.88 256 GLY B O 1
ATOM 4493 N N . THR B 1 257 ? -1.528 -9.062 -18.422 1 96.12 257 THR B N 1
ATOM 4494 C CA . THR B 1 257 ? -2.119 -7.961 -19.172 1 96.12 257 THR B CA 1
ATOM 4495 C C . THR B 1 257 ? -1.037 -7.145 -19.859 1 96.12 257 THR B C 1
ATOM 4497 O O . THR B 1 257 ? 0.119 -7.133 -19.438 1 96.12 257 THR B O 1
ATOM 4500 N N . ALA B 1 258 ? -1.431 -6.449 -20.922 1 97.25 258 ALA B N 1
ATOM 4501 C CA . ALA B 1 258 ? -0.487 -5.574 -21.609 1 97.25 258 ALA B CA 1
ATOM 4502 C C . ALA B 1 258 ? 0.102 -4.539 -20.656 1 97.25 258 ALA B C 1
ATOM 4504 O O . ALA B 1 258 ? 1.298 -4.242 -20.719 1 97.25 258 ALA B O 1
ATOM 4505 N N . THR B 1 259 ? -0.701 -4.012 -19.781 1 97.62 259 THR B N 1
ATOM 4506 C CA . THR B 1 259 ? -0.286 -2.984 -18.828 1 97.62 259 THR B CA 1
ATOM 4507 C C . THR B 1 259 ? 0.792 -3.521 -17.891 1 97.62 259 THR B C 1
ATOM 4509 O O . THR B 1 259 ? 1.846 -2.902 -17.719 1 97.62 259 THR B O 1
ATOM 4512 N N . THR B 1 260 ? 0.568 -4.66 -17.297 1 98.38 260 THR B N 1
ATOM 4513 C CA . THR B 1 260 ? 1.515 -5.188 -16.312 1 98.38 260 THR B CA 1
ATOM 4514 C C . THR B 1 260 ? 2.801 -5.645 -17 1 98.38 260 THR B C 1
ATOM 4516 O O . THR B 1 260 ? 3.889 -5.527 -16.438 1 98.38 260 THR B O 1
ATOM 4519 N N . VAL B 1 261 ? 2.705 -6.156 -18.219 1 98.56 261 VAL B N 1
ATOM 4520 C CA . VAL B 1 261 ? 3.904 -6.512 -18.984 1 98.56 261 VAL B CA 1
ATOM 4521 C C . VAL B 1 261 ? 4.746 -5.266 -19.234 1 98.56 261 VAL B C 1
ATOM 4523 O O . VAL B 1 261 ? 5.961 -5.273 -19.016 1 98.56 261 VAL B O 1
ATOM 4526 N N . ARG B 1 262 ? 4.133 -4.199 -19.625 1 98.5 262 ARG B N 1
ATOM 4527 C CA . ARG B 1 262 ? 4.848 -2.957 -19.906 1 98.5 262 ARG B CA 1
ATOM 4528 C C . ARG B 1 262 ? 5.477 -2.387 -18.641 1 98.5 262 ARG B C 1
ATOM 4530 O O . ARG B 1 262 ? 6.598 -1.878 -18.672 1 98.5 262 ARG B O 1
ATOM 4537 N N . GLN B 1 263 ? 4.738 -2.422 -17.547 1 98.56 263 GLN B N 1
ATOM 4538 C CA . GLN B 1 263 ? 5.273 -1.941 -16.281 1 98.56 263 GLN B CA 1
ATOM 4539 C C . GLN B 1 263 ? 6.469 -2.775 -15.836 1 98.56 263 GLN B C 1
ATOM 4541 O O . GLN B 1 263 ? 7.48 -2.23 -15.383 1 98.56 263 GLN B O 1
ATOM 4546 N N . THR B 1 264 ? 6.332 -4.109 -15.977 1 98.88 264 THR B N 1
ATOM 4547 C CA . THR B 1 264 ? 7.438 -4.992 -15.633 1 98.88 264 THR B CA 1
ATOM 4548 C C . THR B 1 264 ? 8.656 -4.699 -16.5 1 98.88 264 THR B C 1
ATOM 4550 O O . THR B 1 264 ? 9.773 -4.578 -16 1 98.88 264 THR B O 1
ATOM 4553 N N . ALA B 1 265 ? 8.422 -4.555 -17.781 1 98.81 265 ALA B N 1
ATOM 4554 C CA . ALA B 1 265 ? 9.484 -4.242 -18.734 1 98.81 265 ALA B CA 1
ATOM 4555 C C . ALA B 1 265 ? 10.141 -2.906 -18.406 1 98.81 265 ALA B C 1
ATOM 4557 O O . ALA B 1 265 ? 11.359 -2.756 -18.547 1 98.81 265 ALA B O 1
ATOM 4558 N N . ALA B 1 266 ? 9.383 -1.937 -18 1 98.69 266 ALA B N 1
ATOM 4559 C CA . ALA B 1 266 ? 9.898 -0.611 -17.656 1 98.69 266 ALA B CA 1
ATOM 4560 C C . ALA B 1 266 ? 10.859 -0.678 -16.484 1 98.69 266 ALA B C 1
ATOM 4562 O O . ALA B 1 266 ? 11.875 0.026 -16.453 1 98.69 266 ALA B O 1
ATOM 4563 N N . VAL B 1 267 ? 10.523 -1.476 -15.484 1 98.81 267 VAL B N 1
ATOM 4564 C CA . VAL B 1 267 ? 11.445 -1.651 -14.367 1 98.81 267 VAL B CA 1
ATOM 4565 C C . VAL B 1 267 ? 12.758 -2.24 -14.867 1 98.81 267 VAL B C 1
ATOM 4567 O O . VAL B 1 267 ? 13.836 -1.761 -14.5 1 98.81 267 VAL B O 1
ATOM 4570 N N . VAL B 1 268 ? 12.648 -3.303 -15.703 1 98.81 268 VAL B N 1
ATOM 4571 C CA . VAL B 1 268 ? 13.828 -3.988 -16.234 1 98.81 268 VAL B CA 1
ATOM 4572 C C . VAL B 1 268 ? 14.656 -3.014 -17.062 1 98.81 268 VAL B C 1
ATOM 4574 O O . VAL B 1 268 ? 15.891 -2.982 -16.953 1 98.81 268 VAL B O 1
ATOM 4577 N N . ALA B 1 269 ? 14.016 -2.227 -17.875 1 98.62 269 ALA B N 1
ATOM 4578 C CA . ALA B 1 269 ? 14.711 -1.236 -18.703 1 98.62 269 ALA B CA 1
ATOM 4579 C C . ALA B 1 269 ? 15.461 -0.233 -17.828 1 98.62 269 ALA B C 1
ATOM 4581 O O . ALA B 1 269 ? 16.594 0.129 -18.125 1 98.62 269 ALA B O 1
ATOM 4582 N N . ALA B 1 270 ? 14.859 0.175 -16.734 1 97.81 270 ALA B N 1
ATOM 4583 C CA . ALA B 1 270 ? 15.445 1.156 -15.828 1 97.81 270 ALA B CA 1
ATOM 4584 C C . ALA B 1 270 ? 16.703 0.6 -15.156 1 97.81 270 ALA B C 1
ATOM 4586 O O . ALA B 1 270 ? 17.484 1.353 -14.578 1 97.81 270 ALA B O 1
ATOM 4587 N N . LEU B 1 271 ? 16.828 -0.703 -15.211 1 97.94 271 LEU B N 1
ATOM 4588 C CA . LEU B 1 271 ? 17.953 -1.356 -14.555 1 97.94 271 LEU B CA 1
ATOM 4589 C C . LEU B 1 271 ? 18.953 -1.856 -15.578 1 97.94 271 LEU B C 1
ATOM 4591 O O . LEU B 1 271 ? 19.812 -2.686 -15.258 1 97.94 271 LEU B O 1
ATOM 4595 N N . GLY B 1 272 ? 18.844 -1.465 -16.859 1 97.19 272 GLY B N 1
ATOM 4596 C CA . GLY B 1 272 ? 19.859 -1.75 -17.859 1 97.19 272 GLY B CA 1
ATOM 4597 C C . GLY B 1 272 ? 19.422 -2.809 -18.859 1 97.19 272 GLY B C 1
ATOM 4598 O O . GLY B 1 272 ? 20.219 -3.246 -19.688 1 97.19 272 GLY B O 1
ATOM 4599 N N . GLY B 1 273 ? 18.234 -3.275 -18.75 1 98.12 273 GLY B N 1
ATOM 4600 C CA . GLY B 1 273 ? 17.703 -4.242 -19.703 1 98.12 273 GLY B CA 1
ATOM 4601 C C . GLY B 1 273 ? 17.719 -5.664 -19.172 1 98.12 273 GLY B C 1
ATOM 4602 O O . GLY B 1 273 ? 18.156 -5.91 -18.047 1 98.12 273 GLY B O 1
ATOM 4603 N N . GLY B 1 274 ? 17.141 -6.555 -19.922 1 98.44 274 GLY B N 1
ATOM 4604 C CA . GLY B 1 274 ? 17.031 -7.961 -19.562 1 98.44 274 GLY B CA 1
ATOM 4605 C C . GLY B 1 274 ? 15.805 -8.633 -20.125 1 98.44 274 GLY B C 1
ATOM 4606 O O . GLY B 1 274 ? 15.133 -8.078 -21 1 98.44 274 GLY B O 1
ATOM 4607 N N . ARG B 1 275 ? 15.547 -9.781 -19.672 1 98.62 275 ARG B N 1
ATOM 4608 C CA . ARG B 1 275 ? 14.43 -10.578 -20.188 1 98.62 275 ARG B CA 1
ATOM 4609 C C . ARG B 1 275 ? 13.266 -10.594 -19.203 1 98.62 275 ARG B C 1
ATOM 4611 O O . ARG B 1 275 ? 13.477 -10.648 -17.984 1 98.62 275 ARG B O 1
ATOM 4618 N N . VAL B 1 276 ? 12.102 -10.523 -19.734 1 98.88 276 VAL B N 1
ATOM 4619 C CA . VAL B 1 276 ? 10.844 -10.672 -19 1 98.88 276 VAL B CA 1
ATOM 4620 C C . VAL B 1 276 ? 10.086 -11.898 -19.5 1 98.88 276 VAL B C 1
ATOM 4622 O O . VAL B 1 276 ? 9.742 -11.977 -20.688 1 98.88 276 VAL B O 1
ATOM 4625 N N . ALA B 1 277 ? 9.914 -12.891 -18.641 1 98.88 277 ALA B N 1
ATOM 4626 C CA . ALA B 1 277 ? 9 -13.992 -18.953 1 98.88 277 ALA B CA 1
ATOM 4627 C C . ALA B 1 277 ? 7.574 -13.656 -18.531 1 98.88 277 ALA B C 1
ATOM 4629 O O . ALA B 1 277 ? 7.312 -13.398 -17.344 1 98.88 277 ALA B O 1
ATOM 4630 N N . ALA B 1 278 ? 6.621 -13.68 -19.453 1 98.62 278 ALA B N 1
ATOM 4631 C CA . ALA B 1 278 ? 5.266 -13.227 -19.172 1 98.62 278 ALA B CA 1
ATOM 4632 C C . ALA B 1 278 ? 4.246 -14.328 -19.438 1 98.62 278 ALA B C 1
ATOM 4634 O O . ALA B 1 278 ? 4.352 -15.062 -20.422 1 98.62 278 ALA B O 1
ATOM 4635 N N . VAL B 1 279 ? 3.209 -14.5 -18.516 1 96.94 279 VAL B N 1
ATOM 4636 C CA . VAL B 1 279 ? 2.197 -15.539 -18.672 1 96.94 279 VAL B CA 1
ATOM 4637 C C . VAL B 1 279 ? 1.237 -15.172 -19.797 1 96.94 279 VAL B C 1
ATOM 4639 O O . VAL B 1 279 ? 0.553 -16.031 -20.344 1 96.94 279 VAL B O 1
ATOM 4642 N N . GLY B 1 280 ? 1.139 -13.891 -20.125 1 89.38 280 GLY B N 1
ATOM 4643 C CA . GLY B 1 280 ? 0.278 -13.445 -21.203 1 89.38 280 GLY B CA 1
ATOM 4644 C C . GLY B 1 280 ? 1.026 -13.211 -22.5 1 89.38 280 GLY B C 1
ATOM 4645 O O . GLY B 1 280 ? 2.15 -13.688 -22.672 1 89.38 280 GLY B O 1
ATOM 4646 N N . GLY B 1 281 ? 0.38 -12.648 -23.484 1 89.31 281 GLY B N 1
ATOM 4647 C CA . GLY B 1 281 ? 0.981 -12.305 -24.766 1 89.31 281 GLY B CA 1
ATOM 4648 C C . GLY B 1 281 ? 1.957 -11.141 -24.672 1 89.31 281 GLY B C 1
ATOM 4649 O O . GLY B 1 281 ? 1.992 -10.438 -23.672 1 89.31 281 GLY B O 1
ATOM 4650 N N . VAL B 1 282 ? 2.801 -11.031 -25.641 1 94.75 282 VAL B N 1
ATOM 4651 C CA . VAL B 1 282 ? 3.74 -9.922 -25.75 1 94.75 282 VAL B CA 1
ATOM 4652 C C . VAL B 1 282 ? 3.062 -8.734 -26.438 1 94.75 282 VAL B C 1
ATOM 4654 O O . VAL B 1 282 ? 2.646 -8.828 -27.594 1 94.75 282 VAL B O 1
ATOM 4657 N N . PRO B 1 283 ? 2.963 -7.676 -25.672 1 96.31 283 PRO B N 1
ATOM 4658 C CA . PRO B 1 283 ? 2.348 -6.508 -26.312 1 96.31 283 PRO B CA 1
ATOM 4659 C C . PRO B 1 283 ? 3.172 -5.969 -27.484 1 96.31 283 PRO B C 1
ATOM 4661 O O . PRO B 1 283 ? 4.395 -6.133 -27.5 1 96.31 283 PRO B O 1
ATOM 4664 N N . GLU B 1 284 ? 2.486 -5.34 -28.375 1 95.06 284 GLU B N 1
ATOM 4665 C CA . GLU B 1 284 ? 3.16 -4.68 -29.5 1 95.06 284 GLU B CA 1
ATOM 4666 C C . GLU B 1 284 ? 3.832 -3.387 -29.047 1 95.06 284 GLU B C 1
ATOM 4668 O O . GLU B 1 284 ? 3.473 -2.82 -28.016 1 95.06 284 GLU B O 1
ATOM 4673 N N . GLY B 1 285 ? 4.84 -3.021 -29.812 1 94.19 285 GLY B N 1
ATOM 4674 C CA . GLY B 1 285 ? 5.457 -1.727 -29.578 1 94.19 285 GLY B CA 1
ATOM 4675 C C . GLY B 1 285 ? 6.762 -1.816 -28.812 1 94.19 285 GLY B C 1
ATOM 4676 O O . GLY B 1 285 ? 7.301 -2.908 -28.625 1 94.19 285 GLY B O 1
ATOM 4677 N N . ASP B 1 286 ? 7.289 -0.701 -28.406 1 94.25 286 ASP B N 1
ATOM 4678 C CA . ASP B 1 286 ? 8.562 -0.572 -27.688 1 94.25 286 ASP B CA 1
ATOM 4679 C C . ASP B 1 286 ? 8.398 -0.912 -26.219 1 94.25 286 ASP B C 1
ATOM 4681 O O . ASP B 1 286 ? 7.609 -0.281 -25.516 1 94.25 286 ASP B O 1
ATOM 4685 N N . LEU B 1 287 ? 9.102 -1.882 -25.797 1 95.75 287 LEU B N 1
ATOM 4686 C CA . LEU B 1 287 ? 8.984 -2.342 -24.406 1 95.75 287 LEU B CA 1
ATOM 4687 C C . LEU B 1 287 ? 10.195 -1.898 -23.594 1 95.75 287 LEU B C 1
ATOM 4689 O O . LEU B 1 287 ? 10.344 -2.299 -22.438 1 95.75 287 LEU B O 1
ATOM 4693 N N . GLY B 1 288 ? 11 -1.011 -24.172 1 95.31 288 GLY B N 1
ATOM 4694 C CA . GLY B 1 288 ? 12.148 -0.485 -23.469 1 95.31 288 GLY B CA 1
ATOM 4695 C C . GLY B 1 288 ? 13.469 -0.955 -24.031 1 95.31 288 GLY B C 1
ATOM 4696 O O . GLY B 1 288 ? 13.562 -2.064 -24.562 1 95.31 288 GLY B O 1
ATOM 4697 N N . LYS B 1 289 ? 14.508 -0.153 -23.875 1 94.31 289 LYS B N 1
ATOM 4698 C CA . LYS B 1 289 ? 15.836 -0.437 -24.406 1 94.31 289 LYS B CA 1
ATOM 4699 C C . LYS B 1 289 ? 16.406 -1.711 -23.797 1 94.31 289 LYS B C 1
ATOM 4701 O O . LYS B 1 289 ? 16.406 -1.879 -22.578 1 94.31 289 LYS B O 1
ATOM 4706 N N . ASP B 1 290 ? 16.828 -2.67 -24.656 1 97.62 290 ASP B N 1
ATOM 4707 C CA . ASP B 1 290 ? 17.547 -3.889 -24.281 1 97.62 290 ASP B CA 1
ATOM 4708 C C . ASP B 1 290 ? 16.656 -4.812 -23.453 1 97.62 290 ASP B C 1
ATOM 4710 O O . ASP B 1 290 ? 17.141 -5.527 -22.578 1 97.62 290 ASP B O 1
ATOM 4714 N N . VAL B 1 291 ? 15.297 -4.66 -23.625 1 98.62 291 VAL B N 1
ATOM 4715 C CA . VAL B 1 291 ? 14.359 -5.539 -22.938 1 98.62 291 VAL B CA 1
ATOM 4716 C C . VAL B 1 291 ? 13.758 -6.535 -23.922 1 98.62 291 VAL B C 1
ATOM 4718 O O . VAL B 1 291 ? 13.305 -6.152 -25 1 98.62 291 VAL B O 1
ATOM 4721 N N . GLU B 1 292 ? 13.758 -7.73 -23.625 1 98.38 292 GLU B N 1
ATOM 4722 C CA . GLU B 1 292 ? 13.094 -8.789 -24.375 1 98.38 292 GLU B CA 1
ATOM 4723 C C . GLU B 1 292 ? 11.984 -9.445 -23.562 1 98.38 292 GLU B C 1
ATOM 4725 O O . GLU B 1 292 ? 12.234 -9.969 -22.484 1 98.38 292 GLU B O 1
ATOM 4730 N N . VAL B 1 293 ? 10.797 -9.414 -24.062 1 98.56 293 VAL B N 1
ATOM 4731 C CA . VAL B 1 293 ? 9.672 -10.094 -23.438 1 98.56 293 VAL B CA 1
ATOM 4732 C C . VAL B 1 293 ? 9.367 -11.398 -24.172 1 98.56 293 VAL B C 1
ATOM 4734 O O . VAL B 1 293 ? 9.281 -11.414 -25.406 1 98.56 293 VAL B O 1
ATOM 4737 N N . VAL B 1 294 ? 9.234 -12.469 -23.438 1 98.25 294 VAL B N 1
ATOM 4738 C CA . VAL B 1 294 ? 8.914 -13.773 -24.016 1 98.25 294 VAL B CA 1
ATOM 4739 C C . VAL B 1 294 ? 7.652 -14.336 -23.359 1 98.25 294 VAL B C 1
ATOM 4741 O O . VAL B 1 294 ? 7.449 -14.172 -22.156 1 98.25 294 VAL B O 1
ATOM 4744 N N . SER B 1 295 ? 6.852 -14.953 -24.141 1 97.56 295 SER B N 1
ATOM 4745 C CA . SER B 1 295 ? 5.637 -15.586 -23.641 1 97.56 295 SER B CA 1
ATOM 4746 C C . SER B 1 295 ? 5.926 -16.984 -23.094 1 97.56 295 SER B C 1
ATOM 4748 O O . SER B 1 295 ? 6.719 -17.734 -23.672 1 97.56 295 SER B O 1
ATOM 4750 N N . ILE B 1 296 ? 5.223 -17.312 -22.031 1 96.88 296 ILE B N 1
ATOM 4751 C CA . ILE B 1 296 ? 5.402 -18.594 -21.344 1 96.88 296 ILE B CA 1
ATOM 4752 C C . ILE B 1 296 ? 4.359 -19.594 -21.844 1 96.88 296 ILE B C 1
ATOM 4754 O O . ILE B 1 296 ? 3.189 -19.234 -22.016 1 96.88 296 ILE B O 1
ATOM 4758 N N . SER B 1 297 ? 4.762 -20.797 -22.031 1 93.75 297 SER B N 1
ATOM 4759 C CA . SER B 1 297 ? 3.889 -21.953 -22.281 1 93.75 297 SER B CA 1
ATOM 4760 C C . SER B 1 297 ? 4.223 -23.109 -21.344 1 93.75 297 SER B C 1
ATOM 4762 O O . SER B 1 297 ? 5.254 -23.766 -21.5 1 93.75 297 SER B O 1
ATOM 4764 N N . SER B 1 298 ? 3.307 -23.328 -20.438 1 95.31 298 SER B N 1
ATOM 4765 C CA . SER B 1 298 ? 3.58 -24.281 -19.375 1 95.31 298 SER B CA 1
ATOM 4766 C C . SER B 1 298 ? 3.834 -25.688 -19.922 1 95.31 298 SER B C 1
ATOM 4768 O O . SER B 1 298 ? 4.68 -26.422 -19.422 1 95.31 298 SER B O 1
ATOM 4770 N N . ALA B 1 299 ? 3.203 -26.016 -21.016 1 94.38 299 ALA B N 1
ATOM 4771 C CA . ALA B 1 299 ? 3.283 -27.359 -21.562 1 94.38 299 ALA B CA 1
ATOM 4772 C C . ALA B 1 299 ? 4.68 -27.641 -22.125 1 94.38 299 ALA B C 1
ATOM 4774 O O . ALA B 1 299 ? 5.039 -28.797 -22.344 1 94.38 299 ALA B O 1
ATOM 4775 N N . GLN B 1 300 ? 5.449 -26.609 -22.297 1 95.12 300 GLN B N 1
ATOM 4776 C CA . GLN B 1 300 ? 6.762 -26.75 -22.922 1 95.12 300 GLN B CA 1
ATOM 4777 C C . GLN B 1 300 ? 7.75 -27.422 -21.969 1 95.12 300 GLN B C 1
ATOM 4779 O O . GLN B 1 300 ? 8.805 -27.906 -22.391 1 95.12 300 GLN B O 1
ATOM 4784 N N . ILE B 1 301 ? 7.402 -27.469 -20.656 1 96.75 301 ILE B N 1
ATOM 4785 C CA . ILE B 1 301 ? 8.305 -28.156 -19.734 1 96.75 301 ILE B CA 1
ATOM 4786 C C . ILE B 1 301 ? 8.289 -29.656 -20.031 1 96.75 301 ILE B C 1
ATOM 4788 O O . ILE B 1 301 ? 9.211 -30.391 -19.641 1 96.75 301 ILE B O 1
ATOM 4792 N N . VAL B 1 302 ? 7.234 -30.156 -20.672 1 95.56 302 VAL B N 1
ATOM 4793 C CA . VAL B 1 302 ? 7.125 -31.562 -21.047 1 95.56 302 VAL B CA 1
ATOM 4794 C C . VAL B 1 302 ? 7.492 -31.719 -22.531 1 95.56 302 VAL B C 1
ATOM 4796 O O . VAL B 1 302 ? 8.328 -32.562 -22.875 1 95.56 302 VAL B O 1
ATOM 4799 N N . ALA B 1 303 ? 6.996 -30.828 -23.406 1 94.38 303 ALA B N 1
ATOM 4800 C CA . ALA B 1 303 ? 7.086 -30.984 -24.859 1 94.38 303 ALA B CA 1
ATOM 4801 C C . ALA B 1 303 ? 8.484 -30.656 -25.359 1 94.38 303 ALA B C 1
ATOM 4803 O O . ALA B 1 303 ? 9 -31.312 -26.281 1 94.38 303 ALA B O 1
ATOM 4804 N N . SER B 1 304 ? 9.109 -29.688 -24.75 1 95.19 304 SER B N 1
ATOM 4805 C CA . SER B 1 304 ? 10.375 -29.188 -25.297 1 95.19 304 SER B CA 1
ATOM 4806 C C . SER B 1 304 ? 11.547 -29.578 -24.391 1 95.19 304 SER B C 1
ATOM 4808 O O . SER B 1 304 ? 12.602 -29.984 -24.891 1 95.19 304 SER B O 1
ATOM 4810 N N . GLU B 1 305 ? 11.391 -29.422 -23.078 1 97.12 305 GLU B N 1
ATOM 4811 C CA . GLU B 1 305 ? 12.477 -29.688 -22.156 1 97.12 305 GLU B CA 1
ATOM 4812 C C . GLU B 1 305 ? 12.016 -30.547 -20.984 1 97.12 305 GLU B C 1
ATOM 4814 O O . GLU B 1 305 ? 11.977 -30.094 -19.844 1 97.12 305 GLU B O 1
ATOM 4819 N N .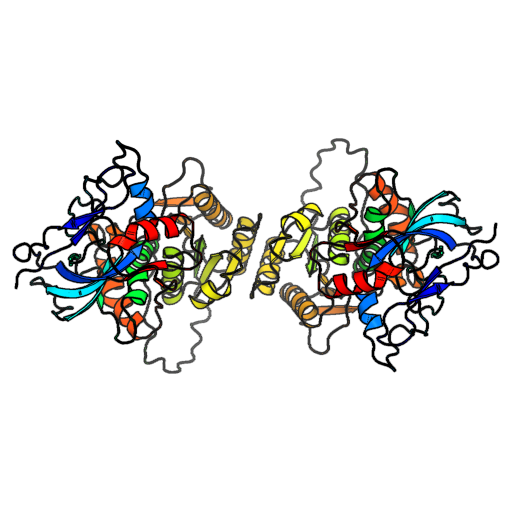 PRO B 1 306 ? 11.852 -31.875 -21.25 1 97 306 PRO B N 1
ATOM 4820 C CA . PRO B 1 306 ? 11.32 -32.781 -20.219 1 97 306 PRO B CA 1
ATOM 4821 C C . PRO B 1 306 ? 12.227 -32.875 -19 1 97 306 PRO B C 1
ATOM 4823 O O . PRO B 1 306 ? 11.789 -33.312 -17.938 1 97 306 PRO B O 1
ATOM 4826 N N . GLY B 1 307 ? 13.5 -32.5 -19.172 1 97.25 307 GLY B N 1
ATOM 4827 C CA . GLY B 1 307 ? 14.391 -32.469 -18.031 1 97.25 307 GLY B CA 1
ATOM 4828 C C . GLY B 1 307 ? 13.906 -31.516 -16.938 1 97.25 307 GLY B C 1
ATOM 4829 O O . GLY B 1 307 ? 14.125 -31.766 -15.758 1 97.25 307 GLY B O 1
ATOM 4830 N N . VAL B 1 308 ? 13.281 -30.422 -17.344 1 98 308 VAL B N 1
ATOM 4831 C CA . VAL B 1 308 ? 12.734 -29.469 -16.391 1 98 308 VAL B CA 1
ATOM 4832 C C . VAL B 1 308 ? 11.602 -30.125 -15.594 1 98 308 VAL B C 1
ATOM 4834 O O . VAL B 1 308 ? 11.562 -30.016 -14.359 1 98 308 VAL B O 1
ATOM 4837 N N . ALA B 1 309 ? 10.727 -30.812 -16.266 1 98 309 ALA B N 1
ATOM 4838 C CA . ALA B 1 309 ? 9.633 -31.516 -15.602 1 98 309 ALA B CA 1
ATOM 4839 C C . ALA B 1 309 ? 10.164 -32.562 -14.633 1 98 309 ALA B C 1
ATOM 4841 O O . ALA B 1 309 ? 9.664 -32.688 -13.508 1 98 309 ALA B O 1
ATOM 4842 N N . ARG B 1 310 ? 11.18 -33.312 -15.055 1 97 310 ARG B N 1
ATOM 4843 C CA . ARG B 1 310 ? 11.75 -34.344 -14.195 1 97 310 ARG B CA 1
ATOM 4844 C C . ARG B 1 310 ? 12.336 -33.75 -12.922 1 97 310 ARG B C 1
ATOM 4846 O O . ARG B 1 310 ? 12.109 -34.25 -11.828 1 97 310 ARG B O 1
ATOM 4853 N N . ARG B 1 311 ? 13.008 -32.688 -13.109 1 97.06 311 ARG B N 1
ATOM 4854 C CA . ARG B 1 311 ? 13.68 -32.062 -11.977 1 97.06 311 ARG B CA 1
ATOM 4855 C C . ARG B 1 311 ? 12.672 -31.422 -11.023 1 97.06 311 ARG B C 1
ATOM 4857 O O . ARG B 1 311 ? 12.797 -31.562 -9.797 1 97.06 311 ARG B O 1
ATOM 4864 N N . ILE B 1 312 ? 11.711 -30.766 -11.539 1 98.25 312 ILE B N 1
ATOM 4865 C CA . ILE B 1 312 ? 10.789 -30 -10.703 1 98.25 312 ILE B CA 1
ATOM 4866 C C . ILE B 1 312 ? 9.711 -30.922 -10.141 1 98.25 312 ILE B C 1
ATOM 4868 O O . ILE B 1 312 ? 9.547 -31.031 -8.922 1 98.25 312 ILE B O 1
ATOM 4872 N N . TRP B 1 313 ? 9.047 -31.688 -10.945 1 98.06 313 TRP B N 1
ATOM 4873 C CA . TRP B 1 313 ? 7.926 -32.5 -10.523 1 98.06 313 TRP B CA 1
ATOM 4874 C C . TRP B 1 313 ? 8.406 -33.875 -10 1 98.06 313 TRP B C 1
ATOM 4876 O O . TRP B 1 313 ? 7.797 -34.438 -9.094 1 98.06 313 TRP B O 1
ATOM 4886 N N . GLY B 1 314 ? 9.453 -34.406 -10.562 1 95.56 314 GLY B N 1
ATOM 4887 C CA . GLY B 1 314 ? 9.953 -35.719 -10.172 1 95.56 314 GLY B CA 1
ATOM 4888 C C . GLY B 1 314 ? 10.797 -35.688 -8.914 1 95.56 314 GLY B C 1
ATOM 4889 O O . GLY B 1 314 ? 10.742 -36.625 -8.102 1 95.56 314 GLY B O 1
ATOM 4890 N N . GLU B 1 315 ? 11.508 -34.562 -8.781 1 95.81 315 GLU B N 1
ATOM 4891 C CA . GLU B 1 315 ? 12.484 -34.531 -7.699 1 95.81 315 GLU B CA 1
ATOM 4892 C C . GLU B 1 315 ? 12.109 -33.469 -6.664 1 95.81 315 GLU B C 1
ATOM 4894 O O . GLU B 1 315 ? 11.82 -33.781 -5.512 1 95.81 315 GLU B O 1
ATOM 4899 N N . TYR B 1 316 ? 11.961 -32.281 -7.031 1 98.06 316 TYR B N 1
ATOM 4900 C CA . TYR B 1 316 ? 11.859 -31.188 -6.078 1 98.06 316 TYR B CA 1
ATOM 4901 C C . TYR B 1 316 ? 10.508 -31.203 -5.379 1 98.06 316 TYR B C 1
ATOM 4903 O O . TYR B 1 316 ? 10.43 -31.188 -4.148 1 98.06 316 TYR B O 1
ATOM 4911 N N . VAL B 1 317 ? 9.414 -31.234 -6.121 1 98.56 317 VAL B N 1
ATOM 4912 C CA . VAL B 1 317 ? 8.07 -31.016 -5.59 1 98.56 317 VAL B CA 1
ATOM 4913 C C . VAL B 1 317 ? 7.758 -32.062 -4.523 1 98.56 317 VAL B C 1
ATOM 4915 O O . VAL B 1 317 ? 7.402 -31.719 -3.395 1 98.56 317 VAL B O 1
ATOM 4918 N N . PRO B 1 318 ? 7.945 -33.375 -4.828 1 97.44 318 PRO B N 1
ATOM 4919 C CA . PRO B 1 318 ? 7.598 -34.344 -3.791 1 97.44 318 PRO B CA 1
ATOM 4920 C C . PRO B 1 318 ? 8.453 -34.219 -2.533 1 97.44 318 PRO B C 1
ATOM 4922 O O . PRO B 1 318 ? 7.926 -34.25 -1.417 1 97.44 318 PRO B O 1
ATOM 4925 N N . ALA B 1 319 ? 9.711 -33.969 -2.684 1 97.31 319 ALA B N 1
ATOM 4926 C CA . ALA B 1 319 ? 10.609 -33.844 -1.538 1 97.31 319 ALA B CA 1
ATOM 4927 C C . ALA B 1 319 ? 10.336 -32.562 -0.759 1 97.31 319 ALA B C 1
ATOM 4929 O O . ALA B 1 319 ? 10.344 -32.562 0.474 1 97.31 319 ALA B O 1
ATOM 4930 N N . ALA B 1 320 ? 10.125 -31.531 -1.465 1 98.25 320 ALA B N 1
ATOM 4931 C CA . ALA B 1 320 ? 9.906 -30.219 -0.84 1 98.25 320 ALA B CA 1
ATOM 4932 C C . ALA B 1 320 ? 8.578 -30.203 -0.09 1 98.25 320 ALA B C 1
ATOM 4934 O O . ALA B 1 320 ? 8.469 -29.594 0.977 1 98.25 320 ALA B O 1
ATOM 4935 N N . LEU B 1 321 ? 7.52 -30.812 -0.663 1 98.25 321 LEU B N 1
ATOM 4936 C CA . LEU B 1 321 ? 6.246 -30.922 0.042 1 98.25 321 LEU B CA 1
ATOM 4937 C C . LEU B 1 321 ? 6.402 -31.734 1.319 1 98.25 321 LEU B C 1
ATOM 4939 O O . LEU B 1 321 ? 5.875 -31.359 2.371 1 98.25 321 LEU B O 1
ATOM 4943 N N . GLU B 1 322 ? 7.074 -32.812 1.171 1 96.69 322 GLU B N 1
ATOM 4944 C CA . GLU B 1 322 ? 7.289 -33.656 2.33 1 96.69 322 GLU B CA 1
ATOM 4945 C C . GLU B 1 322 ? 8.047 -32.938 3.432 1 96.69 322 GLU B C 1
ATOM 4947 O O . GLU B 1 322 ? 7.711 -33.031 4.609 1 96.69 322 GLU B O 1
ATOM 4952 N N . ALA B 1 323 ? 9.062 -32.156 3.057 1 96.31 323 ALA B N 1
ATOM 4953 C CA . ALA B 1 323 ? 9.898 -31.406 4.004 1 96.31 323 ALA B CA 1
ATOM 4954 C C . ALA B 1 323 ? 9.18 -30.172 4.523 1 96.31 323 ALA B C 1
ATOM 4956 O O . ALA B 1 323 ? 9.633 -29.547 5.48 1 96.31 323 ALA B O 1
ATOM 4957 N N . GLY B 1 324 ? 8.156 -29.75 3.859 1 96.25 324 GLY B N 1
ATOM 4958 C CA . GLY B 1 324 ? 7.387 -28.609 4.289 1 96.25 324 GLY B CA 1
ATOM 4959 C C . GLY B 1 324 ? 7.953 -27.281 3.789 1 96.25 324 GLY B C 1
ATOM 4960 O O . GLY B 1 324 ? 7.52 -26.219 4.219 1 96.25 324 GLY B O 1
ATOM 4961 N N . VAL B 1 325 ? 8.914 -27.297 2.889 1 97.12 325 VAL B N 1
ATOM 4962 C CA . VAL B 1 325 ? 9.562 -26.062 2.438 1 97.12 325 VAL B CA 1
ATOM 4963 C C . VAL B 1 325 ? 8.859 -25.531 1.189 1 97.12 325 VAL B C 1
ATOM 4965 O O . VAL B 1 325 ? 9.047 -24.375 0.806 1 97.12 325 VAL B O 1
ATOM 4968 N N . LEU B 1 326 ? 8.141 -26.391 0.526 1 98.44 326 LEU B N 1
ATOM 4969 C CA . LEU B 1 326 ? 7.18 -25.953 -0.48 1 98.44 326 LEU B CA 1
ATOM 4970 C C . LEU B 1 326 ? 5.762 -25.969 0.077 1 98.44 326 LEU B C 1
ATOM 4972 O O . LEU B 1 326 ? 5.27 -27.031 0.498 1 98.44 326 LEU B O 1
ATOM 4976 N N . LYS B 1 327 ? 5.176 -24.812 0.154 1 98.56 327 LYS B N 1
ATOM 4977 C CA . LYS B 1 327 ? 3.807 -24.688 0.651 1 98.56 327 LYS B CA 1
ATOM 4978 C C . LYS B 1 327 ? 2.795 -24.859 -0.479 1 98.56 327 LYS B C 1
ATOM 4980 O O . LYS B 1 327 ? 3.027 -24.391 -1.6 1 98.56 327 LYS B O 1
ATOM 4985 N N . ALA B 1 328 ? 1.696 -25.516 -0.146 1 98.75 328 ALA B N 1
ATOM 4986 C CA . ALA B 1 328 ? 0.547 -25.516 -1.048 1 98.75 328 ALA B CA 1
ATOM 4987 C C . ALA B 1 328 ? -0.163 -24.156 -1.033 1 98.75 328 ALA B C 1
ATOM 4989 O O . ALA B 1 328 ? -1.121 -23.969 -0.282 1 98.75 328 ALA B O 1
ATOM 4990 N N . ALA B 1 329 ? 0.315 -23.297 -1.875 1 98.69 329 ALA B N 1
ATOM 4991 C CA . ALA B 1 329 ? -0.136 -21.922 -1.902 1 98.69 329 ALA B CA 1
ATOM 4992 C C . ALA B 1 329 ? -0.511 -21.484 -3.318 1 98.69 329 ALA B C 1
ATOM 4994 O O . ALA B 1 329 ? 0.113 -21.922 -4.289 1 98.69 329 ALA B O 1
ATOM 4995 N N . PRO B 1 330 ? -1.539 -20.609 -3.383 1 98.5 330 PRO B N 1
ATOM 4996 C CA . PRO B 1 330 ? -2.307 -19.969 -2.307 1 98.5 330 PRO B CA 1
ATOM 4997 C C . PRO B 1 330 ? -3.27 -20.938 -1.624 1 98.5 330 PRO B C 1
ATOM 4999 O O . PRO B 1 330 ? -3.473 -22.062 -2.105 1 98.5 330 PRO B O 1
ATOM 5002 N N . GLN B 1 331 ? -3.85 -20.516 -0.558 1 98.56 331 GLN B N 1
ATOM 5003 C CA . GLN B 1 331 ? -4.797 -21.344 0.175 1 98.56 331 GLN B CA 1
ATOM 5004 C C . GLN B 1 331 ? -6.004 -21.703 -0.689 1 98.56 331 GLN B C 1
ATOM 5006 O O . GLN B 1 331 ? -6.523 -20.859 -1.415 1 98.56 331 GLN B O 1
ATOM 5011 N N . SER B 1 332 ? -6.414 -22.922 -0.551 1 98.62 332 SER B N 1
ATOM 5012 C CA . SER B 1 332 ? -7.586 -23.375 -1.292 1 98.62 332 SER B CA 1
ATOM 5013 C C . SER B 1 332 ? -8.867 -22.75 -0.732 1 98.62 332 SER B C 1
ATOM 5015 O O . SER B 1 332 ? -9.008 -22.609 0.483 1 98.62 332 SER B O 1
ATOM 5017 N N . THR B 1 333 ? -9.719 -22.297 -1.583 1 98.5 333 THR B N 1
ATOM 5018 C CA . THR B 1 333 ? -11.109 -21.953 -1.288 1 98.5 333 THR B CA 1
ATOM 5019 C C . THR B 1 333 ? -12.055 -22.984 -1.912 1 98.5 333 THR B C 1
ATOM 5021 O O . THR B 1 333 ? -12.367 -22.891 -3.102 1 98.5 333 THR B O 1
ATOM 5024 N N . VAL B 1 334 ? -12.492 -23.938 -1.066 1 98.69 334 VAL B N 1
ATOM 5025 C CA . VAL B 1 334 ? -13.375 -25 -1.552 1 98.69 334 VAL B CA 1
ATOM 5026 C C . VAL B 1 334 ? -14.797 -24.469 -1.684 1 98.69 334 VAL B C 1
ATOM 5028 O O . VAL B 1 334 ? -15.391 -24.016 -0.704 1 98.69 334 VAL B O 1
ATOM 5031 N N . VAL B 1 335 ? -15.375 -24.578 -2.883 1 98.5 335 VAL B N 1
ATOM 5032 C CA . VAL B 1 335 ? -16.641 -23.875 -3.08 1 98.5 335 VAL B CA 1
ATOM 5033 C C . VAL B 1 335 ? -17.75 -24.875 -3.402 1 98.5 335 VAL B C 1
ATOM 5035 O O . VAL B 1 335 ? -18.875 -24.5 -3.699 1 98.5 335 VAL B O 1
ATOM 5038 N N . GLY B 1 336 ? -17.469 -26.219 -3.377 1 98.06 336 GLY B N 1
ATOM 5039 C CA . GLY B 1 336 ? -18.484 -27.219 -3.643 1 98.06 336 GLY B CA 1
ATOM 5040 C C . GLY B 1 336 ? -17.922 -28.625 -3.713 1 98.06 336 GLY B C 1
ATOM 5041 O O . GLY B 1 336 ? -16.703 -28.812 -3.766 1 98.06 336 GLY B O 1
ATOM 5042 N N . ARG B 1 337 ? -18.953 -29.578 -3.711 1 97.94 337 ARG B N 1
ATOM 5043 C CA . ARG B 1 337 ? -18.625 -31 -3.82 1 97.94 337 ARG B CA 1
ATOM 5044 C C . ARG B 1 337 ? -19.359 -31.641 -5 1 97.94 337 ARG B C 1
ATOM 5046 O O . ARG B 1 337 ? -20.547 -31.938 -4.91 1 97.94 337 ARG B O 1
ATOM 5053 N N . GLY B 1 338 ? -18.531 -31.828 -6.07 1 98.62 338 GLY B N 1
ATOM 5054 C CA . GLY B 1 338 ? -19.109 -32.438 -7.27 1 98.62 338 GLY B CA 1
ATOM 5055 C C . GLY B 1 338 ? -18.906 -31.578 -8.516 1 98.62 338 GLY B C 1
ATOM 5056 O O . GLY B 1 338 ? -18.797 -30.359 -8.43 1 98.62 338 GLY B O 1
ATOM 5057 N N . LEU B 1 339 ? -19 -32.219 -9.641 1 98.69 339 LEU B N 1
ATOM 5058 C CA . LEU B 1 339 ? -18.703 -31.609 -10.93 1 98.69 339 LEU B CA 1
ATOM 5059 C C . LEU B 1 339 ? -19.703 -30.5 -11.242 1 98.69 339 LEU B C 1
ATOM 5061 O O . LEU B 1 339 ? -19.375 -29.562 -11.969 1 98.69 339 LEU B O 1
ATOM 5065 N N . TYR B 1 340 ? -20.906 -30.578 -10.68 1 98.19 340 TYR B N 1
ATOM 5066 C CA . TYR B 1 340 ? -21.938 -29.594 -10.969 1 98.19 340 TYR B CA 1
ATOM 5067 C C . TYR B 1 340 ? -21.578 -28.234 -10.391 1 98.1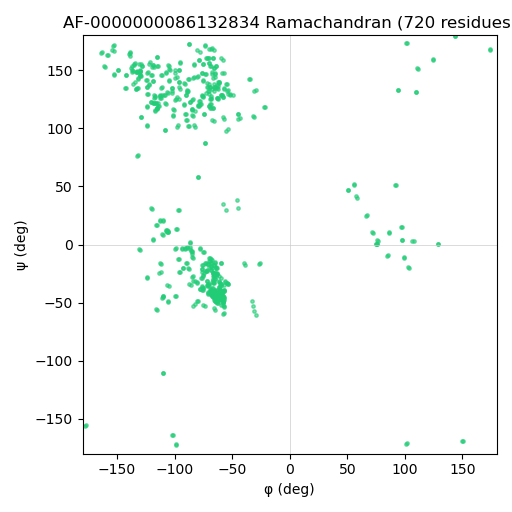9 340 TYR B C 1
ATOM 5069 O O . TYR B 1 340 ? -22.203 -27.219 -10.734 1 98.19 340 TYR B O 1
ATOM 5077 N N . TYR B 1 341 ? -20.594 -28.125 -9.531 1 98.62 341 TYR B N 1
ATOM 5078 C CA . TYR B 1 341 ? -20.219 -26.875 -8.898 1 98.62 341 TYR B CA 1
ATOM 5079 C C . TYR B 1 341 ? -19.188 -26.125 -9.742 1 98.62 341 TYR B C 1
ATOM 5081 O O . TYR B 1 341 ? -18.828 -24.984 -9.43 1 98.62 341 TYR B O 1
ATOM 5089 N N . LEU B 1 342 ? -18.75 -26.703 -10.844 1 98.81 342 LEU B N 1
ATOM 5090 C CA . LEU B 1 342 ? -17.625 -26.141 -11.594 1 98.81 342 LEU B CA 1
ATOM 5091 C C . LEU B 1 342 ? -18.016 -24.844 -12.289 1 98.81 342 LEU B C 1
ATOM 5093 O O . LEU B 1 342 ? -17.219 -23.922 -12.383 1 98.81 342 LEU B O 1
ATOM 5097 N N . GLN B 1 343 ? -19.266 -24.75 -12.758 1 98.56 343 GLN B N 1
ATOM 5098 C CA . GLN B 1 343 ? -19.672 -23.5 -13.383 1 98.56 343 GLN B CA 1
ATOM 5099 C C . GLN B 1 343 ? -19.609 -22.344 -12.391 1 98.56 343 GLN B C 1
ATOM 5101 O O . GLN B 1 343 ? -19.047 -21.281 -12.695 1 98.56 343 GLN B O 1
ATOM 5106 N N . GLY B 1 344 ? -20.188 -22.578 -11.219 1 98.44 344 GLY B N 1
ATOM 5107 C CA . GLY B 1 344 ? -20.109 -21.562 -10.188 1 98.44 344 GLY B CA 1
ATOM 5108 C C . GLY B 1 344 ? -18.688 -21.234 -9.773 1 98.44 344 GLY B C 1
ATOM 5109 O O . GLY B 1 344 ? -18.375 -20.078 -9.477 1 98.44 344 GLY B O 1
ATOM 5110 N N . ALA B 1 345 ? -17.844 -22.203 -9.75 1 98.81 345 ALA B N 1
ATOM 5111 C CA . ALA B 1 345 ? -16.422 -22.016 -9.406 1 98.81 345 ALA B CA 1
ATOM 5112 C C . ALA B 1 345 ? -15.719 -21.141 -10.445 1 98.81 345 ALA B C 1
ATOM 5114 O O . ALA B 1 345 ? -14.93 -20.266 -10.094 1 98.81 345 ALA B O 1
ATOM 5115 N N . LEU B 1 346 ? -16.016 -21.406 -11.727 1 98.62 346 LEU B N 1
ATOM 5116 C CA . LEU B 1 346 ? -15.484 -20.562 -12.781 1 98.62 346 LEU B CA 1
ATOM 5117 C C . LEU B 1 346 ? -15.922 -19.125 -12.602 1 98.62 346 LEU B C 1
ATOM 5119 O O . LEU B 1 346 ? -15.109 -18.203 -12.719 1 98.62 346 LEU B O 1
ATOM 5123 N N . ASP B 1 347 ? -17.188 -18.891 -12.234 1 98.38 347 ASP B N 1
ATOM 5124 C CA . ASP B 1 347 ? -17.734 -17.562 -12.062 1 98.38 347 ASP B CA 1
ATOM 5125 C C . ASP B 1 347 ? -17.062 -16.828 -10.914 1 98.38 347 ASP B C 1
ATOM 5127 O O . ASP B 1 347 ? -16.734 -15.641 -11.031 1 98.38 347 ASP B O 1
ATOM 5131 N N . LEU B 1 348 ? -16.844 -17.609 -9.883 1 98.12 348 LEU B N 1
ATOM 5132 C CA . LEU B 1 348 ? -16.188 -17.016 -8.727 1 98.12 348 LEU B CA 1
ATOM 5133 C C . LEU B 1 348 ? -14.766 -16.578 -9.062 1 98.12 348 LEU B C 1
ATOM 5135 O O . LEU B 1 348 ? -14.352 -15.469 -8.727 1 98.12 348 LEU B O 1
ATOM 5139 N N . ASN B 1 349 ? -14.023 -17.453 -9.68 1 98.25 349 ASN B N 1
ATOM 5140 C CA . ASN B 1 349 ? -12.664 -17.125 -10.07 1 98.25 349 ASN B CA 1
ATOM 5141 C C . ASN B 1 349 ? -12.625 -15.914 -11.008 1 98.25 349 ASN B C 1
ATOM 5143 O O . ASN B 1 349 ? -11.797 -15.023 -10.852 1 98.25 349 ASN B O 1
ATOM 5147 N N . LYS B 1 350 ? -13.531 -15.891 -11.938 1 97.25 350 LYS B N 1
ATOM 5148 C CA . LYS B 1 350 ? -13.625 -14.805 -12.906 1 97.25 350 LYS B CA 1
ATOM 5149 C C . LYS B 1 350 ? -13.906 -13.469 -12.211 1 97.25 350 LYS B C 1
ATOM 5151 O O . LYS B 1 350 ? -13.398 -12.43 -12.633 1 97.25 350 LYS B O 1
ATOM 5156 N N . SER B 1 351 ? -14.719 -13.492 -11.133 1 96.25 351 SER B N 1
ATOM 5157 C CA . SER B 1 351 ? -15.055 -12.281 -10.391 1 96.25 351 SER B CA 1
ATOM 5158 C C . SER B 1 351 ? -13.836 -11.727 -9.656 1 96.25 351 SER B C 1
ATOM 5160 O O . SER B 1 351 ? -13.805 -10.555 -9.289 1 96.25 351 SER B O 1
ATOM 5162 N N . GLY B 1 352 ? -12.836 -12.602 -9.469 1 93.69 352 GLY B N 1
ATOM 5163 C CA . GLY B 1 352 ? -11.602 -12.18 -8.828 1 93.69 352 GLY B CA 1
ATOM 5164 C C . GLY B 1 352 ? -11.414 -12.758 -7.438 1 93.69 352 GLY B C 1
ATOM 5165 O O . GLY B 1 352 ? -12.359 -12.773 -6.637 1 93.69 352 GLY B O 1
ATOM 5166 N N . VAL B 1 353 ? -10.289 -13.297 -7.152 1 92.25 353 VAL B N 1
ATOM 5167 C CA . VAL B 1 353 ? -9.875 -13.766 -5.836 1 92.25 353 VAL B CA 1
ATOM 5168 C C . VAL B 1 353 ? -8.492 -13.203 -5.5 1 92.25 353 VAL B C 1
ATOM 5170 O O . VAL B 1 353 ? -7.723 -12.852 -6.395 1 92.25 353 VAL B O 1
ATOM 5173 N N . SER B 1 354 ? -8.25 -13 -4.223 1 91.81 354 SER B N 1
ATOM 5174 C CA . SER B 1 354 ? -6.973 -12.469 -3.76 1 91.81 354 SER B CA 1
ATOM 5175 C C . SER B 1 354 ? -6.227 -13.492 -2.906 1 91.81 354 SER B C 1
ATOM 5177 O O . SER B 1 354 ? -6.703 -13.883 -1.84 1 91.81 354 SER B O 1
ATOM 5179 N N . ALA B 1 355 ? -5.102 -13.867 -3.41 1 96.69 355 ALA B N 1
ATOM 5180 C CA . ALA B 1 355 ? -4.254 -14.82 -2.699 1 96.69 355 ALA B CA 1
ATOM 5181 C C . ALA B 1 355 ? -5.051 -16.047 -2.275 1 96.69 355 ALA B C 1
ATOM 5183 O O . ALA B 1 355 ? -4.996 -16.469 -1.114 1 96.69 355 ALA B O 1
ATOM 5184 N N . ALA B 1 356 ? -5.809 -16.578 -3.17 1 98.12 356 ALA B N 1
ATOM 5185 C CA . ALA B 1 356 ? -6.633 -17.766 -2.963 1 98.12 356 ALA B CA 1
ATOM 5186 C C . ALA B 1 356 ? -6.781 -18.562 -4.258 1 98.12 356 ALA B C 1
ATOM 5188 O O . ALA B 1 356 ? -6.715 -18 -5.352 1 98.12 356 ALA B O 1
ATOM 5189 N N . LYS B 1 357 ? -6.93 -19.797 -4.117 1 98.69 357 LYS B N 1
ATOM 5190 C CA . LYS B 1 357 ? -7.172 -20.688 -5.25 1 98.69 357 LYS B CA 1
ATOM 5191 C C . LYS B 1 357 ? -8.523 -21.375 -5.129 1 98.69 357 LYS B C 1
ATOM 5193 O O . LYS B 1 357 ? -8.789 -22.062 -4.137 1 98.69 357 LYS B O 1
ATOM 5198 N N . VAL B 1 358 ? -9.414 -21.203 -6.113 1 98.88 358 VAL B N 1
ATOM 5199 C CA . VAL B 1 358 ? -10.758 -21.797 -6.109 1 98.88 358 VAL B CA 1
ATOM 5200 C C . VAL B 1 358 ? -10.672 -23.281 -6.43 1 98.88 358 VAL B C 1
ATOM 5202 O O . VAL B 1 358 ? -10.047 -23.672 -7.418 1 98.88 358 VAL B O 1
ATOM 5205 N N . VAL B 1 359 ? -11.281 -24.078 -5.547 1 98.94 359 VAL B N 1
ATOM 5206 C CA . VAL B 1 359 ? -11.172 -25.531 -5.637 1 98.94 359 VAL B CA 1
ATOM 5207 C C . VAL B 1 359 ? -12.555 -26.172 -5.516 1 98.94 359 VAL B C 1
ATOM 5209 O O . VAL B 1 359 ? -13.422 -25.656 -4.793 1 98.94 359 VAL B O 1
ATOM 5212 N N . VAL B 1 360 ? -12.812 -27.234 -6.254 1 98.94 360 VAL B N 1
ATOM 5213 C CA . VAL B 1 360 ? -14 -28.078 -6.129 1 98.94 360 VAL B CA 1
ATOM 5214 C C . VAL B 1 360 ? -13.594 -29.484 -5.723 1 98.94 360 VAL B C 1
ATOM 5216 O O . VAL B 1 360 ? -12.719 -30.094 -6.348 1 98.94 360 VAL B O 1
ATOM 5219 N N . SER B 1 361 ? -14.195 -29.953 -4.668 1 98.75 361 SER B N 1
ATOM 5220 C CA . SER B 1 361 ? -13.992 -31.328 -4.246 1 98.75 361 SER B CA 1
ATOM 5221 C C . SER B 1 361 ? -14.844 -32.281 -5.07 1 98.75 361 SER B C 1
ATOM 5223 O O . SER B 1 361 ? -15.953 -31.953 -5.473 1 98.75 361 SER B O 1
ATOM 5225 N N . LEU B 1 362 ? -14.242 -33.5 -5.316 1 98.5 362 LEU B N 1
ATOM 5226 C CA . LEU B 1 362 ? -14.969 -34.5 -6.105 1 98.5 362 LEU B CA 1
ATOM 5227 C C . LEU B 1 362 ? -15.133 -35.812 -5.324 1 98.5 362 LEU B C 1
ATOM 5229 O O . LEU B 1 362 ? -14.273 -36.156 -4.516 1 98.5 362 LEU B O 1
#

pLDDT: mean 94.34, std 11.97, range [31.3, 98.94]

Secondary structure (DSSP, 8-state):
--PPEEEEEE-STTPPPEEEEEPPPPSTT--TTEEEEEEEEEE--HHHHHHHTPPTT--GGG--SSEE---EEEEEEEEE-TT--S--TT-EEEEE-TTTTT--GGG-SSBSEEEEEGGGEEEPPTTS-HHHHTTSHHHHHHHHHHHHSTTTT-PPPP----S--------S-TTS--EEEEEE-TTSHHHHHHHHHHHHTT-EEEEEE-GGGHHHHHHHT-SEEEETTSTTHHHHHHHHHHHH-PEEEEEEE-S--HHHHHHHHHHHHHTT-EEEEESSPPPSS---TTEEEEE--TTHHHHT-HHHHIIIIIIIHHHHHHHT-S---SEEEEEEESGGGHHHHHHHHHH--SSEEEEEE-/--PPEEEEEE-STTPPPEEEEEPPPPSTT--TTEEEEEEEEEE--HHHHHHHTPPTT--GGG--SSEE---EEEEEEEEE-TT--S--TT-EEEEE-TTTTT--GGG-SSBSEEEEEGGGEEEPPTTS-HHHHTTSHHHHHHHHHHHHSTTTT-PPPP----S--------S-TTS--EEEEEE-TTSHHHHHHHHHHHHTT-EEEEEE-GGGHHHHHHHT-SEEEETTSTTHHHHHHHHHHHH-PEEEEEEE-S--HHHHHHHHHHHHHTT-EEEEESSPPPSS---TTEEEEE--TTHHHHT-HHHHIIIIIIIHHHHHHHT-S---SEEEEEEESGGGHHHHHHHHHH--SSEEEEEE-

Sequence (724 aa):
MKYVNYASYLPAPQAALEVATAPFPSVDGLADDEIIIKNKAVAINPVDWKIQSFPPGNNRFNIKYPAILGEDVAGEVLYVGSSVSQFKKGDRVLAYALGLGSGDTEKSGFQLYVKLKAIVASKIPDNIDYESAVVLPLSISTAAAGLYLQNTLGLRAPELPSSSSSSSSSPPPASKTQEALLIWGGSSSVGSSVIQLAAAAGYTVVTTASPANYSYCKGLGAQYVLDYHNPDVVAILAAVLARSGAVLVGAYEAIGTATTVRQTAAVVAALGGGRVAAVGGVPEGDLGKDVEVVSISSAQIVASEPGVARRIWGEYVPAALEAGVLKAAPQSTVVGRGLYYLQGALDLNKSGVSAAKVVVSLMKYVNYASYLPAPQAALEVATAPFPSVDGLADDEIIIKNKAVAINPVDWKIQSFPPGNNRFNIKYPAILGEDVAGEVLYVGSSVSQFKKGDRVLAYALGLGSGDTEKSGFQLYVKLKAIVASKIPDNIDYESAVVLPLSISTAAAGLYLQNTLGLRAPELPSSSSSSSSSPPPASKTQEALLIWGGSSSVGSSVIQLAAAAGYTVVTTASPANYSYCKGLGAQYVLDYHNPDVVAILAAVLARSGAVLVGAYEAIGTATTVRQTAAVVAALGGGRVAAVGGVPEGDLGKDVEVVSISSAQIVASEPGVARRIWGEYVPAALEAGVLKAAPQSTVVGRGLYYLQGALDLNKSGVSAAKVVVSL